Protein 6AXJ (pdb70)

Foldseek 3Di:
DDDDDFDKDKAKKKWWKKKDFDDPDDPPPAPPQWGMKMKTFIAHVVRDDDCLWWQWKWKQAPPVDPPRTRIGGDPPRMDMDTGNDKDKIWIWTHTDPQQVDDIDIDIYIHDHDDDCVMDIDMDIGMDMGTRTDPVVVVSVVVD/DDDDDWDKDKAKKKWWKQKDFDDPDDPPPADPLWGMKMKTFIAHPVRDDPCLWWQWKWKQADPVDPPRTRIGGDPPRMDMDTGHDKDKIWIWTHTDVLQVDDIDIDIYIHDHDDDCNPIDMDIGMGMGTRGDPVVVVSVVVD/DDDDDWDKDKAKKKWWKQKDFDDPDDDPPAPPLWGMKMKTFMAHVVRDDPCLWWQWKWKQAPPVDPPRTRIGGDPPRMDMDTGNDKDKIWIWTHTDVQQVDDIDIDIYIHDHDDPCNPIDMDIGMDMGTRGDPVVVVSVVVD/DDDDDFDKDKAKKKWWKQKDFDDPDDPPPADPLWGMKMKTFIAHVVRDDDCLWWQWKWKQADPVDPPRTRIGGDPPRMDMGTGNDKDKIWMWTHTDVQQVDDIDIDIYIHDDDDPCNPIDMDIGMDMRTRGDPVVVVSVVVD/DDDD/DDDD/DDDD/DDDD

Sequence (585 aa):
GSRIKTLSVSRPIIYGNTAKKMGSVKPPNAPAEHTHLWTIFVRGPQNEDISYFIKKVVFKLHDTYPNPVRSIEAPPFELTETGWGEFDINIKVYFVEEANEKVLNFYHRLRLHPYAAEVSSVYFDEIVFNEPNEEFFKILMSRGSRIKTLSVSRPIIYGNTAKKMGSVKPPNAPAEHTHLWTIFVRGPQNEDISYFIKKVVFKLHDTYPNPVRSIEAPPFELTETGWGEFDINIKVYFVEEANEKVLNFYHRLRLHPYAEVSSVYFDEIVFNEPNEEFFKILMSRGSRIKTLSVSRPIIYGNTAKKMGSVKPPNAPAEHTHLWTIFVRGPQNEDISYFIKKVVFKLHDTYPNPVRSIEAPPFELTETGWGEFDINIKVYFVEEEANEKVLNFYHRLRLHPYAEVSSVYFDEIVFNEPNEEEFFKILMSRGSRIKTLSVSRPIIYGNTAKKMGSVKPPNAPAEHTHLWTIFVRGPQNEDISYFIKKVVFKLHDTYPNPVRSIEAPPFELTETGWGEFDINIKVYFVEEANEKVLNFYHRLRLHPYAEVSSVYFDEIVFNEPNEEFFKILMSRSAPASAPASAPASAPA

Nearest PDB structures (foldseek):
  6axj-assembly2_C  TM=1.004E+00  e=2.457E-27  Saccharomyces cerevisiae S288C
  6axj-assembly1_A  TM=1.003E+00  e=1.067E-26  Saccharomyces cerevisiae S288C
  3fk3-assembly1_A  TM=1.000E+00  e=2.411E-26  Saccharomyces cerevisiae
  5wyi-assembly1_B  TM=1.000E+00  e=3.586E-24  Saccharomyces cerevisiae RM11-1a
  3rls-assembly2_B  TM=9.728E-01  e=8.559E-24  Saccharomyces cerevisiae

Radius of gyration: 30.11 Å; Cα contacts (8 Å, |Δi|>4): 1188; chains: 8; bounding box: 54×112×59 Å

Solvent-accessible surface area: 34403 Å² total

CATH classification: 2.60.40.1970

B-factor: mean 46.72, std 16.54, range [22.56, 138.35]

GO terms:
  GO:0000812 Swr1 complex (C, IDA)
  GO:0035267 NuA4 histone acetyltransferase complex (C, IDA)
  GO:0006281 DNA repair (P, IDA)
  GO:0006338 chromatin remodeling (P, IDA)
  GO:0140566 histone reader activity (F, IDA)
  GO:0005634 nucleus (C, HDA)
  GO:0005737 cytoplasm (C, HDA)
  GO:0031509 subtelomeric heterochromatin formation (P, IMP)
  GO:0005515 protein binding (F, IPI)
  GO:0000785 chromatin (C, IDA)

Structure (mmCIF, N/CA/C/O backbone):
data_6AXJ
#
_entry.id   6AXJ
#
_cell.length_a   140.318
_cell.length_b   140.318
_cell.length_c   129.054
_cell.angle_alpha   90.00
_cell.angle_beta   90.00
_cell.angle_gamma   120.00
#
_symmetry.space_group_name_H-M   'H 3'
#
loop_
_entity.id
_entity.type
_entity.pdbx_description
1 polymer 'Protein AF-9 homolog'
2 polymer ALY-SER-ALA-PRO-ALA
3 non-polymer 'SULFATE ION'
4 non-polymer GLYCEROL
5 water water
#
loop_
_atom_site.group_PDB
_atom_site.id
_atom_site.type_symbol
_atom_site.label_atom_id
_atom_site.label_alt_id
_atom_site.label_comp_id
_atom_site.label_asym_id
_atom_site.label_entity_id
_atom_site.label_seq_id
_atom_site.pdbx_PDB_ins_code
_atom_site.Cartn_x
_atom_site.Cartn_y
_atom_site.Cartn_z
_atom_site.occupancy
_atom_site.B_iso_or_equiv
_atom_site.auth_seq_id
_atom_site.auth_comp_id
_atom_site.auth_asym_id
_atom_site.auth_atom_id
_atom_site.pdbx_PDB_model_num
ATOM 1 N N . GLY A 1 4 ? 75.663 -55.591 23.800 1.00 56.01 6 GLY A N 1
ATOM 2 C CA . GLY A 1 4 ? 74.399 -55.948 24.424 1.00 55.44 6 GLY A CA 1
ATOM 3 C C . GLY A 1 4 ? 73.179 -55.318 23.770 1.00 52.24 6 GLY A C 1
ATOM 4 O O . GLY A 1 4 ? 73.301 -54.361 23.011 1.00 44.87 6 GLY A O 1
ATOM 5 N N . SER A 1 5 ? 71.991 -55.844 24.070 1.00 51.12 7 SER A N 1
ATOM 6 C CA . SER A 1 5 ? 70.763 -55.287 23.517 1.00 51.79 7 SER A CA 1
ATOM 7 C C . SER A 1 5 ? 69.683 -55.221 24.584 1.00 52.21 7 SER A C 1
ATOM 8 O O . SER A 1 5 ? 69.585 -56.103 25.443 1.00 52.13 7 SER A O 1
ATOM 11 N N . ARG A 1 6 ? 68.867 -54.175 24.519 1.00 44.92 8 ARG A N 1
ATOM 12 C CA . ARG A 1 6 ? 67.738 -54.051 25.420 1.00 50.76 8 ARG A CA 1
ATOM 13 C C . ARG A 1 6 ? 66.625 -53.315 24.693 1.00 51.03 8 ARG A C 1
ATOM 14 O O . ARG A 1 6 ? 66.857 -52.608 23.710 1.00 44.28 8 ARG A O 1
ATOM 22 N N . ILE A 1 7 ? 65.412 -53.487 25.196 1.00 54.70 9 ILE A N 1
ATOM 23 C CA . ILE A 1 7 ? 64.253 -52.747 24.713 1.00 57.15 9 ILE A CA 1
ATOM 24 C C . ILE A 1 7 ? 64.063 -51.519 25.594 1.00 54.10 9 ILE A C 1
ATOM 25 O O . ILE A 1 7 ? 64.125 -51.606 26.824 1.00 52.87 9 ILE A O 1
ATOM 30 N N . LYS A 1 8 ? 63.868 -50.370 24.965 1.00 42.82 10 LYS A N 1
ATOM 31 C CA . LYS A 1 8 ? 63.543 -49.148 25.676 1.00 47.10 10 LYS A CA 1
ATOM 32 C C . LYS A 1 8 ? 62.443 -48.428 24.912 1.00 48.41 10 LYS A C 1
ATOM 33 O O . LYS A 1 8 ? 62.086 -48.801 23.789 1.00 42.58 10 LYS A O 1
ATOM 39 N N . THR A 1 9 ? 61.891 -47.389 25.529 1.00 41.70 11 THR A N 1
ATOM 40 C CA . THR A 1 9 ? 60.836 -46.652 24.857 1.00 50.72 11 THR A CA 1
ATOM 41 C C . THR A 1 9 ? 61.427 -45.857 23.698 1.00 51.85 11 THR A C 1
ATOM 42 O O . THR A 1 9 ? 62.566 -45.375 23.754 1.00 47.94 11 THR A O 1
ATOM 46 N N . LEU A 1 10 ? 60.658 -45.765 22.626 1.00 51.89 12 LEU A N 1
ATOM 47 C CA . LEU A 1 10 ? 61.104 -45.076 21.435 1.00 40.17 12 LEU A CA 1
ATOM 48 C C . LEU A 1 10 ? 60.971 -43.574 21.628 1.00 41.62 12 LEU A C 1
ATOM 49 O O . LEU A 1 10 ? 59.960 -43.084 22.144 1.00 39.03 12 LEU A O 1
ATOM 54 N N . SER A 1 11 ? 61.991 -42.846 21.190 1.00 41.98 13 SER A N 1
ATOM 55 C CA . SER A 1 11 ? 61.943 -41.400 21.150 1.00 41.69 13 SER A CA 1
ATOM 56 C C . SER A 1 11 ? 62.614 -40.924 19.871 1.00 44.53 13 SER A C 1
ATOM 57 O O . SER A 1 11 ? 63.507 -41.584 19.340 1.00 49.45 13 SER A O 1
ATOM 60 N N . VAL A 1 12 ? 62.137 -39.797 19.351 1.00 47.74 14 VAL A N 1
ATOM 61 C CA . VAL A 1 12 ? 62.719 -39.152 18.180 1.00 38.49 14 VAL A CA 1
ATOM 62 C C . VAL A 1 12 ? 62.847 -37.663 18.461 1.00 39.56 14 VAL A C 1
ATOM 63 O O . VAL A 1 12 ? 61.910 -37.032 18.964 1.00 46.63 14 VAL A O 1
ATOM 67 N N . SER A 1 13 ? 63.990 -37.095 18.109 1.00 37.51 15 SER A N 1
ATOM 68 C CA . SER A 1 13 ? 64.267 -35.696 18.383 1.00 33.68 15 SER A CA 1
ATOM 69 C C . SER A 1 13 ? 64.412 -34.903 17.086 1.00 38.29 15 SER A C 1
ATOM 70 O O . SER A 1 13 ? 64.891 -35.418 16.075 1.00 34.43 15 SER A O 1
ATOM 73 N N . ARG A 1 14 ? 63.980 -33.640 17.127 1.00 34.61 16 ARG A N 1
ATOM 74 C CA . ARG A 1 14 ? 64.030 -32.743 15.972 1.00 39.21 16 ARG A CA 1
ATOM 75 C C . ARG A 1 14 ? 64.661 -31.434 16.422 1.00 38.03 16 ARG A C 1
ATOM 76 O O . ARG A 1 14 ? 64.106 -30.759 17.312 1.00 34.08 16 ARG A O 1
ATOM 84 N N . PRO A 1 15 ? 65.808 -31.045 15.861 1.00 44.95 17 PRO A N 1
ATOM 85 C CA . PRO A 1 15 ? 66.438 -29.777 16.254 1.00 37.75 17 PRO A CA 1
ATOM 86 C C . PRO A 1 15 ? 65.548 -28.604 15.905 1.00 39.20 17 PRO A C 1
ATOM 87 O O . PRO A 1 15 ? 64.835 -28.615 14.898 1.00 38.83 17 PRO A O 1
ATOM 91 N N . ILE A 1 16 ? 65.605 -27.572 16.741 1.00 32.23 18 ILE A N 1
ATOM 92 C CA . ILE A 1 16 ? 64.713 -26.434 16.589 1.00 31.67 18 ILE A CA 1
ATOM 93 C C . ILE A 1 16 ? 65.460 -25.172 17.002 1.00 41.55 18 ILE A C 1
ATOM 94 O O . ILE A 1 16 ? 66.190 -25.164 17.999 1.00 41.98 18 ILE A O 1
ATOM 99 N N . ILE A 1 17 ? 65.289 -24.108 16.218 1.00 36.28 19 ILE A N 1
ATOM 100 C CA . ILE A 1 17 ? 65.886 -22.806 16.484 1.00 29.38 19 ILE A CA 1
ATOM 101 C C . ILE A 1 17 ? 64.753 -21.819 16.708 1.00 36.00 19 ILE A C 1
ATOM 102 O O . ILE A 1 17 ? 63.799 -21.784 15.929 1.00 48.22 19 ILE A O 1
ATOM 107 N N . TYR A 1 18 ? 64.825 -21.061 17.800 1.00 37.51 20 TYR A N 1
ATOM 108 C CA . TYR A 1 18 ? 63.768 -20.122 18.146 1.00 27.90 20 TYR A CA 1
ATOM 109 C C . TYR A 1 18 ? 64.359 -18.950 18.903 1.00 31.50 20 TYR A C 1
ATOM 110 O O . TYR A 1 18 ? 65.467 -19.023 19.449 1.00 36.55 20 TYR A O 1
ATOM 119 N N . GLY A 1 19 ? 63.602 -17.855 18.910 1.00 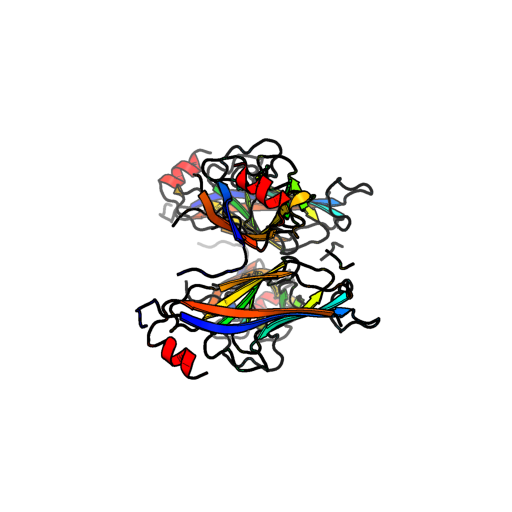29.78 21 GLY A N 1
ATOM 120 C CA . GLY A 1 19 ? 64.004 -16.643 19.594 1.00 28.13 21 GLY A CA 1
ATOM 121 C C . GLY A 1 19 ? 63.643 -15.424 18.773 1.00 36.25 21 GLY A C 1
ATOM 122 O O . GLY A 1 19 ? 62.632 -15.431 18.062 1.00 37.81 21 GLY A O 1
ATOM 123 N N . ASN A 1 20 ? 64.464 -14.375 18.846 1.00 31.39 22 ASN A N 1
ATOM 124 C CA . ASN A 1 20 ? 64.124 -13.124 18.190 1.00 33.55 22 ASN A CA 1
ATOM 125 C C . ASN A 1 20 ? 65.383 -12.416 17.706 1.00 34.79 22 ASN A C 1
ATOM 126 O O . ASN A 1 20 ? 66.462 -12.557 18.284 1.00 32.75 22 ASN A O 1
ATOM 131 N N . THR A 1 21 ? 65.231 -11.659 16.627 1.00 34.42 23 THR A N 1
ATOM 132 C CA . THR A 1 21 ? 66.188 -10.631 16.260 1.00 29.47 23 THR A CA 1
ATOM 133 C C . THR A 1 21 ? 65.542 -9.270 16.489 1.00 34.32 23 THR A C 1
ATOM 134 O O . THR A 1 21 ? 64.317 -9.157 16.567 1.00 36.02 23 THR A O 1
ATOM 138 N N . ALA A 1 22 ? 66.370 -8.226 16.557 1.00 29.99 24 ALA A N 1
ATOM 139 C CA . ALA A 1 22 ? 65.856 -6.893 16.838 1.00 29.75 24 ALA A CA 1
ATOM 140 C C . ALA A 1 22 ? 66.853 -5.845 16.381 1.00 43.39 24 ALA A C 1
ATOM 141 O O . ALA A 1 22 ? 68.058 -6.095 16.278 1.00 45.72 24 ALA A O 1
ATOM 143 N N . LYS A 1 23 ? 66.323 -4.652 16.144 1.00 31.61 25 LYS A N 1
ATOM 144 C CA . LYS A 1 23 ? 67.104 -3.517 15.680 1.00 39.80 25 LYS A CA 1
ATOM 145 C C . LYS A 1 23 ? 66.481 -2.246 16.233 1.00 39.25 25 LYS A C 1
ATOM 146 O O . LYS A 1 23 ? 65.256 -2.094 16.225 1.00 40.82 25 LYS A O 1
ATOM 152 N N . LYS A 1 24 ? 67.319 -1.345 16.739 1.00 40.98 26 LYS A N 1
ATOM 153 C CA . LYS A 1 24 ? 66.820 -0.026 17.103 1.00 38.97 26 LYS A CA 1
ATOM 154 C C . LYS A 1 24 ? 66.561 0.772 15.833 1.00 44.90 26 LYS A C 1
ATOM 155 O O . LYS A 1 24 ? 67.416 0.829 14.943 1.00 52.98 26 LYS A O 1
ATOM 161 N N . MET A 1 25 ? 65.378 1.374 15.732 1.00 45.20 27 MET A N 1
ATOM 162 C CA . MET A 1 25 ? 65.027 2.123 14.536 1.00 40.07 27 MET A CA 1
ATOM 163 C C . MET A 1 25 ? 65.726 3.474 14.503 1.00 44.71 27 MET A C 1
ATOM 164 O O . MET A 1 25 ? 66.064 4.059 15.537 1.00 54.28 27 MET A O 1
ATOM 169 N N . GLY A 1 26 ? 65.938 3.966 13.290 1.00 57.86 28 GLY A N 1
ATOM 170 C CA . GLY A 1 26 ? 66.630 5.220 13.066 1.00 68.45 28 GLY A CA 1
ATOM 171 C C . GLY A 1 26 ? 65.807 6.454 13.379 1.00 74.41 28 GLY A C 1
ATOM 172 O O . GLY A 1 26 ? 64.832 6.422 14.133 1.00 71.10 28 GLY A O 1
ATOM 173 N N . SER A 1 27 ? 66.224 7.572 12.781 1.00 82.31 29 SER A N 1
ATOM 174 C CA . SER A 1 27 ? 65.490 8.816 12.972 1.00 86.34 29 SER A CA 1
ATOM 175 C C . SER A 1 27 ? 64.158 8.782 12.236 1.00 82.98 29 SER A C 1
ATOM 176 O O . SER A 1 27 ? 63.135 9.230 12.768 1.00 83.82 29 SER A O 1
ATOM 179 N N . VAL A 1 28 ? 64.154 8.253 11.020 1.00 79.47 30 VAL A N 1
ATOM 180 C CA . VAL A 1 28 ? 62.933 8.051 10.252 1.00 79.07 30 VAL A CA 1
ATOM 181 C C . VAL A 1 28 ? 62.414 6.646 10.531 1.00 71.60 30 VAL A C 1
ATOM 182 O O . VAL A 1 28 ? 63.120 5.658 10.301 1.00 74.60 30 VAL A O 1
ATOM 186 N N . LYS A 1 29 ? 61.188 6.555 11.003 1.00 63.09 31 LYS A N 1
ATOM 187 C CA . LYS A 1 29 ? 60.554 5.295 11.355 1.00 59.05 31 LYS A CA 1
ATOM 188 C C . LYS A 1 29 ? 59.575 4.869 10.261 1.00 54.16 31 LYS A C 1
ATOM 189 O O . LYS A 1 29 ? 59.094 5.702 9.481 1.00 55.94 31 LYS A O 1
ATOM 195 N N . PRO A 1 30 ? 59.254 3.584 10.167 1.00 43.03 32 PRO A N 1
ATOM 196 C CA . PRO A 1 30 ? 58.309 3.136 9.153 1.00 46.38 32 PRO A CA 1
ATOM 197 C C . PRO A 1 30 ? 56.993 3.880 9.270 1.00 43.48 32 PRO A C 1
ATOM 198 O O . PRO A 1 30 ? 56.558 4.240 10.382 1.00 41.56 32 PRO A O 1
ATOM 202 N N . PRO A 1 31 ? 56.299 4.096 8.157 1.00 42.86 33 PRO A N 1
ATOM 203 C CA . PRO A 1 31 ? 55.034 4.838 8.215 1.00 50.03 33 PRO A CA 1
ATOM 204 C C . PRO A 1 31 ? 54.015 4.136 9.108 1.00 56.30 33 PRO A C 1
ATOM 205 O O . PRO A 1 31 ? 53.932 2.904 9.148 1.00 56.48 33 PRO A O 1
ATOM 209 N N . ASN A 1 32 ? 53.256 4.935 9.854 1.00 62.77 34 ASN A N 1
ATOM 210 C CA . ASN A 1 32 ? 52.194 4.433 10.723 1.00 80.74 34 ASN A CA 1
ATOM 211 C C . ASN A 1 32 ? 52.706 3.462 11.792 1.00 75.50 34 ASN A C 1
ATOM 212 O O . ASN A 1 32 ? 51.948 2.619 12.291 1.00 81.24 34 ASN A O 1
ATOM 217 N N . ALA A 1 33 ? 53.982 3.542 12.135 1.00 61.46 35 ALA A N 1
ATOM 218 C CA . ALA A 1 33 ? 54.453 2.895 13.358 1.00 58.43 35 ALA A CA 1
ATOM 219 C C . ALA A 1 33 ? 54.170 3.832 14.525 1.00 58.98 35 ALA A C 1
ATOM 220 O O . ALA A 1 33 ? 54.425 5.033 14.414 1.00 57.19 35 ALA A O 1
ATOM 222 N N . PRO A 1 34 ? 53.617 3.340 15.631 1.00 46.98 36 PRO A N 1
ATOM 223 C CA . PRO A 1 34 ? 53.337 4.228 16.764 1.00 54.66 36 PRO A CA 1
ATOM 224 C C . PRO A 1 34 ? 54.573 5.033 17.154 1.00 55.29 36 PRO A C 1
ATOM 225 O O . PRO A 1 34 ? 55.698 4.524 17.164 1.00 53.67 36 PRO A O 1
ATOM 229 N N . ALA A 1 35 ? 54.350 6.314 17.452 1.00 56.40 37 ALA A N 1
ATOM 230 C CA . ALA A 1 35 ? 55.453 7.249 17.647 1.00 60.30 37 ALA A CA 1
ATOM 231 C C . ALA A 1 35 ? 56.376 6.826 18.781 1.00 62.32 37 ALA A C 1
ATOM 232 O O . ALA A 1 35 ? 57.589 7.066 18.710 1.00 63.89 37 ALA A O 1
ATOM 234 N N . GLU A 1 36 ? 55.830 6.188 19.822 1.00 60.42 38 GLU A N 1
ATOM 235 C CA . GLU A 1 36 ? 56.623 5.732 20.956 1.00 62.90 38 GLU A CA 1
ATOM 236 C C . GLU A 1 36 ? 57.384 4.439 20.680 1.00 57.56 38 GLU A C 1
ATOM 237 O O . GLU A 1 36 ? 58.264 4.076 21.470 1.00 54.10 38 GLU A O 1
ATOM 243 N N . HIS A 1 37 ? 57.088 3.737 19.589 1.00 45.14 39 HIS A N 1
ATOM 244 C CA . HIS A 1 37 ? 57.848 2.534 19.280 1.00 41.69 39 HIS A CA 1
ATOM 245 C C . HIS A 1 37 ? 59.250 2.918 18.829 1.00 46.89 39 HIS A C 1
ATOM 246 O O . HIS A 1 37 ? 59.444 3.862 18.060 1.00 48.22 39 HIS A O 1
ATOM 253 N N . THR A 1 38 ? 60.230 2.169 19.307 1.00 42.82 40 THR A N 1
ATOM 254 C CA . THR A 1 38 ? 61.625 2.470 19.061 1.00 41.72 40 THR A CA 1
ATOM 255 C C . THR A 1 38 ? 62.377 1.365 18.348 1.00 42.09 40 THR A C 1
ATOM 256 O O . THR A 1 38 ? 63.446 1.635 17.801 1.00 47.67 40 THR A O 1
ATOM 260 N N . HIS A 1 39 ? 61.859 0.141 18.338 1.00 40.06 41 HIS A N 1
ATOM 261 C CA . HIS A 1 39 ? 62.582 -1.000 17.807 1.00 38.63 41 HIS A CA 1
ATOM 262 C C . HIS A 1 39 ? 61.680 -1.779 16.866 1.00 39.02 41 HIS A C 1
ATOM 263 O O . HIS A 1 39 ? 60.458 -1.808 17.024 1.00 37.35 41 HIS A O 1
ATOM 270 N N . LEU A 1 40 ? 62.319 -2.463 15.930 1.00 41.14 42 LEU A N 1
ATOM 271 C CA . LEU A 1 40 ? 61.703 -3.412 15.016 1.00 35.94 42 LEU A CA 1
ATOM 272 C C . LEU A 1 40 ? 62.224 -4.788 15.400 1.00 40.85 42 LEU A C 1
ATOM 273 O O . LEU A 1 40 ? 63.425 -4.947 15.634 1.00 45.91 42 LEU A O 1
ATOM 278 N N . TRP A 1 41 ? 61.338 -5.775 15.506 1.00 31.58 43 TRP A N 1
ATOM 279 C CA . TRP A 1 41 ? 61.816 -7.078 15.930 1.00 31.78 43 TRP A CA 1
ATOM 280 C C . TRP A 1 41 ? 61.025 -8.187 15.261 1.00 37.44 43 TRP A C 1
ATOM 281 O O . TRP A 1 41 ? 59.949 -7.966 14.702 1.00 35.53 43 TRP A O 1
ATOM 292 N N . THR A 1 42 ? 61.587 -9.396 15.353 1.00 31.09 44 THR A N 1
ATOM 293 C CA . THR A 1 42 ? 61.042 -10.601 14.732 1.00 29.46 44 THR A CA 1
ATOM 294 C C . THR A 1 42 ? 61.233 -11.766 15.690 1.00 33.08 44 THR A C 1
ATOM 295 O O . THR A 1 42 ? 62.367 -12.062 16.082 1.00 36.46 44 THR A O 1
ATOM 299 N N . ILE A 1 43 ? 60.133 -12.418 16.066 1.00 35.43 45 ILE A N 1
ATOM 300 C CA . ILE A 1 43 ? 60.146 -13.637 16.872 1.00 29.81 45 ILE A CA 1
ATOM 301 C C . ILE A 1 43 ? 59.888 -14.817 15.933 1.00 35.20 45 ILE A C 1
ATOM 302 O O . ILE A 1 43 ? 59.110 -14.703 14.970 1.00 27.01 45 ILE A O 1
ATOM 307 N N . PHE A 1 44 ? 60.554 -15.948 16.179 1.00 33.83 46 PHE A N 1
ATOM 308 C CA . PHE A 1 44 ? 60.450 -17.032 15.214 1.00 31.60 46 PHE A CA 1
ATOM 309 C C . PHE A 1 44 ? 60.711 -18.383 15.864 1.00 31.29 46 PHE A C 1
ATOM 310 O O . PHE A 1 44 ? 61.341 -18.478 16.915 1.00 37.23 46 PHE A O 1
ATOM 318 N N . VAL A 1 45 ? 60.192 -19.418 15.199 1.00 32.86 47 VAL A N 1
ATOM 319 C CA . VAL A 1 45 ? 60.535 -20.826 15.379 1.00 31.92 47 VAL A CA 1
ATOM 320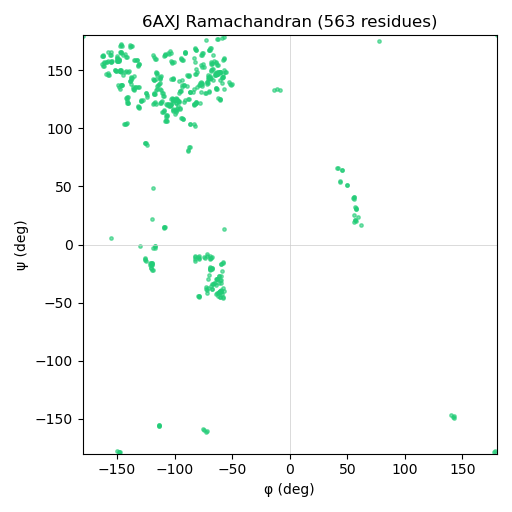 C C . VAL A 1 45 ? 60.872 -21.358 13.989 1.00 33.36 47 VAL A C 1
ATOM 321 O O . VAL A 1 45 ? 60.064 -21.223 13.063 1.00 35.22 47 VAL A O 1
ATOM 325 N N . ARG A 1 46 ? 62.067 -21.922 13.826 1.00 31.12 48 ARG A N 1
ATOM 326 C CA . ARG A 1 46 ? 62.505 -22.348 12.502 1.00 38.09 48 ARG A CA 1
ATOM 327 C C . ARG A 1 46 ? 63.395 -23.589 12.609 1.00 35.55 48 ARG A C 1
ATOM 328 O O . ARG A 1 46 ? 63.824 -23.983 13.696 1.00 34.31 48 ARG A O 1
ATOM 336 N N . GLY A 1 47 ? 63.699 -24.185 11.455 1.00 35.53 49 GLY A N 1
ATOM 337 C CA . GLY A 1 47 ? 64.614 -25.298 11.402 1.00 31.94 49 GLY A CA 1
ATOM 338 C C . GLY A 1 47 ? 66.044 -24.857 11.148 1.00 43.58 49 GLY A C 1
ATOM 339 O O . GLY A 1 47 ? 66.297 -23.758 10.636 1.00 40.16 49 GLY A O 1
ATOM 340 N N . PRO A 1 48 ? 67.011 -25.710 11.505 1.00 37.53 50 PRO A N 1
ATOM 341 C CA . PRO A 1 48 ? 68.411 -25.422 11.169 1.00 39.25 50 PRO A CA 1
ATOM 342 C C . PRO A 1 48 ? 68.576 -25.277 9.663 1.00 47.51 50 PRO A C 1
ATOM 343 O O . PRO A 1 48 ? 67.911 -25.958 8.879 1.00 45.27 50 PRO A O 1
ATOM 347 N N . GLN A 1 49 ? 69.463 -24.364 9.262 1.00 47.43 51 GLN A N 1
ATOM 348 C CA . GLN A 1 49 ? 69.682 -24.045 7.855 1.00 46.75 51 GLN A CA 1
ATOM 349 C C . GLN A 1 49 ? 68.389 -23.623 7.175 1.00 50.82 51 GLN A C 1
ATOM 350 O O . GLN A 1 49 ? 68.283 -23.666 5.950 1.00 51.48 51 GLN A O 1
ATOM 356 N N . ASN A 1 50 ? 67.402 -23.215 7.968 1.00 47.95 52 ASN A N 1
ATOM 357 C CA . ASN A 1 50 ? 66.087 -22.838 7.470 1.00 52.44 52 ASN A CA 1
ATOM 358 C C . ASN A 1 50 ? 65.423 -23.972 6.684 1.00 50.75 52 ASN A C 1
ATOM 359 O O . ASN A 1 50 ? 64.635 -23.732 5.774 1.00 43.61 52 ASN A O 1
ATOM 364 N N . GLU A 1 51 ? 65.713 -25.219 7.044 1.00 52.74 53 GLU A N 1
ATOM 365 C CA . GLU A 1 51 ? 64.966 -26.345 6.499 1.00 52.66 53 GLU A CA 1
ATOM 366 C C . GLU A 1 51 ? 63.497 -26.270 6.933 1.00 45.38 53 GLU A C 1
ATOM 367 O O . GLU A 1 51 ? 63.143 -25.660 7.948 1.00 37.85 53 GLU A O 1
ATOM 373 N N . ASP A 1 52 ? 62.641 -26.923 6.151 1.00 45.47 54 ASP A N 1
ATOM 374 C CA . ASP A 1 52 ? 61.216 -26.972 6.452 1.00 42.96 54 ASP A CA 1
ATOM 375 C C . ASP A 1 52 ? 60.947 -27.702 7.760 1.00 41.80 54 ASP A C 1
ATOM 376 O O . ASP A 1 52 ? 61.486 -28.780 8.008 1.00 45.68 54 ASP A O 1
ATOM 381 N N . ILE A 1 53 ? 60.095 -27.119 8.595 1.00 37.21 55 ILE A N 1
ATOM 382 C CA . ILE A 1 53 ? 59.598 -27.797 9.781 1.00 35.09 55 ILE A CA 1
ATOM 383 C C . ILE A 1 53 ? 58.095 -28.005 9.753 1.00 37.02 55 ILE A C 1
ATOM 384 O O . ILE A 1 53 ? 57.557 -28.642 10.661 1.00 36.92 55 ILE A O 1
ATOM 389 N N . SER A 1 54 ? 57.401 -27.513 8.725 1.00 36.36 56 SER A N 1
ATOM 390 C CA . SER A 1 54 ? 55.955 -27.657 8.667 1.00 37.46 56 SER A CA 1
ATOM 391 C C . SER A 1 54 ? 55.524 -29.087 8.378 1.00 44.63 56 SER A C 1
ATOM 392 O O . SER A 1 54 ? 54.338 -29.399 8.514 1.00 48.91 56 SER A O 1
ATOM 395 N N . TYR A 1 55 ? 56.451 -29.974 8.019 1.00 44.76 57 TYR A N 1
ATOM 396 C CA . TYR A 1 55 ? 56.052 -31.363 7.889 1.00 45.63 57 TYR A CA 1
ATOM 397 C C . TYR A 1 55 ? 55.675 -31.985 9.235 1.00 41.40 57 TYR A C 1
ATOM 398 O O . TYR A 1 55 ? 54.926 -32.965 9.260 1.00 40.61 57 TYR A O 1
ATOM 407 N N . PHE A 1 56 ? 56.119 -31.422 10.356 1.00 35.41 58 PHE A N 1
ATOM 408 C CA . PHE A 1 56 ? 55.625 -31.903 11.639 1.00 38.94 58 PHE A CA 1
ATOM 409 C C . PHE A 1 56 ? 55.030 -30.822 12.544 1.00 36.62 58 PHE A C 1
ATOM 410 O O . PHE A 1 56 ? 54.376 -31.176 13.527 1.00 44.16 58 PHE A O 1
ATOM 418 N N . ILE A 1 57 ? 55.198 -29.537 12.244 1.00 37.71 59 ILE A N 1
ATOM 419 C CA . ILE A 1 57 ? 54.576 -28.450 13.011 1.00 36.06 59 ILE A CA 1
ATOM 420 C C . ILE A 1 57 ? 53.428 -27.861 12.190 1.00 40.57 59 ILE A C 1
ATOM 421 O O . ILE A 1 57 ? 53.637 -27.374 11.069 1.00 38.86 59 ILE A O 1
ATOM 426 N N . LYS A 1 58 ? 52.213 -27.908 12.735 1.00 33.45 60 LYS A N 1
ATOM 427 C CA . LYS A 1 58 ? 51.066 -27.390 11.993 1.00 34.80 60 LYS A CA 1
ATOM 428 C C . LYS A 1 58 ? 50.990 -25.865 12.054 1.00 41.22 60 LYS A C 1
ATOM 429 O O . LYS A 1 58 ? 50.781 -25.206 11.028 1.00 42.61 60 LYS A O 1
ATOM 435 N N . LYS A 1 59 ? 51.175 -25.288 13.243 1.00 38.91 61 LYS A N 1
ATOM 436 C CA . LYS A 1 59 ? 51.083 -23.846 13.436 1.00 36.23 61 LYS A CA 1
ATOM 437 C C . LYS A 1 59 ? 51.840 -23.475 14.705 1.00 29.48 61 LYS A C 1
ATOM 438 O O . LYS A 1 59 ? 52.054 -24.312 15.587 1.00 33.62 61 LYS A O 1
ATOM 444 N N . VAL A 1 60 ? 52.254 -22.215 14.784 1.00 28.47 62 VAL A N 1
ATOM 445 C CA . VAL A 1 60 ? 52.900 -21.667 15.973 1.00 28.52 62 VAL A CA 1
ATOM 446 C C . VAL A 1 60 ? 52.119 -20.440 16.415 1.00 32.07 62 VAL A C 1
ATOM 447 O O . VAL A 1 60 ? 51.820 -19.571 15.593 1.00 27.61 62 VAL A O 1
ATOM 451 N N . VAL A 1 61 ? 51.780 -20.371 17.701 1.00 31.71 63 VAL A N 1
ATOM 452 C CA . VAL A 1 61 ? 51.029 -19.244 18.257 1.00 28.17 63 VAL A CA 1
ATOM 453 C C . VAL A 1 61 ? 51.931 -18.469 19.222 1.00 34.04 63 VAL A C 1
ATOM 454 O O . VAL A 1 61 ? 52.439 -19.026 20.205 1.00 38.43 63 VAL A O 1
ATOM 458 N N . PHE A 1 62 ? 52.119 -17.182 18.947 1.00 31.76 64 PHE A N 1
ATOM 459 C CA . PHE A 1 62 ? 52.897 -16.291 19.803 1.00 30.66 64 PHE A CA 1
ATOM 460 C C . PHE A 1 62 ? 51.931 -15.400 20.585 1.00 30.24 64 PHE A C 1
ATOM 461 O O . PHE A 1 62 ? 51.145 -14.655 19.985 1.00 34.94 64 PHE A O 1
ATOM 469 N N . LYS A 1 63 ? 51.974 -15.482 21.913 1.00 29.80 65 LYS A N 1
ATOM 470 C CA . LYS A 1 63 ? 51.179 -14.596 22.759 1.00 29.27 65 LYS A CA 1
ATOM 471 C C . LYS A 1 63 ? 52.049 -13.392 23.108 1.00 31.92 65 LYS A C 1
ATOM 472 O O . LYS A 1 63 ? 53.018 -13.514 23.860 1.00 32.47 65 LYS A O 1
ATOM 478 N N . LEU A 1 64 ? 51.724 -12.242 22.522 1.00 26.58 66 LEU A N 1
ATOM 479 C CA . LEU A 1 64 ? 52.429 -11.010 22.815 1.00 26.40 66 LEU A CA 1
ATOM 480 C C . LEU A 1 64 ? 51.890 -10.378 24.099 1.00 28.55 66 LEU A C 1
ATOM 481 O O . LEU A 1 64 ? 50.837 -10.751 24.625 1.00 30.57 66 LEU A O 1
ATOM 486 N N . HIS A 1 65 ? 52.620 -9.379 24.580 1.00 30.13 67 HIS A N 1
ATOM 487 C CA . HIS A 1 65 ? 52.173 -8.602 25.726 1.00 28.71 67 HIS A CA 1
ATOM 488 C C . HIS A 1 65 ? 50.842 -7.913 25.424 1.00 29.94 67 HIS A C 1
ATOM 489 O O . HIS A 1 65 ? 50.551 -7.531 24.287 1.00 32.72 67 HIS A O 1
ATOM 496 N N . ASP A 1 66 ? 50.028 -7.750 26.468 1.00 35.02 68 ASP A N 1
ATOM 497 C CA . ASP A 1 66 ? 48.693 -7.176 26.324 1.00 35.65 68 ASP A CA 1
ATOM 498 C C . ASP A 1 66 ? 48.688 -5.778 25.725 1.00 38.28 68 ASP A C 1
ATOM 499 O O . ASP A 1 66 ? 47.615 -5.298 25.341 1.00 39.63 68 ASP A O 1
ATOM 504 N N . THR A 1 67 ? 49.834 -5.088 25.696 1.00 32.64 69 THR A N 1
ATOM 505 C CA . THR A 1 67 ? 49.897 -3.790 25.028 1.00 36.53 69 THR A CA 1
ATOM 506 C C . THR A 1 67 ? 49.764 -3.902 23.514 1.00 36.11 69 THR A C 1
ATOM 507 O O . THR A 1 67 ? 49.607 -2.873 22.857 1.00 39.83 69 THR A O 1
ATOM 511 N N . TYR A 1 68 ? 49.855 -5.110 22.944 1.00 33.02 70 TYR A N 1
ATOM 512 C CA . TYR A 1 68 ? 49.567 -5.323 21.528 1.00 33.02 70 TYR A CA 1
ATOM 513 C C . TYR A 1 68 ? 48.104 -5.698 21.357 1.00 37.93 70 TYR A C 1
ATOM 514 O O . TYR A 1 68 ? 47.565 -6.480 22.148 1.00 45.07 70 TYR A O 1
ATOM 523 N N . PRO A 1 69 ? 47.465 -5.114 20.353 1.00 39.76 71 PRO A N 1
ATOM 524 C CA . PRO A 1 69 ? 46.114 -5.548 19.993 1.00 36.21 71 PRO A CA 1
ATOM 525 C C . PRO A 1 69 ? 46.160 -6.951 19.414 1.00 35.43 71 PRO A C 1
ATOM 526 O O . PRO A 1 69 ? 47.150 -7.345 18.792 1.00 33.88 71 PRO A O 1
ATOM 530 N N . ASN A 1 70 ? 45.062 -7.701 19.618 1.00 39.90 72 ASN A N 1
ATOM 531 C CA . ASN A 1 70 ? 44.972 -9.107 19.247 1.00 41.58 72 ASN A CA 1
ATOM 532 C C . ASN A 1 70 ? 46.292 -9.789 19.601 1.00 39.53 72 ASN A C 1
ATOM 533 O O . ASN A 1 70 ? 47.039 -10.177 18.696 1.00 40.75 72 ASN A O 1
ATOM 538 N N . PRO A 1 71 ? 46.643 -9.889 20.887 1.00 38.14 73 PRO A N 1
ATOM 539 C CA . PRO A 1 71 ? 47.990 -10.361 21.239 1.00 36.08 73 PRO A CA 1
ATOM 540 C C . PRO A 1 71 ? 48.233 -11.827 20.943 1.00 36.21 73 PRO A C 1
ATOM 541 O O . PRO A 1 71 ? 49.401 -12.231 20.855 1.00 34.77 73 PRO A O 1
ATOM 545 N N . VAL A 1 72 ? 47.184 -12.635 20.794 1.00 34.98 74 VAL A N 1
ATOM 546 C CA . VAL A 1 72 ? 47.335 -14.056 20.455 1.00 39.48 74 VAL A CA 1
ATOM 547 C C . VAL A 1 72 ? 47.508 -14.129 18.941 1.00 38.05 74 VAL A C 1
ATOM 548 O O . VAL A 1 72 ? 46.541 -13.972 18.201 1.00 38.11 74 VAL A O 1
ATOM 552 N N . ARG A 1 73 ? 48.744 -14.347 18.474 1.00 29.59 75 ARG A N 1
ATOM 553 C CA . ARG A 1 73 ? 49.078 -14.285 17.045 1.00 39.09 75 ARG A CA 1
ATOM 554 C C . ARG A 1 73 ? 49.358 -15.690 16.497 1.00 35.94 75 ARG A C 1
ATOM 555 O O . ARG A 1 73 ? 50.427 -16.266 16.744 1.00 32.13 75 ARG A O 1
ATOM 563 N N . SER A 1 74 ? 48.415 -16.221 15.718 1.00 31.18 76 SER A N 1
ATOM 564 C CA . SER A 1 74 ? 48.469 -17.589 15.217 1.00 31.51 76 SER A CA 1
ATOM 565 C C . SER A 1 74 ? 49.070 -17.604 13.810 1.00 38.26 76 SER A C 1
ATOM 566 O O . SER A 1 74 ? 48.504 -17.013 12.892 1.00 40.22 76 SER A O 1
ATOM 569 N N . ILE A 1 75 ? 50.221 -18.254 13.645 1.00 40.86 77 ILE A N 1
ATOM 570 C CA . ILE A 1 75 ? 50.907 -18.360 12.353 1.00 43.28 77 ILE A CA 1
ATOM 571 C C . ILE A 1 75 ? 50.720 -19.786 11.850 1.00 41.00 77 ILE A C 1
ATOM 572 O O . ILE A 1 75 ? 51.314 -20.726 12.391 1.00 37.37 77 ILE A O 1
ATOM 577 N N . GLU A 1 76 ? 49.933 -19.948 10.791 1.00 36.86 78 GLU A N 1
ATOM 578 C CA . GLU A 1 76 ? 49.451 -21.262 10.392 1.00 44.48 78 GLU A CA 1
ATOM 579 C C . GLU A 1 76 ? 50.091 -21.773 9.109 1.00 41.08 78 GLU A C 1
ATOM 580 O O . GLU A 1 76 ? 49.640 -22.782 8.568 1.00 45.53 78 GLU A O 1
ATOM 586 N N . ALA A 1 77 ? 51.181 -21.151 8.665 1.00 40.15 79 ALA A N 1
ATOM 587 C CA . ALA A 1 77 ? 51.948 -21.577 7.501 1.00 45.91 79 ALA A CA 1
ATOM 588 C C . ALA A 1 77 ? 53.353 -21.008 7.639 1.00 40.83 79 ALA A C 1
ATOM 589 O O . ALA A 1 77 ? 53.523 -19.939 8.238 1.00 44.64 79 ALA A O 1
ATOM 591 N N . PRO A 1 78 ? 54.373 -21.703 7.150 1.00 41.35 80 PRO A N 1
ATOM 592 C CA . PRO A 1 78 ? 55.751 -21.209 7.298 1.00 40.33 80 PRO A CA 1
ATOM 593 C C . PRO A 1 78 ? 55.979 -19.964 6.464 1.00 38.17 80 PRO A C 1
ATOM 594 O O . PRO A 1 78 ? 55.243 -19.720 5.502 1.00 37.41 80 PRO A O 1
ATOM 598 N N . PRO A 1 79 ? 56.952 -19.111 6.838 1.00 41.95 81 PRO A N 1
ATOM 599 C CA . PRO A 1 79 ? 57.816 -19.200 8.037 1.00 34.30 81 PRO A CA 1
ATOM 600 C C . PRO A 1 79 ? 57.052 -18.937 9.331 1.00 36.91 81 PRO A C 1
ATOM 601 O O . PRO A 1 79 ? 56.159 -18.084 9.331 1.00 39.93 81 PRO A O 1
ATOM 605 N N . PHE A 1 80 ? 57.383 -19.649 10.414 1.00 32.83 82 PHE A N 1
ATOM 606 C CA . PHE A 1 80 ? 56.657 -19.491 11.672 1.00 33.11 82 PHE A CA 1
ATOM 607 C C . PHE A 1 80 ? 57.317 -18.359 12.456 1.00 36.73 82 PHE A C 1
ATOM 608 O O . PHE A 1 80 ? 58.201 -18.555 13.294 1.00 37.00 82 PHE A O 1
ATOM 616 N N . GLU A 1 81 ? 56.911 -17.136 12.119 1.00 36.38 83 GLU A N 1
ATOM 617 C CA . GLU A 1 81 ? 57.546 -15.934 12.642 1.00 32.91 83 GLU A CA 1
ATOM 618 C C . GLU A 1 81 ? 56.554 -14.796 12.529 1.00 32.57 83 GLU A C 1
ATOM 619 O O . GLU A 1 81 ? 55.547 -14.897 11.828 1.00 31.65 83 GLU A O 1
ATOM 625 N N . LEU A 1 82 ? 56.856 -13.702 13.220 1.00 31.37 84 LEU A N 1
ATOM 626 C CA . LEU A 1 82 ? 56.144 -12.462 12.983 1.00 34.67 84 LEU A CA 1
ATOM 627 C C . LEU A 1 82 ? 57.058 -11.289 13.312 1.00 37.69 84 LEU A C 1
ATOM 628 O O . LEU A 1 82 ? 57.949 -11.384 14.161 1.00 37.20 84 LEU A O 1
ATOM 633 N N . THR A 1 83 ? 56.829 -10.183 12.617 1.00 32.97 85 THR A N 1
ATOM 634 C CA . THR A 1 83 ? 57.590 -8.965 12.812 1.00 29.93 85 THR A CA 1
ATOM 635 C C . THR A 1 83 ? 56.679 -7.872 13.354 1.00 38.42 85 THR A C 1
ATOM 636 O O . THR A 1 83 ? 55.536 -7.719 12.908 1.00 39.25 85 THR A O 1
ATOM 640 N N . GLU A 1 84 ? 57.190 -7.148 14.349 1.00 30.86 86 GLU A N 1
ATOM 641 C CA . GLU A 1 84 ? 56.476 -6.091 15.030 1.00 30.01 86 GLU A CA 1
ATOM 642 C C . GLU A 1 84 ? 57.441 -4.962 15.340 1.00 36.89 86 GLU A C 1
ATOM 643 O O . GLU A 1 84 ? 58.661 -5.134 15.331 1.00 43.72 86 GLU A O 1
ATOM 649 N N . THR A 1 85 ? 56.876 -3.797 15.609 1.00 35.89 87 THR A N 1
ATOM 650 C CA . THR A 1 85 ? 57.596 -2.718 16.258 1.00 32.44 87 THR A CA 1
ATOM 651 C C . THR A 1 85 ? 57.114 -2.606 17.697 1.00 41.84 87 THR A C 1
ATOM 652 O O . THR A 1 85 ? 56.068 -3.146 18.079 1.00 40.29 87 THR A O 1
ATOM 656 N N . GLY A 1 86 ? 57.884 -1.891 18.501 1.00 38.97 88 GLY A N 1
ATOM 657 C CA . GLY A 1 86 ? 57.510 -1.752 19.894 1.00 35.68 88 GLY A CA 1
ATOM 658 C C . GLY A 1 86 ? 58.544 -0.943 20.636 1.00 38.72 88 GLY A C 1
ATOM 659 O O . GLY A 1 86 ? 59.530 -0.467 20.062 1.00 39.49 88 GLY A O 1
ATOM 660 N N . TRP A 1 87 ? 58.300 -0.800 21.942 1.00 36.32 89 TRP A N 1
ATOM 661 C CA . TRP A 1 87 ? 59.171 -0.028 22.802 1.00 33.99 89 TRP A CA 1
ATOM 662 C C . TRP A 1 87 ? 59.785 -0.815 23.940 1.00 34.26 89 TRP A C 1
ATOM 663 O O . TRP A 1 87 ? 60.759 -0.337 24.519 1.00 40.09 89 TRP A O 1
ATOM 674 N N . GLY A 1 88 ? 59.267 -1.998 24.282 1.00 36.67 90 GLY A N 1
ATOM 675 C CA . GLY A 1 88 ? 59.714 -2.690 25.469 1.00 32.03 90 GLY A CA 1
ATOM 676 C C . GLY A 1 88 ? 60.023 -4.159 25.248 1.00 34.70 90 GLY A C 1
ATOM 677 O O . GLY A 1 88 ? 59.543 -4.794 24.316 1.00 34.40 90 GLY A O 1
ATOM 678 N N . GLU A 1 89 ? 60.824 -4.693 26.156 1.00 31.49 91 GLU A N 1
ATOM 679 C CA . GLU A 1 89 ? 61.043 -6.125 26.265 1.00 38.46 91 GLU A CA 1
ATOM 680 C C . GLU A 1 89 ? 59.986 -6.753 27.169 1.00 29.77 91 GLU A C 1
ATOM 681 O O . GLU A 1 89 ? 59.553 -6.151 28.150 1.00 36.21 91 GLU A O 1
ATOM 687 N N . PHE A 1 90 ? 59.593 -7.985 26.840 1.00 29.58 92 PHE A N 1
ATOM 688 C CA . PHE A 1 90 ? 58.578 -8.720 27.593 1.00 28.42 92 PHE A CA 1
ATOM 689 C C . PHE A 1 90 ? 58.690 -10.196 27.227 1.00 31.63 92 PHE A C 1
ATOM 690 O O . PHE A 1 90 ? 59.265 -10.546 26.196 1.00 30.76 92 PHE A O 1
ATOM 698 N N . ASP A 1 91 ? 58.106 -11.052 28.068 1.00 33.83 93 ASP A N 1
ATOM 699 C CA . ASP A 1 91 ? 58.054 -12.493 27.812 1.00 30.96 93 ASP A CA 1
ATOM 700 C C . ASP A 1 91 ? 57.009 -12.854 26.756 1.00 32.56 93 ASP A C 1
ATOM 701 O O . ASP A 1 91 ? 55.891 -12.332 26.755 1.00 37.32 93 ASP A O 1
ATOM 706 N N . ILE A 1 92 ? 57.369 -13.784 25.876 1.00 31.82 94 ILE A N 1
ATOM 707 C CA . ILE A 1 92 ? 56.463 -14.310 24.863 1.00 33.60 94 ILE A CA 1
ATOM 708 C C . ILE A 1 92 ? 56.264 -15.801 25.112 1.00 33.70 94 ILE A C 1
ATOM 709 O O . ILE A 1 92 ? 57.232 -16.568 25.157 1.00 34.17 94 ILE A O 1
ATOM 714 N N . ASN A 1 93 ? 55.018 -16.205 25.300 1.00 32.14 95 ASN A N 1
ATOM 715 C CA . ASN A 1 93 ? 54.697 -17.620 25.357 1.00 25.93 95 ASN A CA 1
ATOM 716 C C . ASN A 1 93 ? 54.553 -18.120 23.924 1.00 31.40 95 ASN A C 1
ATOM 717 O O . ASN A 1 93 ? 53.747 -17.594 23.152 1.00 26.28 95 ASN A O 1
ATOM 722 N N . ILE A 1 94 ? 55.368 -19.097 23.558 1.00 35.24 96 ILE A N 1
ATOM 723 C CA . ILE A 1 94 ? 55.357 -19.678 22.224 1.00 38.73 96 ILE A CA 1
ATOM 724 C C . ILE A 1 94 ? 54.651 -21.020 22.315 1.00 37.19 96 ILE A C 1
ATOM 725 O O . ILE A 1 94 ? 55.059 -21.892 23.093 1.00 38.66 96 ILE A O 1
ATOM 730 N N . LYS A 1 95 ? 53.568 -21.176 21.564 1.00 30.25 97 LYS A N 1
ATOM 731 C CA . LYS A 1 95 ? 52.822 -22.434 21.540 1.00 32.58 97 LYS A CA 1
ATOM 732 C C . LYS A 1 95 ? 53.013 -23.096 20.178 1.00 33.21 97 LYS A C 1
ATOM 733 O O . LYS A 1 95 ? 52.552 -22.581 19.155 1.00 29.55 97 LYS A O 1
ATOM 739 N N . VAL A 1 96 ? 53.680 -24.240 20.177 1.00 31.11 98 VAL A N 1
ATOM 740 C CA . VAL A 1 96 ? 53.918 -25.033 18.979 1.00 27.13 98 VAL A CA 1
ATOM 741 C C . VAL A 1 96 ? 52.886 -26.159 18.949 1.00 35.55 98 VAL A C 1
ATOM 742 O O . VAL A 1 96 ? 52.762 -26.924 19.914 1.00 36.71 98 VAL A O 1
ATOM 746 N N . TYR A 1 97 ? 52.133 -26.246 17.856 1.00 40.76 99 TYR A N 1
ATOM 747 C CA . TYR A 1 97 ? 51.127 -27.276 17.636 1.00 31.60 99 TYR A CA 1
ATOM 748 C C . TYR A 1 97 ? 51.618 -28.207 16.541 1.00 41.42 99 TYR A C 1
ATOM 749 O O . TYR A 1 97 ? 52.003 -27.747 15.454 1.00 36.04 99 TYR A O 1
ATOM 758 N N . PHE A 1 98 ? 51.568 -29.505 16.800 1.00 33.24 100 PHE A N 1
ATOM 759 C CA . PHE A 1 98 ? 52.075 -30.450 15.820 1.00 33.88 100 PHE A CA 1
ATOM 760 C C . PHE A 1 98 ? 50.975 -30.890 14.866 1.00 40.18 100 PHE A C 1
ATOM 761 O O . PHE A 1 98 ? 49.786 -30.647 15.095 1.00 46.68 100 PHE A O 1
ATOM 769 N N . VAL A 1 99 ? 51.389 -31.513 13.757 1.00 39.54 101 VAL A N 1
ATOM 770 C CA . VAL A 1 99 ? 50.403 -31.985 12.790 1.00 40.49 101 VAL A CA 1
ATOM 771 C C . VAL A 1 99 ? 49.436 -32.940 13.472 1.00 46.07 101 VAL A C 1
ATOM 772 O O . VAL A 1 99 ? 49.710 -33.507 14.538 1.00 40.98 101 VAL A O 1
ATOM 776 N N . GLU A 1 100 ? 48.272 -33.094 12.843 1.00 49.46 102 GLU A N 1
ATOM 777 C CA . GLU A 1 100 ? 47.194 -33.892 13.408 1.00 60.44 102 GLU A CA 1
ATOM 778 C C . GLU A 1 100 ? 47.647 -35.320 13.694 1.00 58.92 102 GLU A C 1
ATOM 779 O O . GLU A 1 100 ? 47.294 -35.897 14.730 1.00 61.56 102 GLU A O 1
ATOM 785 N N . GLU A 1 101 ? 48.444 -35.902 12.796 1.00 54.30 103 GLU A N 1
ATOM 786 C CA . GLU A 1 101 ? 48.878 -37.284 12.978 1.00 53.37 103 GLU A CA 1
ATOM 787 C C . GLU A 1 101 ? 49.688 -37.477 14.258 1.00 55.30 103 GLU A C 1
ATOM 788 O O . GLU A 1 101 ? 49.725 -38.587 14.799 1.00 55.79 103 GLU A O 1
ATOM 794 N N . ALA A 1 102 ? 50.364 -36.433 14.750 1.00 49.00 104 ALA A N 1
ATOM 795 C CA . ALA A 1 102 ? 51.216 -36.639 15.917 1.00 49.92 104 ALA A CA 1
ATOM 796 C C . ALA A 1 102 ? 50.397 -37.070 17.119 1.00 50.09 104 ALA A C 1
ATOM 797 O O . ALA A 1 102 ? 50.896 -37.800 17.983 1.00 44.56 104 ALA A O 1
ATOM 799 N N . ASN A 1 103 ? 49.136 -36.643 17.180 1.00 48.09 105 ASN A N 1
ATOM 800 C CA . ASN A 1 103 ? 48.298 -36.855 18.357 1.00 48.37 105 ASN A CA 1
ATOM 801 C C . ASN A 1 103 ? 48.974 -36.289 19.607 1.00 46.09 105 ASN A C 1
ATOM 802 O O . ASN A 1 103 ? 48.957 -36.892 20.679 1.00 49.73 105 ASN A O 1
ATOM 807 N N . GLU A 1 104 ? 49.593 -35.121 19.465 1.00 42.60 106 GLU A N 1
ATOM 808 C CA . GLU A 1 104 ? 50.417 -34.556 20.521 1.00 48.11 106 GLU A CA 1
ATOM 809 C C . GLU A 1 104 ? 49.766 -33.301 21.080 1.00 53.50 106 GLU A C 1
ATOM 810 O O . GLU A 1 104 ? 49.132 -32.536 20.347 1.00 47.11 106 GLU A O 1
ATOM 816 N N . LYS A 1 105 ? 49.901 -33.117 22.391 1.00 40.38 107 LYS A N 1
ATOM 817 C CA . LYS A 1 105 ? 49.486 -31.873 23.013 1.00 41.07 107 LYS A CA 1
ATOM 818 C C . LYS A 1 105 ? 50.419 -30.746 22.589 1.00 38.42 107 LYS A C 1
ATOM 819 O O . LYS A 1 105 ? 51.485 -30.964 22.014 1.00 40.98 107 LYS A O 1
ATOM 825 N N . VAL A 1 106 ? 49.999 -29.519 22.886 1.00 38.55 108 VAL A N 1
ATOM 826 C CA . VAL A 1 106 ? 50.792 -28.362 22.521 1.00 33.72 108 VAL A CA 1
ATOM 827 C C . VAL A 1 106 ? 52.162 -28.418 23.200 1.00 37.99 108 VAL A C 1
ATOM 828 O O . VAL A 1 106 ? 52.314 -28.950 24.306 1.00 42.39 108 VAL A O 1
ATOM 832 N N . LEU A 1 107 ? 53.171 -27.866 22.530 1.00 33.31 109 LEU A N 1
ATOM 833 C CA . LEU A 1 107 ? 54.484 -27.663 23.129 1.00 30.79 109 LEU A CA 1
ATOM 834 C C . LEU A 1 107 ? 54.577 -26.201 23.567 1.00 34.23 109 LEU A C 1
ATOM 835 O O . LEU A 1 107 ? 54.488 -25.286 22.742 1.00 32.51 109 LEU A O 1
ATOM 840 N N . ASN A 1 108 ? 54.702 -25.997 24.871 1.00 31.70 110 ASN A N 1
ATOM 841 C CA . ASN A 1 108 ? 54.656 -24.683 25.503 1.00 39.56 110 ASN A CA 1
ATOM 842 C C . ASN A 1 108 ? 56.076 -24.223 25.828 1.00 39.48 110 ASN A C 1
ATOM 843 O O . ASN A 1 108 ? 56.793 -24.907 26.562 1.00 37.33 110 ASN A O 1
ATOM 848 N N . PHE A 1 109 ? 56.485 -23.062 25.339 1.00 37.29 111 PHE A N 1
ATOM 849 C CA . PHE A 1 109 ? 57.686 -22.498 25.934 1.00 36.28 111 PHE A CA 1
ATOM 850 C C . PHE A 1 109 ? 57.659 -20.975 25.881 1.00 37.35 111 PHE A C 1
ATOM 851 O O . PHE A 1 109 ? 56.676 -20.360 25.470 1.00 33.49 111 PHE A O 1
ATOM 859 N N . TYR A 1 110 ? 58.751 -20.371 26.359 1.00 32.95 112 TYR A N 1
ATOM 860 C CA . TYR A 1 110 ? 58.792 -18.958 26.698 1.00 29.05 112 TYR A CA 1
ATOM 861 C C . TYR A 1 110 ? 60.098 -18.347 26.222 1.00 35.46 112 TYR A C 1
ATOM 862 O O . TYR A 1 110 ? 61.163 -18.977 26.287 1.00 34.23 112 TYR A O 1
ATOM 871 N N . HIS A 1 111 ? 60.005 -17.119 25.732 1.00 32.16 113 HIS A N 1
ATOM 872 C CA . HIS A 1 111 ? 61.181 -16.407 25.266 1.00 32.99 113 HIS A CA 1
ATOM 873 C C . HIS A 1 111 ? 61.065 -14.938 25.662 1.00 31.45 113 HIS A C 1
ATOM 874 O O . HIS A 1 111 ? 60.052 -14.285 25.398 1.00 30.57 113 HIS A O 1
ATOM 881 N N . ARG A 1 112 ? 62.080 -14.421 26.322 1.00 27.05 114 ARG A N 1
ATOM 882 C CA . ARG A 1 112 ? 62.079 -13.002 26.619 1.00 32.19 114 ARG A CA 1
ATOM 883 C C . ARG A 1 112 ? 62.566 -12.245 25.390 1.00 30.47 114 ARG A C 1
ATOM 884 O O . ARG A 1 112 ? 63.665 -12.506 24.893 1.00 33.42 114 ARG A O 1
ATOM 892 N N . LEU A 1 113 ? 61.740 -11.335 24.882 1.00 27.79 115 LEU A N 1
ATOM 893 C CA . LEU A 1 113 ? 62.148 -10.518 23.741 1.00 31.53 115 LEU A CA 1
ATOM 894 C C . LEU A 1 113 ? 63.377 -9.690 24.113 1.00 31.46 115 LEU A C 1
ATOM 895 O O . LEU A 1 113 ? 63.363 -8.965 25.112 1.00 35.01 115 LEU A O 1
ATOM 900 N N . ARG A 1 114 ? 64.455 -9.814 23.337 1.00 32.57 116 ARG A N 1
ATOM 901 C CA . ARG A 1 114 ? 65.654 -9.016 23.576 1.00 34.71 116 ARG A CA 1
ATOM 902 C C . ARG A 1 114 ? 65.723 -7.845 22.602 1.00 38.57 116 ARG A C 1
ATOM 903 O O . ARG A 1 114 ? 65.669 -8.037 21.381 1.00 35.29 116 ARG A O 1
ATOM 911 N N . LEU A 1 115 ? 65.847 -6.634 23.155 1.00 34.90 117 LEU A N 1
ATOM 912 C CA . LEU A 1 115 ? 66.095 -5.433 22.377 1.00 39.72 117 LEU A CA 1
ATOM 913 C C . LEU A 1 115 ? 67.383 -4.724 22.761 1.00 43.63 117 LEU A C 1
ATOM 914 O O . LEU A 1 115 ? 67.877 -3.917 21.969 1.00 46.39 117 LEU A O 1
ATOM 919 N N . HIS A 1 116 ? 67.927 -4.975 23.959 1.00 43.89 118 HIS A N 1
ATOM 920 C CA . HIS A 1 116 ? 69.039 -4.131 24.376 1.00 49.87 118 HIS A CA 1
ATOM 921 C C . HIS A 1 116 ? 70.350 -4.603 23.745 1.00 51.96 118 HIS A C 1
ATOM 922 O O . HIS A 1 116 ? 70.546 -5.801 23.517 1.00 42.37 118 HIS A O 1
ATOM 929 N N . PRO A 1 117 ? 71.261 -3.670 23.443 1.00 53.74 119 PRO A N 1
ATOM 930 C CA . PRO A 1 117 ? 72.518 -4.047 22.779 1.00 59.24 119 PRO A CA 1
ATOM 931 C C . PRO A 1 117 ? 73.403 -4.979 23.588 1.00 67.09 119 PRO A C 1
ATOM 932 O O . PRO A 1 117 ? 73.112 -5.324 24.737 1.00 72.11 119 PRO A O 1
ATOM 936 N N . TYR A 1 118 ? 74.504 -5.382 22.967 1.00 73.13 120 TYR A N 1
ATOM 937 C CA . TYR A 1 118 ? 75.371 -6.424 23.483 1.00 78.01 120 TYR A CA 1
ATOM 938 C C . TYR A 1 118 ? 76.317 -5.833 24.524 1.00 79.81 120 TYR A C 1
ATOM 939 O O . TYR A 1 118 ? 76.595 -4.630 24.532 1.00 80.38 120 TYR A O 1
ATOM 948 N N . ALA A 1 119 ? 76.822 -6.691 25.404 1.00 84.96 121 ALA A N 1
ATOM 949 C CA . ALA A 1 119 ? 77.824 -6.257 26.375 1.00 93.88 121 ALA A CA 1
ATOM 950 C C . ALA A 1 119 ? 79.132 -7.029 26.195 1.00 100.00 121 ALA A C 1
ATOM 951 O O . ALA A 1 119 ? 80.047 -6.570 25.508 1.00 101.06 121 ALA A O 1
ATOM 953 N N . ALA A 1 141 ? 72.445 -1.123 15.395 1.00 92.04 143 ALA A N 1
ATOM 954 C CA . ALA A 1 141 ? 72.825 -2.423 14.853 1.00 93.41 143 ALA A CA 1
ATOM 955 C C . ALA A 1 141 ? 71.895 -3.511 15.381 1.00 92.14 143 ALA A C 1
ATOM 956 O O . ALA A 1 141 ? 71.044 -3.254 16.236 1.00 96.07 143 ALA A O 1
ATOM 958 N N . GLU A 1 142 ? 72.073 -4.728 14.874 1.00 81.67 144 GLU A N 1
ATOM 959 C CA . GLU A 1 142 ? 71.153 -5.825 15.136 1.00 70.90 144 GLU A CA 1
ATOM 960 C C . GLU A 1 142 ? 71.555 -6.591 16.391 1.00 63.63 144 GLU A C 1
ATOM 961 O O . GLU A 1 142 ? 72.738 -6.842 16.638 1.00 55.44 144 GLU A O 1
ATOM 967 N N . VAL A 1 143 ? 70.565 -6.909 17.214 1.00 59.30 145 VAL A N 1
ATOM 968 C CA . VAL A 1 143 ? 70.772 -7.804 18.336 1.00 48.17 145 VAL A CA 1
ATOM 969 C C . VAL A 1 143 ? 69.896 -9.022 18.093 1.00 41.53 145 VAL A C 1
ATOM 970 O O . VAL A 1 143 ? 68.948 -8.994 17.303 1.00 42.64 145 VAL A O 1
ATOM 974 N N . SER A 1 144 ? 70.245 -10.111 18.766 1.00 38.21 146 SER A N 1
ATOM 975 C CA . SER A 1 144 ? 69.465 -11.328 18.670 1.00 44.78 146 SER A CA 1
ATOM 976 C C . SER A 1 144 ? 69.583 -12.102 19.972 1.00 39.98 146 SER A C 1
ATOM 977 O O . SER A 1 144 ? 70.512 -11.909 20.760 1.00 38.89 146 SER A O 1
ATOM 980 N N . SER A 1 145 ? 68.598 -12.965 20.193 1.00 40.19 147 SER A N 1
ATOM 981 C CA . SER A 1 145 ? 68.558 -13.874 21.331 1.00 40.77 147 SER A CA 1
ATOM 982 C C . SER A 1 145 ? 67.927 -15.139 20.774 1.00 29.90 147 SER A C 1
ATOM 983 O O . SER A 1 145 ? 66.720 -15.177 20.532 1.00 31.29 147 SER A O 1
ATOM 986 N N . VAL A 1 146 ? 68.750 -16.144 20.523 1.00 28.37 148 VAL A N 1
ATOM 987 C CA . VAL A 1 146 ? 68.350 -17.290 19.724 1.00 35.65 148 VAL A CA 1
ATOM 988 C C . VAL A 1 146 ? 68.848 -18.553 20.400 1.00 34.97 148 VAL A C 1
ATOM 989 O O . VAL A 1 146 ? 70.018 -18.639 20.779 1.00 37.03 148 VAL A O 1
ATOM 993 N N . TYR A 1 147 ? 67.982 -19.548 20.505 1.00 32.26 149 TYR A N 1
ATOM 994 C CA . TYR A 1 147 ? 68.341 -20.823 21.108 1.00 37.88 149 TYR A CA 1
ATOM 995 C C . TYR A 1 147 ? 68.241 -21.923 20.057 1.00 34.90 149 TYR A C 1
ATOM 996 O O . TYR A 1 147 ? 67.367 -21.891 19.187 1.00 41.13 149 TYR A O 1
ATOM 1005 N N . PHE A 1 148 ? 69.169 -22.866 20.118 1.00 31.63 150 PHE A N 1
ATOM 1006 C CA . PHE A 1 148 ? 69.293 -23.955 19.153 1.00 35.25 150 PHE A CA 1
ATOM 1007 C C . PHE A 1 148 ? 69.225 -25.234 19.988 1.00 39.66 150 PHE A C 1
ATOM 1008 O O . PHE A 1 148 ? 70.249 -25.783 20.404 1.00 34.29 150 PHE A O 1
ATOM 1016 N N . ASP A 1 149 ? 67.997 -25.687 20.244 1.00 33.81 151 ASP A N 1
ATOM 1017 C CA . ASP A 1 149 ? 67.739 -26.872 21.048 1.00 27.67 151 ASP A CA 1
ATOM 1018 C C . ASP A 1 149 ? 67.125 -27.955 20.175 1.00 31.94 151 ASP A C 1
ATOM 1019 O O . ASP A 1 149 ? 67.280 -27.940 18.945 1.00 35.51 151 ASP A O 1
ATOM 1024 N N . GLU A 1 150 ? 66.383 -28.871 20.790 1.00 28.42 152 GLU A N 1
ATOM 1025 C CA . GLU A 1 150 ? 65.747 -29.937 20.036 1.00 28.63 152 GLU A CA 1
ATOM 1026 C C . GLU A 1 150 ? 64.453 -30.310 20.730 1.00 29.23 152 GLU A C 1
ATOM 1027 O O . GLU A 1 150 ? 64.309 -30.145 21.942 1.00 40.00 152 GLU A O 1
ATOM 1033 N N . ILE A 1 151 ? 63.484 -30.739 19.939 1.00 37.62 153 ILE A N 1
ATOM 1034 C CA . ILE A 1 151 ? 62.217 -31.238 20.454 1.00 34.56 153 ILE A CA 1
ATOM 1035 C C . ILE A 1 151 ? 62.327 -32.750 20.508 1.00 38.38 153 ILE A C 1
ATOM 1036 O O . ILE A 1 151 ? 62.615 -33.383 19.486 1.00 38.00 153 ILE A O 1
ATOM 1041 N N . VAL A 1 152 ? 62.108 -33.337 21.679 1.00 37.06 154 VAL A N 1
ATOM 1042 C CA . VAL A 1 152 ? 62.106 -34.788 21.815 1.00 38.13 154 VAL A CA 1
ATOM 1043 C C . VAL A 1 152 ? 60.664 -35.263 21.774 1.00 39.30 154 VAL A C 1
ATOM 1044 O O . VAL A 1 152 ? 59.819 -34.780 22.535 1.00 45.37 154 VAL A O 1
ATOM 1048 N N . PHE A 1 153 ? 60.368 -36.180 20.865 1.00 40.46 155 PHE A N 1
ATOM 1049 C CA . PHE A 1 153 ? 59.063 -36.822 20.810 1.00 39.70 155 PHE A CA 1
ATOM 1050 C C . PHE A 1 153 ? 59.133 -38.167 21.521 1.00 42.82 155 PHE A C 1
ATOM 1051 O O . PHE A 1 153 ? 59.874 -39.068 21.103 1.00 49.00 155 PHE A O 1
ATOM 1059 N N . ASN A 1 154 ? 58.354 -38.286 22.592 1.00 37.81 156 ASN A N 1
ATOM 1060 C CA . ASN A 1 154 ? 58.250 -39.499 23.391 1.00 43.56 156 ASN A CA 1
ATOM 1061 C C . ASN A 1 154 ? 57.187 -40.421 22.792 1.00 36.67 156 ASN A C 1
ATOM 1062 O O . ASN A 1 154 ? 56.071 -39.973 22.519 1.00 42.59 156 ASN A O 1
ATOM 1067 N N . GLU A 1 155 ? 57.521 -41.712 22.609 1.00 37.63 157 GLU A N 1
ATOM 1068 C CA . GLU A 1 155 ? 56.600 -42.744 22.108 1.00 38.70 157 GLU A CA 1
ATOM 1069 C C . GLU A 1 155 ? 55.740 -42.312 20.920 1.00 41.43 157 GLU A C 1
ATOM 1070 O O . GLU A 1 155 ? 54.514 -42.454 20.977 1.00 44.50 157 GLU A O 1
ATOM 1076 N N . PRO A 1 156 ? 56.314 -41.808 19.830 1.00 39.37 158 PRO A N 1
ATOM 1077 C CA . PRO A 1 156 ? 55.479 -41.395 18.697 1.00 36.44 158 PRO A CA 1
ATOM 1078 C C . PRO A 1 156 ? 54.771 -42.590 18.076 1.00 41.03 158 PRO A C 1
ATOM 1079 O O . PRO A 1 156 ? 55.292 -43.709 18.060 1.00 39.92 158 PRO A O 1
ATOM 1083 N N . ASN A 1 157 ? 53.566 -42.346 17.564 1.00 38.04 159 ASN A N 1
ATOM 1084 C CA . ASN A 1 157 ? 52.834 -43.427 16.925 1.00 40.40 159 ASN A CA 1
ATOM 1085 C C . ASN A 1 157 ? 53.436 -43.699 15.551 1.00 41.89 159 ASN A C 1
ATOM 1086 O O . ASN A 1 157 ? 54.201 -42.892 15.013 1.00 39.59 159 ASN A O 1
ATOM 1091 N N . GLU A 1 158 ? 53.088 -44.858 14.985 1.00 42.81 160 GLU A N 1
ATOM 1092 C CA . GLU A 1 158 ? 53.755 -45.296 13.762 1.00 45.77 160 GLU A CA 1
ATOM 1093 C C . GLU A 1 158 ? 53.570 -44.296 12.622 1.00 47.17 160 GLU A C 1
ATOM 1094 O O . GLU A 1 158 ? 54.516 -44.028 11.872 1.00 49.45 160 GLU A O 1
ATOM 1100 N N . GLU A 1 159 ? 52.371 -43.723 12.477 1.00 46.74 161 GLU A N 1
ATOM 1101 C CA . GLU A 1 159 ? 52.159 -42.791 11.373 1.00 47.72 161 GLU A CA 1
ATOM 1102 C C . GLU A 1 159 ? 52.976 -41.520 11.564 1.00 50.92 161 GLU A C 1
ATOM 1103 O O . GLU A 1 159 ? 53.526 -40.981 10.596 1.00 55.14 161 GLU A O 1
ATOM 1109 N N . PHE A 1 160 ? 53.091 -41.038 12.805 1.00 46.87 162 PHE A N 1
ATOM 1110 C CA . PHE A 1 160 ? 53.863 -39.822 13.036 1.00 44.30 162 PHE A CA 1
ATOM 1111 C C . PHE A 1 160 ? 55.344 -40.086 12.854 1.00 44.85 162 PHE A C 1
ATOM 1112 O O . PHE A 1 160 ? 56.080 -39.228 12.351 1.00 55.40 162 PHE A O 1
ATOM 1120 N N . PHE A 1 161 ? 55.798 -41.265 13.279 1.00 42.86 163 PHE A N 1
ATOM 1121 C CA . PHE A 1 161 ? 57.184 -41.653 13.060 1.00 45.20 163 PHE A CA 1
ATOM 1122 C C . PHE A 1 161 ? 57.512 -41.684 11.571 1.00 45.04 163 PHE A C 1
ATOM 1123 O O . PHE A 1 161 ? 58.612 -41.295 11.160 1.00 44.35 163 PHE A O 1
ATOM 1131 N N . LYS A 1 162 ? 56.571 -42.156 10.748 1.00 43.55 164 LYS A N 1
ATOM 1132 C CA . LYS A 1 162 ? 56.769 -42.123 9.303 1.00 49.03 164 LYS A CA 1
ATOM 1133 C C . LYS A 1 162 ? 56.949 -40.695 8.813 1.00 52.02 164 LYS A C 1
ATOM 1134 O O . LYS A 1 162 ? 57.842 -40.406 8.005 1.00 49.89 164 LYS A O 1
ATOM 1140 N N . ILE A 1 163 ? 56.096 -39.788 9.288 1.00 48.84 165 ILE A N 1
ATOM 1141 C CA . ILE A 1 163 ? 56.218 -38.387 8.905 1.00 42.60 165 ILE A CA 1
ATOM 1142 C C . ILE A 1 163 ? 57.542 -37.810 9.385 1.00 44.57 165 ILE A C 1
ATOM 1143 O O . ILE A 1 163 ? 58.217 -37.082 8.649 1.00 53.53 165 ILE A O 1
ATOM 1148 N N . LEU A 1 164 ? 57.951 -38.143 10.613 1.00 43.82 166 LEU A N 1
ATOM 1149 C CA . LEU A 1 164 ? 59.179 -37.554 11.146 1.00 49.43 166 LEU A CA 1
ATOM 1150 C C . LEU A 1 164 ? 60.401 -38.026 10.377 1.00 60.31 166 LEU A C 1
ATOM 1151 O O . LEU A 1 164 ? 61.363 -37.267 10.216 1.00 71.09 166 LEU A O 1
ATOM 1156 N N . MET A 1 165 ? 60.383 -39.268 9.902 1.00 57.23 167 MET A N 1
ATOM 1157 C CA . MET A 1 165 ? 61.516 -39.840 9.192 1.00 58.18 167 MET A CA 1
ATOM 1158 C C . MET A 1 165 ? 61.564 -39.443 7.724 1.00 61.78 167 MET A C 1
ATOM 1159 O O . MET A 1 165 ? 62.576 -39.705 7.066 1.00 68.24 167 MET A O 1
ATOM 1164 N N . SER A 1 166 ? 60.502 -38.837 7.189 1.00 65.08 168 SER A N 1
ATOM 1165 C CA . SER A 1 166 ? 60.502 -38.426 5.789 1.00 78.95 168 SER A CA 1
ATOM 1166 C C . SER A 1 166 ? 61.448 -37.262 5.504 1.00 101.21 168 SER A C 1
ATOM 1167 O O . SER A 1 166 ? 61.677 -36.947 4.330 1.00 95.39 168 SER A O 1
ATOM 1170 N N . ARG A 1 167 ? 62.001 -36.620 6.533 1.00 81.49 169 ARG A N 1
ATOM 1171 C CA . ARG A 1 167 ? 62.926 -35.501 6.343 1.00 91.74 169 ARG A CA 1
ATOM 1172 C C . ARG A 1 167 ? 64.057 -35.564 7.367 1.00 95.28 169 ARG A C 1
ATOM 1173 O O . ARG A 1 167 ? 64.042 -36.402 8.270 1.00 95.60 169 ARG A O 1
ATOM 1181 N N . GLY B 1 4 ? 80.289 52.831 33.906 1.00 60.82 6 GLY C N 1
ATOM 1182 C CA . GLY B 1 4 ? 81.296 51.954 34.475 1.00 60.21 6 GLY C CA 1
ATOM 1183 C C . GLY B 1 4 ? 81.369 50.599 33.798 1.00 54.33 6 GLY C C 1
ATOM 1184 O O . GLY B 1 4 ? 80.461 50.236 33.049 1.00 52.17 6 GLY C O 1
ATOM 1185 N N . SER B 1 5 ? 82.447 49.849 34.064 1.00 50.70 7 SER C N 1
ATOM 1186 C CA . SER B 1 5 ? 82.621 48.509 33.513 1.00 48.24 7 SER C CA 1
ATOM 1187 C C . SER B 1 5 ? 83.100 47.548 34.593 1.00 51.11 7 SER C C 1
ATOM 1188 O O . SER B 1 5 ? 83.854 47.930 35.493 1.00 44.62 7 SER C O 1
ATOM 1191 N N . ARG B 1 6 ? 82.635 46.302 34.509 1.00 41.99 8 ARG C N 1
ATOM 1192 C CA . ARG B 1 6 ? 83.089 45.249 35.406 1.00 51.49 8 ARG C CA 1
ATOM 1193 C C . ARG B 1 6 ? 83.014 43.921 34.664 1.00 48.53 8 ARG C C 1
ATOM 1194 O O . ARG B 1 6 ? 82.313 43.786 33.658 1.00 41.44 8 ARG C O 1
ATOM 1202 N N . ILE B 1 7 ? 83.753 42.943 35.176 1.00 53.15 9 ILE C N 1
ATOM 1203 C CA . ILE B 1 7 ? 83.717 41.573 34.682 1.00 51.97 9 ILE C CA 1
ATOM 1204 C C . ILE B 1 7 ? 82.751 40.775 35.546 1.00 55.09 9 ILE C C 1
ATOM 1205 O O . ILE B 1 7 ? 82.798 40.849 36.779 1.00 56.20 9 ILE C O 1
ATOM 1210 N N . LYS B 1 8 ? 81.856 40.033 34.904 1.00 41.53 10 LYS C N 1
ATOM 1211 C CA . LYS B 1 8 ? 81.008 39.102 35.617 1.00 43.00 10 LYS C CA 1
ATOM 1212 C C . LYS B 1 8 ? 80.918 37.811 34.807 1.00 44.35 10 LYS C C 1
ATOM 1213 O O . LYS B 1 8 ? 81.384 37.728 33.665 1.00 39.93 10 LYS C O 1
ATOM 1219 N N . THR B 1 9 ? 80.335 36.787 35.412 1.00 40.67 11 THR C N 1
ATOM 1220 C CA . THR B 1 9 ? 80.240 35.522 34.712 1.00 44.15 11 THR C CA 1
ATOM 1221 C C . THR B 1 9 ? 79.228 35.635 33.584 1.00 43.99 11 THR C C 1
ATOM 1222 O O . THR B 1 9 ? 78.228 36.355 33.677 1.00 41.85 11 THR C O 1
ATOM 1226 N N . LEU B 1 10 ? 79.517 34.930 32.500 1.00 42.39 12 LEU C N 1
ATOM 1227 C CA . LEU B 1 10 ? 78.694 34.978 31.308 1.00 34.86 12 LEU C CA 1
ATOM 1228 C C . LEU B 1 10 ? 77.434 34.146 31.488 1.00 40.16 12 LEU C C 1
ATOM 1229 O O . LEU B 1 10 ? 77.470 33.068 32.078 1.00 37.04 12 LEU C O 1
ATOM 1234 N N . SER B 1 11 ? 76.310 34.661 30.996 1.00 43.51 13 SER C N 1
ATOM 1235 C CA . SER B 1 11 ? 75.094 33.870 30.928 1.00 43.42 13 SER C CA 1
ATOM 1236 C C . SER B 1 11 ? 74.338 34.188 29.643 1.00 39.45 13 SER C C 1
ATOM 1237 O O . SER B 1 11 ? 74.387 35.309 29.134 1.00 39.66 13 SER C O 1
ATOM 1240 N N . VAL B 1 12 ? 73.626 33.190 29.129 1.00 38.76 14 VAL C N 1
ATOM 1241 C CA . VAL B 1 12 ? 72.741 33.353 27.979 1.00 39.20 14 VAL C CA 1
ATOM 1242 C C . VAL B 1 12 ? 71.395 32.725 28.327 1.00 43.53 14 VAL C C 1
ATOM 1243 O O . VAL B 1 12 ? 71.335 31.631 28.896 1.00 45.04 14 VAL C O 1
ATOM 1247 N N . SER B 1 13 ? 70.316 33.419 28.002 1.00 37.98 15 SER C N 1
ATOM 1248 C CA . SER B 1 13 ? 68.974 32.948 28.303 1.00 34.40 15 SER C CA 1
ATOM 1249 C C . SER B 1 13 ? 68.214 32.689 27.006 1.00 38.43 15 SER C C 1
ATOM 1250 O O . SER B 1 13 ? 68.460 33.338 25.982 1.00 34.94 15 SER C O 1
ATOM 1253 N N . ARG B 1 14 ? 67.323 31.697 27.046 1.00 36.97 16 ARG C N 1
ATOM 1254 C CA . ARG B 1 14 ? 66.519 31.315 25.883 1.00 35.80 16 ARG C CA 1
ATOM 1255 C C . ARG B 1 14 ? 65.061 31.201 26.310 1.00 33.55 16 ARG C C 1
ATOM 1256 O O . ARG B 1 14 ? 64.740 30.378 27.186 1.00 32.44 16 ARG C O 1
ATOM 1264 N N . PRO B 1 15 ? 64.151 31.990 25.738 1.00 35.48 17 PRO C N 1
ATOM 1265 C CA . PRO B 1 15 ? 62.742 31.890 26.124 1.00 26.43 17 PRO C CA 1
ATOM 1266 C C . PRO B 1 15 ? 62.200 30.513 25.802 1.00 35.84 17 PRO C C 1
ATOM 1267 O O . PRO B 1 15 ? 62.598 29.882 24.823 1.00 38.64 17 PRO C O 1
ATOM 1271 N N . ILE B 1 16 ? 61.275 30.050 26.636 1.00 35.20 18 ILE C N 1
ATOM 1272 C CA . ILE B 1 16 ? 60.758 28.693 26.535 1.00 31.91 18 ILE C CA 1
ATOM 1273 C C . ILE B 1 16 ? 59.288 28.715 26.925 1.00 36.43 18 ILE C C 1
ATOM 1274 O O . ILE B 1 16 ? 58.890 29.407 27.870 1.00 35.87 18 ILE C O 1
ATOM 1279 N N . ILE B 1 17 ? 58.473 28.001 26.159 1.00 38.47 19 ILE C N 1
ATOM 1280 C CA . ILE B 1 17 ? 57.050 27.848 26.428 1.00 37.86 19 ILE C CA 1
ATOM 1281 C C . ILE B 1 17 ? 56.766 26.370 26.662 1.00 39.71 19 ILE C C 1
ATOM 1282 O O . ILE B 1 17 ? 57.199 25.522 25.878 1.00 47.52 19 ILE C O 1
ATOM 1287 N N . TYR B 1 18 ? 56.065 26.060 27.749 1.00 32.76 20 TYR C N 1
ATOM 1288 C CA . TYR B 1 18 ? 55.767 24.678 28.096 1.00 27.21 20 TYR C CA 1
ATOM 1289 C C . TYR B 1 18 ? 54.427 24.622 28.801 1.00 32.70 20 TYR C C 1
ATOM 1290 O O . TYR B 1 18 ? 53.962 25.614 29.380 1.00 35.12 20 TYR C O 1
ATOM 1299 N N . GLY B 1 19 ? 53.825 23.435 28.767 1.00 28.64 21 GLY C N 1
ATOM 1300 C CA . GLY B 1 19 ? 52.535 23.226 29.405 1.00 31.30 21 GLY C CA 1
ATOM 1301 C C . GLY B 1 19 ? 51.631 22.302 28.614 1.00 37.78 21 GLY C C 1
ATOM 1302 O O . GLY B 1 19 ? 52.116 21.392 27.927 1.00 39.31 21 GLY C O 1
ATOM 1303 N N . ASN B 1 20 ? 50.316 22.507 28.697 1.00 37.53 22 ASN C N 1
ATOM 1304 C CA . ASN B 1 20 ? 49.399 21.573 28.063 1.00 34.51 22 ASN C CA 1
ATOM 1305 C C . ASN B 1 20 ? 48.148 22.290 27.576 1.00 40.14 22 ASN C C 1
ATOM 1306 O O . ASN B 1 20 ? 47.712 23.292 28.150 1.00 37.89 22 ASN C O 1
ATOM 1311 N N . THR B 1 21 ? 47.580 21.753 26.502 1.00 38.08 23 THR C N 1
ATOM 1312 C CA . THR B 1 21 ? 46.220 22.034 26.077 1.00 34.52 23 THR C CA 1
ATOM 1313 C C . THR B 1 21 ? 45.364 20.799 26.334 1.00 35.23 23 THR C C 1
ATOM 1314 O O . THR B 1 21 ? 45.881 19.696 26.537 1.00 33.72 23 THR C O 1
ATOM 1318 N N . ALA B 1 22 ? 44.046 20.993 26.339 1.00 36.54 24 ALA C N 1
ATOM 1319 C CA . ALA B 1 22 ? 43.142 19.897 26.652 1.00 36.16 24 ALA C CA 1
ATOM 1320 C C . ALA B 1 22 ? 41.749 20.236 26.162 1.00 40.65 24 ALA C C 1
ATOM 1321 O O . ALA B 1 22 ? 41.372 21.410 26.078 1.00 45.61 24 ALA C O 1
ATOM 1323 N N . LYS B 1 23 ? 40.982 19.187 25.868 1.00 40.24 25 LYS C N 1
ATOM 1324 C CA . LYS B 1 23 ? 39.607 19.333 25.409 1.00 44.64 25 LYS C CA 1
ATOM 1325 C C . LYS B 1 23 ? 38.816 18.137 25.916 1.00 48.01 25 LYS C C 1
ATOM 1326 O O . LYS B 1 23 ? 39.297 17.002 25.840 1.00 43.61 25 LYS C O 1
ATOM 1332 N N . LYS B 1 24 ? 37.628 18.388 26.468 1.00 47.71 26 LYS C N 1
ATOM 1333 C CA . LYS B 1 24 ? 36.732 17.288 26.798 1.00 47.43 26 LYS C CA 1
ATOM 1334 C C . LYS B 1 24 ? 36.196 16.672 25.510 1.00 49.40 26 LYS C C 1
ATOM 1335 O O . LYS B 1 24 ? 35.793 17.385 24.584 1.00 54.31 26 LYS C O 1
ATOM 1341 N N . MET B 1 25 ? 36.254 15.355 25.422 1.00 45.77 27 MET C N 1
ATOM 1342 C CA . MET B 1 25 ? 35.807 14.688 24.215 1.00 48.81 27 MET C CA 1
ATOM 1343 C C . MET B 1 25 ? 34.291 14.619 24.158 1.00 53.79 27 MET C C 1
ATOM 1344 O O . MET B 1 25 ? 33.604 14.610 25.183 1.00 58.26 27 MET C O 1
ATOM 1349 N N . GLY B 1 26 ? 33.768 14.539 22.943 1.00 63.74 28 GLY C N 1
ATOM 1350 C CA . GLY B 1 26 ? 32.333 14.493 22.791 1.00 71.15 28 GLY C CA 1
ATOM 1351 C C . GLY B 1 26 ? 31.757 13.164 23.229 1.00 79.51 28 GLY C C 1
ATOM 1352 O O . GLY B 1 26 ? 32.387 12.415 23.988 1.00 74.82 28 GLY C O 1
ATOM 1353 N N . SER B 1 27 ? 30.539 12.874 22.766 1.00 87.90 29 SER C N 1
ATOM 1354 C CA . SER B 1 27 ? 29.908 11.596 23.066 1.00 90.86 29 SER C CA 1
ATOM 1355 C C . SER B 1 27 ? 30.566 10.468 22.282 1.00 90.15 29 SER C C 1
ATOM 1356 O O . SER B 1 27 ? 30.700 9.345 22.783 1.00 94.63 29 SER C O 1
ATOM 1359 N N . VAL B 1 28 ? 30.968 10.743 21.049 1.00 87.61 30 VAL C N 1
ATOM 1360 C CA . VAL B 1 28 ? 31.718 9.791 20.241 1.00 85.49 30 VAL C CA 1
ATOM 1361 C C . VAL B 1 28 ? 33.193 9.987 20.556 1.00 76.85 30 VAL C C 1
ATOM 1362 O O . VAL B 1 28 ? 33.714 11.106 20.491 1.00 75.55 30 VAL C O 1
ATOM 1366 N N . LYS B 1 29 ? 33.841 8.930 20.940 1.00 70.73 31 LYS C N 1
ATOM 1367 C CA . LYS B 1 29 ? 35.240 8.996 21.299 1.00 67.53 31 LYS C CA 1
ATOM 1368 C C . LYS B 1 29 ? 36.103 8.446 20.172 1.00 64.76 31 LYS C C 1
ATOM 1369 O O . LYS B 1 29 ? 35.619 7.690 19.322 1.00 63.92 31 LYS C O 1
ATOM 1375 N N . PRO B 1 30 ? 37.381 8.820 20.119 1.00 56.69 32 PRO C N 1
ATOM 1376 C CA . PRO B 1 30 ? 38.251 8.270 19.087 1.00 57.99 32 PRO C CA 1
ATOM 1377 C C . PRO B 1 30 ? 38.236 6.757 19.148 1.00 59.75 32 PRO C C 1
ATOM 1378 O O . PRO B 1 30 ? 38.104 6.163 20.233 1.00 58.58 32 PRO C O 1
ATOM 1382 N N . PRO B 1 31 ? 38.395 6.092 18.005 1.00 63.02 33 PRO C N 1
ATOM 1383 C CA . PRO B 1 31 ? 38.171 4.636 17.952 1.00 65.73 33 PRO C CA 1
ATOM 1384 C C . PRO B 1 31 ? 39.037 3.783 18.870 1.00 63.96 33 PRO C C 1
ATOM 1385 O O . PRO B 1 31 ? 38.626 2.664 19.198 1.00 96.54 33 PRO C O 1
ATOM 1389 N N . ASN B 1 32 ? 40.201 4.234 19.310 1.00 60.59 34 ASN C N 1
ATOM 1390 C CA . ASN B 1 32 ? 40.998 3.390 20.192 1.00 81.98 34 ASN C CA 1
ATOM 1391 C C . ASN B 1 32 ? 41.258 4.039 21.548 1.00 81.70 34 ASN C C 1
ATOM 1392 O O . ASN B 1 32 ? 42.200 3.652 22.247 1.00 83.41 34 ASN C O 1
ATOM 1397 N N . ALA B 1 33 ? 40.425 4.992 21.952 1.00 74.06 35 ALA C N 1
ATOM 1398 C CA . ALA B 1 33 ? 40.527 5.542 23.298 1.00 66.71 35 ALA C CA 1
ATOM 1399 C C . ALA B 1 33 ? 39.774 4.676 24.300 1.00 67.00 35 ALA C C 1
ATOM 1400 O O . ALA B 1 33 ? 38.614 4.327 24.056 1.00 70.49 35 ALA C O 1
ATOM 1402 N N . PRO B 1 34 ? 40.400 4.320 25.422 1.00 59.09 36 PRO C N 1
ATOM 1403 C CA . PRO B 1 34 ? 39.697 3.561 26.461 1.00 59.60 36 PRO C CA 1
ATOM 1404 C C . PRO B 1 34 ? 38.402 4.255 26.858 1.00 59.73 36 PRO C C 1
ATOM 1405 O O . PRO B 1 34 ? 38.338 5.484 26.958 1.00 59.63 36 PRO C O 1
ATOM 1409 N N . ALA B 1 35 ? 37.359 3.455 27.075 1.00 60.92 37 ALA C N 1
ATOM 1410 C CA . ALA B 1 35 ? 36.022 4.011 27.279 1.00 64.16 37 ALA C CA 1
ATOM 1411 C C . ALA B 1 35 ? 35.962 4.951 28.476 1.00 63.43 37 ALA C C 1
ATOM 1412 O O . ALA B 1 35 ? 35.151 5.887 28.481 1.00 60.87 37 ALA C O 1
ATOM 1414 N N . GLU B 1 36 ? 36.796 4.720 29.501 1.00 65.80 38 GLU C N 1
ATOM 1415 C CA . GLU B 1 36 ? 36.768 5.573 30.681 1.00 65.28 38 GLU C CA 1
ATOM 1416 C C . GLU B 1 36 ? 37.483 6.893 30.471 1.00 55.48 38 GLU C C 1
ATOM 1417 O O . GLU B 1 36 ? 37.329 7.789 31.304 1.00 60.61 38 GLU C O 1
ATOM 1423 N N . HIS B 1 37 ? 38.252 7.039 29.395 1.00 46.58 39 HIS C N 1
ATOM 1424 C CA . HIS B 1 37 ? 38.916 8.307 29.127 1.00 43.14 39 HIS C CA 1
ATOM 1425 C C . HIS B 1 37 ? 37.904 9.352 28.692 1.00 50.36 39 HIS C C 1
ATOM 1426 O O . HIS B 1 37 ? 36.968 9.068 27.940 1.00 54.42 39 HIS C O 1
ATOM 1433 N N . THR B 1 38 ? 38.096 10.570 29.176 1.00 43.94 40 THR C N 1
ATOM 1434 C CA . THR B 1 38 ? 37.168 11.644 28.902 1.00 42.27 40 THR C CA 1
ATOM 1435 C C . THR B 1 38 ? 37.801 12.831 28.192 1.00 44.68 40 THR C C 1
ATOM 1436 O O . THR B 1 38 ? 37.068 13.659 27.641 1.00 43.76 40 THR C O 1
ATOM 1440 N N . HIS B 1 39 ? 39.123 12.940 28.171 1.00 42.80 41 HIS C N 1
ATOM 1441 C CA . HIS B 1 39 ? 39.768 14.136 27.655 1.00 44.09 41 HIS C CA 1
ATOM 1442 C C . HIS B 1 39 ? 40.864 13.750 26.675 1.00 41.64 41 HIS C C 1
ATOM 1443 O O . HIS B 1 39 ? 41.356 12.620 26.668 1.00 40.62 41 HIS C O 1
ATOM 1450 N N . LEU B 1 40 ? 41.165 14.689 25.787 1.00 44.96 42 LEU C N 1
ATOM 1451 C CA . LEU B 1 40 ? 42.293 14.635 24.864 1.00 40.09 42 LEU C CA 1
ATOM 1452 C C . LEU B 1 40 ? 43.224 15.785 25.230 1.00 43.46 42 LEU C C 1
ATOM 1453 O O . LEU B 1 40 ? 42.762 16.911 25.450 1.00 41.69 42 LEU C O 1
ATOM 1458 N N . TRP B 1 41 ? 44.521 15.513 25.328 1.00 31.18 43 TRP C N 1
ATOM 1459 C CA . TRP B 1 41 ? 45.411 16.574 25.767 1.00 32.64 43 TRP C CA 1
ATOM 1460 C C . TRP B 1 41 ? 46.777 16.450 25.109 1.00 29.09 43 TRP C C 1
ATOM 1461 O O . TRP B 1 41 ? 47.135 15.421 24.540 1.00 29.17 43 TRP C O 1
ATOM 1472 N N . THR B 1 42 ? 47.546 17.529 25.221 1.00 32.04 44 THR C N 1
ATOM 1473 C CA . THR B 1 42 ? 48.864 17.626 24.608 1.00 28.30 44 THR C CA 1
ATOM 1474 C C . THR B 1 42 ? 49.800 18.360 25.551 1.00 31.51 44 THR C C 1
ATOM 1475 O O . THR B 1 42 ? 49.508 19.491 25.951 1.00 32.49 44 THR C O 1
ATOM 1479 N N . ILE B 1 43 ? 50.915 17.715 25.901 1.00 29.41 45 ILE C N 1
ATOM 1480 C CA . ILE B 1 43 ? 51.972 18.305 26.715 1.00 30.70 45 ILE C CA 1
ATOM 1481 C C . ILE B 1 43 ? 53.093 18.712 25.769 1.00 33.59 45 ILE C C 1
ATOM 1482 O O . ILE B 1 43 ? 53.354 18.018 24.784 1.00 32.37 45 ILE C O 1
ATOM 1487 N N . PHE B 1 44 ? 53.751 19.840 26.037 1.00 33.53 46 PHE C N 1
ATOM 1488 C CA . PHE B 1 44 ? 54.714 20.303 25.046 1.00 32.81 46 PHE C CA 1
ATOM 1489 C C . PHE B 1 44 ? 55.779 21.180 25.695 1.00 28.58 46 PHE C C 1
ATOM 1490 O O . PHE B 1 44 ? 55.590 21.738 26.776 1.00 33.34 46 PHE C O 1
ATOM 1498 N N . VAL B 1 45 ? 56.918 21.251 25.016 1.00 30.26 47 VAL C N 1
ATOM 1499 C CA . VAL B 1 45 ? 57.951 22.258 25.226 1.00 26.11 47 VAL C CA 1
ATOM 1500 C C . VAL B 1 45 ? 58.257 22.832 23.842 1.00 30.19 47 VAL C C 1
ATOM 1501 O O . VAL B 1 45 ? 58.566 22.074 22.913 1.00 34.21 47 VAL C O 1
ATOM 1505 N N . ARG B 1 46 ? 58.135 24.151 23.687 1.00 26.00 48 ARG C N 1
ATOM 1506 C CA . ARG B 1 46 ? 58.321 24.786 22.387 1.00 40.18 48 ARG C CA 1
ATOM 1507 C C . ARG B 1 46 ? 58.953 26.155 22.577 1.00 39.87 48 ARG C C 1
ATOM 1508 O O . ARG B 1 46 ? 59.105 26.655 23.702 1.00 28.73 48 ARG C O 1
ATOM 1516 N N . GLY B 1 47 ? 59.345 26.750 21.456 1.00 29.66 49 GLY C N 1
ATOM 1517 C CA . GLY B 1 47 ? 59.815 28.103 21.453 1.00 30.63 49 GLY C CA 1
ATOM 1518 C C . GLY B 1 47 ? 58.688 29.069 21.134 1.00 36.88 49 GLY C C 1
ATOM 1519 O O . GLY B 1 47 ? 57.637 28.682 20.606 1.00 33.42 49 GLY C O 1
ATOM 1520 N N . PRO B 1 48 ? 58.870 30.342 21.483 1.00 33.25 50 PRO C N 1
ATOM 1521 C CA . PRO B 1 48 ? 57.930 31.373 21.031 1.00 40.46 50 PRO C CA 1
ATOM 1522 C C . PRO B 1 48 ? 57.849 31.419 19.511 1.00 49.44 50 PRO C C 1
ATOM 1523 O O . PRO B 1 48 ? 58.841 31.211 18.810 1.00 51.25 50 PRO C O 1
ATOM 1527 N N . GLN B 1 49 ? 56.646 31.686 19.006 1.00 52.93 51 GLN C N 1
ATOM 1528 C CA . GLN B 1 49 ? 56.376 31.754 17.569 1.00 51.63 51 GLN C CA 1
ATOM 1529 C C . GLN B 1 49 ? 56.759 30.467 16.842 1.00 48.28 51 GLN C C 1
ATOM 1530 O O . GLN B 1 49 ? 56.968 30.476 15.625 1.00 61.43 51 GLN C O 1
ATOM 1536 N N . ASN B 1 50 ? 56.850 29.364 17.585 1.00 44.72 52 ASN C N 1
ATOM 1537 C CA . ASN B 1 50 ? 57.260 28.061 17.062 1.00 47.18 52 ASN C CA 1
ATOM 1538 C C . ASN B 1 50 ? 58.637 28.106 16.421 1.00 42.18 52 ASN C C 1
ATOM 1539 O O . ASN B 1 50 ? 58.920 27.352 15.493 1.00 46.37 52 ASN C O 1
ATOM 1544 N N . GLU B 1 51 ? 59.510 28.975 16.908 1.00 38.26 53 GLU C N 1
ATOM 1545 C CA . GLU B 1 51 ? 60.892 28.911 16.465 1.00 43.53 53 GLU C CA 1
ATOM 1546 C C . GLU B 1 51 ? 61.508 27.575 16.861 1.00 36.70 53 GLU C C 1
ATOM 1547 O O . GLU B 1 51 ? 61.096 26.930 17.828 1.00 42.01 53 GLU C O 1
ATOM 1553 N N . ASP B 1 52 ? 62.515 27.171 16.108 1.00 43.77 54 ASP C N 1
ATOM 1554 C CA . ASP B 1 52 ? 63.221 25.940 16.413 1.00 41.39 54 ASP C CA 1
ATOM 1555 C C . ASP B 1 52 ? 63.933 26.051 17.756 1.00 37.10 54 ASP C C 1
ATOM 1556 O O . ASP B 1 52 ? 64.561 27.068 18.058 1.00 37.26 54 ASP C O 1
ATOM 1561 N N . ILE B 1 53 ? 63.807 25.015 18.579 1.00 36.87 55 ILE C N 1
ATOM 1562 C CA . ILE B 1 53 ? 64.597 24.902 19.798 1.00 38.47 55 ILE C CA 1
ATOM 1563 C C . ILE B 1 53 ? 65.515 23.693 19.779 1.00 35.97 55 ILE C C 1
ATOM 1564 O O . ILE B 1 53 ? 66.257 23.485 20.741 1.00 36.55 55 ILE C O 1
ATOM 1569 N N . SER B 1 54 ? 65.487 22.885 18.715 1.00 34.75 56 SER C N 1
ATOM 1570 C CA . SER B 1 54 ? 66.330 21.694 18.668 1.00 34.01 56 SER C CA 1
ATOM 1571 C C . SER B 1 54 ? 67.797 22.020 18.424 1.00 39.97 56 SER C C 1
ATOM 1572 O O . SER B 1 54 ? 68.642 21.132 18.580 1.00 43.93 56 SER C O 1
ATOM 1575 N N . TYR B 1 55 ? 68.134 23.262 18.066 1.00 38.04 57 TYR C N 1
ATOM 1576 C CA . TYR B 1 55 ? 69.547 23.592 17.954 1.00 40.68 57 TYR C CA 1
ATOM 1577 C C . TYR B 1 55 ? 70.242 23.581 19.310 1.00 40.25 57 TYR C C 1
ATOM 1578 O O . TYR B 1 55 ? 71.467 23.463 19.359 1.00 50.13 57 TYR C O 1
ATOM 1587 N N . PHE B 1 56 ? 69.508 23.690 20.412 1.00 36.66 58 PHE C N 1
ATOM 1588 C CA . PHE B 1 56 ? 70.152 23.512 21.706 1.00 39.40 58 PHE C CA 1
ATOM 1589 C C . PHE B 1 56 ? 69.495 22.464 22.610 1.00 40.77 58 PHE C C 1
ATOM 1590 O O . PHE B 1 56 ? 70.127 22.045 23.586 1.00 40.63 58 PHE C O 1
ATOM 1598 N N . ILE B 1 57 ? 68.287 21.995 22.306 1.00 41.09 59 ILE C N 1
ATOM 1599 C CA . ILE B 1 57 ? 67.639 20.925 23.068 1.00 32.25 59 ILE C CA 1
ATOM 1600 C C . ILE B 1 57 ? 67.692 19.646 22.239 1.00 39.32 59 ILE C C 1
ATOM 1601 O O . ILE B 1 57 ? 67.167 19.596 21.118 1.00 37.54 59 ILE C O 1
ATOM 1606 N N . LYS B 1 58 ? 68.322 18.616 22.798 1.00 31.81 60 LYS C N 1
ATOM 1607 C CA . LYS B 1 58 ? 68.486 17.337 22.116 1.00 33.66 60 LYS C CA 1
ATOM 1608 C C . LYS B 1 58 ? 67.212 16.492 22.163 1.00 44.76 60 LYS C C 1
ATOM 1609 O O . LYS B 1 58 ? 66.837 15.861 21.163 1.00 38.27 60 LYS C O 1
ATOM 1615 N N . LYS B 1 59 ? 66.573 16.426 23.330 1.00 35.29 61 LYS C N 1
ATOM 1616 C CA . LYS B 1 59 ? 65.364 15.643 23.529 1.00 31.88 61 LYS C CA 1
ATOM 1617 C C . LYS B 1 59 ? 64.658 16.143 24.775 1.00 35.73 61 LYS C C 1
ATOM 1618 O O . LYS B 1 59 ? 65.274 16.718 25.687 1.00 32.34 61 LYS C O 1
ATOM 1624 N N . VAL B 1 60 ? 63.356 15.887 24.804 1.00 30.58 62 VAL C N 1
ATOM 1625 C CA . VAL B 1 60 ? 62.502 16.168 25.946 1.00 29.01 62 VAL C CA 1
ATOM 1626 C C . VAL B 1 60 ? 61.820 14.866 26.342 1.00 34.49 62 VAL C C 1
ATOM 1627 O O . VAL B 1 60 ? 61.192 14.214 25.502 1.00 31.52 62 VAL C O 1
ATOM 1631 N N . VAL B 1 61 ? 61.930 14.501 27.617 1.00 34.26 63 VAL C N 1
ATOM 1632 C CA . VAL B 1 61 ? 61.331 13.285 28.151 1.00 32.65 63 VAL C CA 1
ATOM 1633 C C . VAL B 1 61 ? 60.201 13.675 29.090 1.00 34.83 63 VAL C C 1
ATOM 1634 O O . VAL B 1 61 ? 60.416 14.426 30.046 1.00 41.15 63 VAL C O 1
ATOM 1638 N N . PHE B 1 62 ? 58.996 13.172 28.815 1.00 32.74 64 PHE C N 1
ATOM 1639 C CA . PHE B 1 62 ? 57.823 13.406 29.653 1.00 30.97 64 PHE C CA 1
ATOM 1640 C C . PHE B 1 62 ? 57.521 12.144 30.455 1.00 34.35 64 PHE C C 1
ATOM 1641 O O . PHE B 1 62 ? 57.256 11.089 29.868 1.00 34.98 64 PHE C O 1
ATOM 1649 N N . LYS B 1 63 ? 57.554 12.247 31.788 1.00 27.50 65 LYS C N 1
ATOM 1650 C CA . LYS B 1 63 ? 57.200 11.124 32.655 1.00 30.82 65 LYS C CA 1
ATOM 1651 C C . LYS B 1 63 ? 55.718 11.250 32.994 1.00 32.66 65 LYS C C 1
ATOM 1652 O O . LYS B 1 63 ? 55.318 12.151 33.737 1.00 35.80 65 LYS C O 1
ATOM 1658 N N . LEU B 1 64 ? 54.906 10.368 32.421 1.00 31.60 66 LEU C N 1
ATOM 1659 C CA . LEU B 1 64 ? 53.482 10.344 32.697 1.00 27.21 66 LEU C CA 1
ATOM 1660 C C . LEU B 1 64 ? 53.191 9.585 33.989 1.00 29.82 66 LEU C C 1
ATOM 1661 O O . LEU B 1 64 ? 54.053 8.918 34.571 1.00 29.96 66 LEU C O 1
ATOM 1666 N N . HIS B 1 65 ? 51.947 9.706 34.437 1.00 31.07 67 HIS C N 1
ATOM 1667 C CA . HIS B 1 65 ? 51.477 8.931 35.577 1.00 30.55 67 HIS C CA 1
ATOM 1668 C C . HIS B 1 65 ? 51.545 7.430 35.262 1.00 38.36 67 HIS C C 1
ATOM 1669 O O . HIS B 1 65 ? 51.354 6.991 34.116 1.00 31.46 67 HIS C O 1
ATOM 1676 N N . ASP B 1 66 ? 51.813 6.641 36.306 1.00 33.87 68 ASP C N 1
ATOM 1677 C CA . ASP B 1 66 ? 51.986 5.201 36.160 1.00 37.32 68 ASP C CA 1
ATOM 1678 C C . ASP B 1 66 ? 50.767 4.494 35.583 1.00 38.95 68 ASP C C 1
ATOM 1679 O O . ASP B 1 66 ? 50.886 3.338 35.161 1.00 35.11 68 ASP C O 1
ATOM 1684 N N . THR B 1 67 ? 49.599 5.128 35.587 1.00 32.63 69 THR C N 1
ATOM 1685 C CA . THR B 1 67 ? 48.465 4.523 34.899 1.00 33.22 69 THR C CA 1
ATOM 1686 C C . THR B 1 67 ? 48.655 4.497 33.386 1.00 41.29 69 THR C C 1
ATOM 1687 O O . THR B 1 67 ? 47.844 3.883 32.694 1.00 48.48 69 THR C O 1
ATOM 1691 N N . TYR B 1 68 ? 49.663 5.194 32.850 1.00 31.61 70 TYR C N 1
ATOM 1692 C CA . TYR B 1 68 ? 49.945 5.027 31.430 1.00 40.98 70 TYR C CA 1
ATOM 1693 C C . TYR B 1 68 ? 51.013 3.963 31.242 1.00 43.22 70 TYR C C 1
ATOM 1694 O O . TYR B 1 68 ? 52.027 3.973 31.944 1.00 45.48 70 TYR C O 1
ATOM 1703 N N . PRO B 1 69 ? 50.810 3.068 30.281 1.00 44.53 71 PRO C N 1
ATOM 1704 C CA . PRO B 1 69 ? 51.880 2.137 29.920 1.00 43.87 71 PRO C CA 1
ATOM 1705 C C . PRO B 1 69 ? 53.017 2.919 29.293 1.00 35.84 71 PRO C C 1
ATOM 1706 O O . PRO B 1 69 ? 52.805 3.964 28.680 1.00 35.94 71 PRO C O 1
ATOM 1710 N N . ASN B 1 70 ? 54.229 2.400 29.445 1.00 41.19 72 ASN C N 1
ATOM 1711 C CA . ASN B 1 70 ? 55.456 3.059 29.008 1.00 38.79 72 ASN C CA 1
ATOM 1712 C C . ASN B 1 70 ? 55.421 4.539 29.423 1.00 39.47 72 ASN C C 1
ATOM 1713 O O . ASN B 1 70 ? 55.375 5.423 28.561 1.00 37.10 72 ASN C O 1
ATOM 1718 N N . PRO B 1 71 ? 55.407 4.832 30.735 1.00 39.49 73 PRO C N 1
ATOM 1719 C CA . PRO B 1 71 ? 55.187 6.231 31.162 1.00 33.07 73 PRO C CA 1
ATOM 1720 C C . PRO B 1 71 ? 56.333 7.176 30.836 1.00 35.40 73 PRO C C 1
ATOM 1721 O O . PRO B 1 71 ? 56.109 8.390 30.791 1.00 32.87 73 PRO C O 1
ATOM 1725 N N . VAL B 1 72 ? 57.546 6.676 30.624 1.00 38.20 74 VAL C N 1
ATOM 1726 C CA . VAL B 1 72 ? 58.684 7.522 30.279 1.00 38.07 74 VAL C CA 1
ATOM 1727 C C . VAL B 1 72 ? 58.678 7.695 28.758 1.00 36.73 74 VAL C C 1
ATOM 1728 O O . VAL B 1 72 ? 59.070 6.793 28.016 1.00 39.74 74 VAL C O 1
ATOM 1732 N N . ARG B 1 73 ? 58.242 8.865 28.291 1.00 31.82 75 ARG C N 1
ATOM 1733 C CA . ARG B 1 73 ? 58.036 9.132 26.869 1.00 34.98 75 ARG C CA 1
ATOM 1734 C C . ARG B 1 73 ? 59.142 10.058 26.371 1.00 34.17 75 ARG C C 1
ATOM 1735 O O . ARG B 1 73 ? 59.160 11.256 26.674 1.00 32.98 75 ARG C O 1
ATOM 1743 N N . SER B 1 74 ? 60.066 9.501 25.611 1.00 37.76 76 SER C N 1
ATOM 1744 C CA . SER B 1 74 ? 61.241 10.226 25.169 1.00 36.99 76 SER C CA 1
ATOM 1745 C C . SER B 1 74 ? 61.004 10.737 23.749 1.00 43.63 76 SER C C 1
ATOM 1746 O O . SER B 1 74 ? 60.854 9.940 22.815 1.00 43.15 76 SER C O 1
ATOM 1749 N N . ILE B 1 75 ? 60.968 12.059 23.588 1.00 41.75 77 ILE C N 1
ATOM 1750 C CA . ILE B 1 75 ? 60.745 12.703 22.293 1.00 42.42 77 ILE C CA 1
ATOM 1751 C C . ILE B 1 75 ? 62.071 13.297 21.838 1.00 40.02 77 ILE C C 1
ATOM 1752 O O . ILE B 1 75 ? 62.567 14.260 22.434 1.00 38.20 77 ILE C O 1
ATOM 1757 N N . GLU B 1 76 ? 62.648 12.721 20.786 1.00 42.33 78 GLU C N 1
ATOM 1758 C CA . GLU B 1 76 ? 64.019 13.006 20.384 1.00 43.35 78 GLU C CA 1
ATOM 1759 C C . GLU B 1 76 ? 64.108 13.808 19.089 1.00 45.56 78 GLU C C 1
ATOM 1760 O O . GLU B 1 76 ? 65.186 13.883 18.494 1.00 45.09 78 GLU C O 1
ATOM 1766 N N . ALA B 1 77 ? 63.007 14.418 18.647 1.00 42.29 79 ALA C N 1
ATOM 1767 C CA . ALA B 1 77 ? 63.013 15.316 17.497 1.00 43.75 79 ALA C CA 1
ATOM 1768 C C . ALA B 1 77 ? 61.784 16.201 17.589 1.00 46.58 79 ALA C C 1
ATOM 1769 O O . ALA B 1 77 ? 60.741 15.747 18.078 1.00 51.27 79 ALA C O 1
ATOM 1771 N N . PRO B 1 78 ? 61.861 17.449 17.129 1.00 42.07 80 PRO C N 1
ATOM 1772 C CA . PRO B 1 78 ? 60.712 18.357 17.248 1.00 37.93 80 PRO C CA 1
ATOM 1773 C C . PRO B 1 78 ? 59.574 17.896 16.358 1.00 39.24 80 PRO C C 1
ATOM 1774 O O . PRO B 1 78 ? 59.802 17.213 15.351 1.00 47.19 80 PRO C O 1
ATOM 1778 N N . PRO B 1 79 ? 58.330 18.261 16.679 1.00 43.18 81 PRO C N 1
ATOM 1779 C CA . PRO B 1 79 ? 57.936 19.056 17.851 1.00 33.81 81 PRO C CA 1
ATOM 1780 C C . PRO B 1 79 ? 58.090 18.264 19.151 1.00 32.40 81 PRO C C 1
ATOM 1781 O O . PRO B 1 79 ? 57.825 17.061 19.143 1.00 33.30 81 PRO C O 1
ATOM 1785 N N . PHE B 1 80 ? 58.516 18.916 20.241 1.00 29.05 82 PHE C N 1
ATOM 1786 C CA . PHE B 1 80 ? 58.720 18.224 21.519 1.00 29.27 82 PHE C CA 1
ATOM 1787 C C . PHE B 1 80 ? 57.399 18.243 22.274 1.00 26.60 82 PHE C C 1
ATOM 1788 O O . PHE B 1 80 ? 57.138 19.079 23.136 1.00 31.01 82 PHE C O 1
ATOM 1796 N N . GLU B 1 81 ? 56.540 17.305 21.906 1.00 37.32 83 GLU C N 1
ATOM 1797 C CA . GLU B 1 81 ? 55.192 17.250 22.444 1.00 34.16 83 GLU C CA 1
ATOM 1798 C C . GLU B 1 81 ? 54.696 15.822 22.322 1.00 36.52 83 GLU C C 1
ATOM 1799 O O . GLU B 1 81 ? 55.225 15.017 21.547 1.00 38.46 83 GLU C O 1
ATOM 1805 N N . LEU B 1 82 ? 53.641 15.530 23.062 1.00 30.23 84 LEU C N 1
ATOM 1806 C CA . LEU B 1 82 ? 52.924 14.300 22.805 1.00 39.04 84 LEU C CA 1
ATOM 1807 C C . LEU B 1 82 ? 51.470 14.501 23.189 1.00 40.72 84 LEU C C 1
ATOM 1808 O O . LEU B 1 82 ? 51.151 15.252 24.119 1.00 35.85 84 LEU C O 1
ATOM 1813 N N . THR B 1 83 ? 50.602 13.786 22.473 1.00 37.48 85 THR C N 1
ATOM 1814 C CA . THR B 1 83 ? 49.163 13.847 22.652 1.00 38.59 85 THR C CA 1
ATOM 1815 C C . THR B 1 83 ? 48.677 12.517 23.197 1.00 37.03 85 THR C C 1
ATOM 1816 O O . THR B 1 83 ? 49.165 11.453 22.802 1.00 42.76 85 THR C O 1
ATOM 1820 N N . GLU B 1 84 ? 47.750 12.590 24.142 1.00 31.72 86 GLU C N 1
ATOM 1821 C CA . GLU B 1 84 ? 47.242 11.410 24.814 1.00 30.10 86 GLU C CA 1
ATOM 1822 C C . GLU B 1 84 ? 45.756 11.611 25.117 1.00 30.60 86 GLU C C 1
ATOM 1823 O O . GLU B 1 84 ? 45.239 12.726 25.023 1.00 40.18 86 GLU C O 1
ATOM 1829 N N . THR B 1 85 ? 45.050 10.522 25.417 1.00 31.39 87 THR C N 1
ATOM 1830 C CA . THR B 1 85 ? 43.742 10.620 26.062 1.00 32.04 87 THR C CA 1
ATOM 1831 C C . THR B 1 85 ? 43.859 10.247 27.541 1.00 45.04 87 THR C C 1
ATOM 1832 O O . THR B 1 85 ? 44.870 9.697 27.992 1.00 35.70 87 THR C O 1
ATOM 1836 N N . GLY B 1 86 ? 42.819 10.563 28.306 1.00 45.26 88 GLY C N 1
ATOM 1837 C CA . GLY B 1 86 ? 42.868 10.231 29.719 1.00 37.72 88 GLY C CA 1
ATOM 1838 C C . GLY B 1 86 ? 41.618 10.659 30.446 1.00 36.46 88 GLY C C 1
ATOM 1839 O O . GLY B 1 86 ? 40.686 11.215 29.860 1.00 41.28 88 GLY C O 1
ATOM 1840 N N . TRP B 1 87 ? 41.610 10.374 31.751 1.00 38.26 89 TRP C N 1
ATOM 1841 C CA . TRP B 1 87 ? 40.493 10.737 32.608 1.00 40.95 89 TRP C CA 1
ATOM 1842 C C . TRP B 1 87 ? 40.866 11.682 33.746 1.00 33.07 89 TRP C C 1
ATOM 1843 O O . TRP B 1 87 ? 39.970 12.330 34.283 1.00 35.05 89 TRP C O 1
ATOM 1854 N N . GLY B 1 88 ? 42.151 11.823 34.093 1.00 34.69 90 GLY C N 1
ATOM 1855 C CA . GLY B 1 88 ? 42.535 12.566 35.275 1.00 36.14 90 GLY C CA 1
ATOM 1856 C C . GLY B 1 88 ? 43.683 13.537 35.058 1.00 36.21 90 GLY C C 1
ATOM 1857 O O . GLY B 1 88 ? 44.471 13.422 34.117 1.00 36.76 90 GLY C O 1
ATOM 1858 N N . GLU B 1 89 ? 43.758 14.510 35.966 1.00 33.43 91 GLU C N 1
ATOM 1859 C CA . GLU B 1 89 ? 44.889 15.421 36.089 1.00 34.28 91 GLU C CA 1
ATOM 1860 C C . GLU B 1 89 ? 45.953 14.830 37.013 1.00 32.18 91 GLU C C 1
ATOM 1861 O O . GLU B 1 89 ? 45.634 14.172 38.008 1.00 34.77 91 GLU C O 1
ATOM 1867 N N . PHE B 1 90 ? 47.221 15.109 36.695 1.00 30.20 92 PHE C N 1
ATOM 1868 C CA . PHE B 1 90 ? 48.366 14.585 37.440 1.00 29.71 92 PHE C CA 1
ATOM 1869 C C . PHE B 1 90 ? 49.595 15.419 37.095 1.00 35.34 92 PHE C C 1
ATOM 1870 O O . PHE B 1 90 ? 49.616 16.131 36.086 1.00 36.95 92 PHE C O 1
ATOM 1878 N N . ASP B 1 91 ? 50.623 15.314 37.946 1.00 32.69 93 ASP C N 1
ATOM 1879 C CA . ASP B 1 91 ? 51.897 15.998 37.725 1.00 31.31 93 ASP C CA 1
ATOM 1880 C C . ASP B 1 91 ? 52.745 15.289 36.669 1.00 30.96 93 ASP C C 1
ATOM 1881 O O . ASP B 1 91 ? 52.871 14.063 36.672 1.00 33.59 93 ASP C O 1
ATOM 1886 N N . ILE B 1 92 ? 53.362 16.072 35.791 1.00 27.44 94 ILE C N 1
ATOM 1887 C CA . ILE B 1 92 ? 54.295 15.570 34.787 1.00 28.00 94 ILE C CA 1
ATOM 1888 C C . ILE B 1 92 ? 55.669 16.179 35.037 1.00 29.89 94 ILE C C 1
ATOM 1889 O O . ILE B 1 92 ? 55.825 17.407 35.031 1.00 26.50 94 ILE C O 1
ATOM 1894 N N . ASN B 1 93 ? 56.659 15.321 35.238 1.00 30.55 95 ASN C N 1
ATOM 1895 C CA . ASN B 1 93 ? 58.045 15.743 35.299 1.00 23.90 95 ASN C CA 1
ATOM 1896 C C . ASN B 1 93 ? 58.566 15.858 33.875 1.00 35.54 95 ASN C C 1
ATOM 1897 O O . ASN B 1 93 ? 58.513 14.892 33.109 1.00 36.01 95 ASN C O 1
ATOM 1902 N N . ILE B 1 94 ? 59.011 17.053 33.507 1.00 34.41 96 ILE C N 1
ATOM 1903 C CA . ILE B 1 94 ? 59.533 17.331 32.178 1.00 29.84 96 ILE C CA 1
ATOM 1904 C C . ILE B 1 94 ? 61.046 17.394 32.285 1.00 28.50 96 ILE C C 1
ATOM 1905 O O . ILE B 1 94 ? 61.592 18.213 33.034 1.00 32.22 96 ILE C O 1
ATOM 1910 N N . LYS B 1 95 ? 61.726 16.526 31.547 1.00 27.17 97 LYS C N 1
ATOM 1911 C CA . LYS B 1 95 ? 63.182 16.469 31.534 1.00 31.71 97 LYS C CA 1
ATOM 1912 C C . LYS B 1 95 ? 63.668 16.990 30.185 1.00 36.35 97 LYS C C 1
ATOM 1913 O O . LYS B 1 95 ? 63.391 16.385 29.143 1.00 30.82 97 LYS C O 1
ATOM 1919 N N . VAL B 1 96 ? 64.370 18.121 30.202 1.00 33.60 98 VAL C N 1
ATOM 1920 C CA . VAL B 1 96 ? 64.961 18.701 29.001 1.00 28.21 98 VAL C CA 1
ATOM 1921 C C . VAL B 1 96 ? 66.450 18.367 28.971 1.00 33.01 98 VAL C C 1
ATOM 1922 O O . VAL B 1 96 ? 67.182 18.665 29.924 1.00 32.31 98 VAL C O 1
ATOM 1926 N N . TYR B 1 97 ? 66.889 17.746 27.882 1.00 32.07 99 TYR C N 1
ATOM 1927 C CA . TYR B 1 97 ? 68.280 17.385 27.655 1.00 32.20 99 TYR C CA 1
ATOM 1928 C C . TYR B 1 97 ? 68.853 18.263 26.555 1.00 40.10 99 TYR C C 1
ATOM 1929 O O . TYR B 1 97 ? 68.294 18.323 25.449 1.00 35.63 99 TYR C O 1
ATOM 1938 N N . PHE B 1 98 ? 69.988 18.891 26.829 1.00 30.73 100 PHE C N 1
ATOM 1939 C CA . PHE B 1 98 ? 70.569 19.793 25.850 1.00 31.34 100 PHE C CA 1
ATOM 1940 C C . PHE B 1 98 ? 71.533 19.047 24.941 1.00 40.85 100 PHE C C 1
ATOM 1941 O O . PHE B 1 98 ? 71.915 17.903 25.199 1.00 41.55 100 PHE C O 1
ATOM 1949 N N . VAL B 1 99 ? 71.883 19.695 23.829 1.00 39.32 101 VAL C N 1
ATOM 1950 C CA . VAL B 1 99 ? 72.808 19.069 22.905 1.00 40.55 101 VAL C CA 1
ATOM 1951 C C . VAL B 1 99 ? 74.109 18.736 23.631 1.00 41.91 101 VAL C C 1
ATOM 1952 O O . VAL B 1 99 ? 74.422 19.274 24.706 1.00 38.70 101 VAL C O 1
ATOM 1956 N N . GLU B 1 100 ? 74.863 17.811 23.037 1.00 42.69 102 GLU C N 1
ATOM 1957 C CA . GLU B 1 100 ? 76.033 17.261 23.705 1.00 42.95 102 GLU C CA 1
ATOM 1958 C C . GLU B 1 100 ? 77.087 18.330 23.941 1.00 44.36 102 GLU C C 1
ATOM 1959 O O . GLU B 1 100 ? 77.783 18.304 24.966 1.00 49.20 102 GLU C O 1
ATOM 1965 N N . GLU B 1 101 ? 77.208 19.281 23.010 1.00 43.56 103 GLU C N 1
ATOM 1966 C CA . GLU B 1 101 ? 78.191 20.349 23.154 1.00 46.00 103 GLU C CA 1
ATOM 1967 C C . GLU B 1 101 ? 77.961 21.166 24.418 1.00 54.60 103 GLU C C 1
ATOM 1968 O O . GLU B 1 101 ? 78.907 21.768 24.944 1.00 56.66 103 GLU C O 1
ATOM 1974 N N . ALA B 1 102 ? 76.715 21.228 24.903 1.00 48.26 104 ALA C N 1
ATOM 1975 C CA . ALA B 1 102 ? 76.437 22.066 26.065 1.00 45.83 104 ALA C CA 1
ATOM 1976 C C . ALA B 1 102 ? 77.179 21.569 27.291 1.00 42.24 104 ALA C C 1
ATOM 1977 O O . ALA B 1 102 ? 77.540 22.370 28.161 1.00 45.65 104 ALA C O 1
ATOM 1979 N N . ASN B 1 103 ? 77.428 20.260 27.373 1.00 41.21 105 ASN C N 1
ATOM 1980 C CA . ASN B 1 103 ? 78.009 19.665 28.572 1.00 43.37 105 ASN C CA 1
ATOM 1981 C C . ASN B 1 103 ? 77.151 20.000 29.791 1.00 40.77 105 ASN C C 1
ATOM 1982 O O . ASN B 1 103 ? 77.649 20.306 30.873 1.00 46.15 105 ASN C O 1
ATOM 1987 N N . GLU B 1 104 ? 75.840 19.971 29.604 1.00 39.97 106 GLU C N 1
ATOM 1988 C CA . GLU B 1 104 ? 74.893 20.408 30.616 1.00 41.35 106 GLU C CA 1
ATOM 1989 C C . GLU B 1 104 ? 74.102 19.217 31.133 1.00 42.82 106 GLU C C 1
ATOM 1990 O O . GLU B 1 104 ? 73.749 18.315 30.368 1.00 44.54 106 GLU C O 1
ATOM 1996 N N . LYS B 1 105 ? 73.834 19.229 32.434 1.00 39.01 107 LYS C N 1
ATOM 1997 C CA . LYS B 1 105 ? 72.942 18.258 33.046 1.00 40.81 107 LYS C CA 1
ATOM 1998 C C . LYS B 1 105 ? 71.503 18.512 32.613 1.00 41.04 107 LYS C C 1
ATOM 1999 O O . LYS B 1 105 ? 71.161 19.548 32.035 1.00 44.20 107 LYS C O 1
ATOM 2005 N N . VAL B 1 106 ? 70.647 17.536 32.907 1.00 37.17 108 VAL C N 1
ATOM 2006 C CA . VAL B 1 106 ? 69.252 17.663 32.538 1.00 36.07 108 VAL C CA 1
ATOM 2007 C C . VAL B 1 106 ? 68.625 18.856 33.271 1.00 32.54 108 VAL C C 1
ATOM 2008 O O . VAL B 1 106 ? 69.015 19.206 34.389 1.00 44.23 108 VAL C O 1
ATOM 2012 N N . LEU B 1 107 ? 67.662 19.495 32.627 1.00 35.40 109 LEU C N 1
ATOM 2013 C CA . LEU B 1 107 ? 66.833 20.512 33.260 1.00 33.24 109 LEU C CA 1
ATOM 2014 C C . LEU B 1 107 ? 65.486 19.884 33.627 1.00 26.16 109 LEU C C 1
ATOM 2015 O O . LEU B 1 107 ? 64.735 19.434 32.751 1.00 32.13 109 LEU C O 1
ATOM 2020 N N . ASN B 1 108 ? 65.209 19.836 34.917 1.00 30.60 110 ASN C N 1
ATOM 2021 C CA . ASN B 1 108 ? 64.048 19.181 35.504 1.00 32.40 110 ASN C CA 1
ATOM 2022 C C . ASN B 1 108 ? 62.986 20.223 35.788 1.00 32.30 110 ASN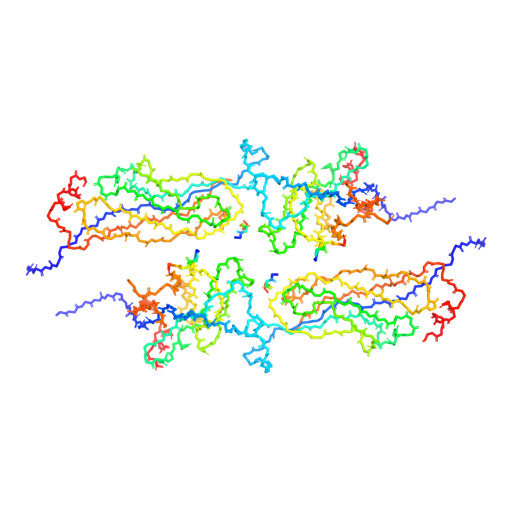 C C 1
ATOM 2023 O O . ASN B 1 108 ? 63.248 21.187 36.506 1.00 42.00 110 ASN C O 1
ATOM 2028 N N . PHE B 1 109 ? 61.784 20.025 35.278 1.00 33.85 111 PHE C N 1
ATOM 2029 C CA . PHE B 1 109 ? 60.699 20.795 35.853 1.00 42.10 111 PHE C CA 1
ATOM 2030 C C . PHE B 1 109 ? 59.418 19.982 35.812 1.00 38.51 111 PHE C C 1
ATOM 2031 O O . PHE B 1 109 ? 59.405 18.808 35.433 1.00 35.60 111 PHE C O 1
ATOM 2039 N N . TYR B 1 110 ? 58.352 20.606 36.291 1.00 35.44 112 TYR C N 1
ATOM 2040 C CA . TYR B 1 110 ? 57.142 19.903 36.653 1.00 31.92 112 TYR C CA 1
ATOM 2041 C C . TYR B 1 110 ? 55.962 20.717 36.172 1.00 36.88 112 TYR C C 1
ATOM 2042 O O . TYR B 1 110 ? 55.981 21.950 36.238 1.00 41.26 112 TYR C O 1
ATOM 2051 N N . HIS B 1 111 ? 54.948 20.027 35.663 1.00 27.37 113 HIS C N 1
ATOM 2052 C CA . HIS B 1 111 ? 53.752 20.700 35.192 1.00 29.86 113 HIS C CA 1
ATOM 2053 C C . HIS B 1 111 ? 52.534 19.868 35.552 1.00 31.10 113 HIS C C 1
ATOM 2054 O O . HIS B 1 111 ? 52.453 18.695 35.186 1.00 30.37 113 HIS C O 1
ATOM 2061 N N . ARG B 1 112 ? 51.570 20.468 36.232 1.00 30.56 114 ARG C N 1
ATOM 2062 C CA . ARG B 1 112 ? 50.333 19.741 36.480 1.00 34.06 114 ARG C CA 1
ATOM 2063 C C . ARG B 1 112 ? 49.446 19.832 35.245 1.00 32.38 114 ARG C C 1
ATOM 2064 O O . ARG B 1 112 ? 49.122 20.931 34.781 1.00 32.16 114 ARG C O 1
ATOM 2072 N N . LEU B 1 113 ? 49.082 18.676 34.703 1.00 29.69 115 LEU C N 1
ATOM 2073 C CA . LEU B 1 113 ? 48.166 18.626 33.568 1.00 27.11 115 LEU C CA 1
ATOM 2074 C C . LEU B 1 113 ? 46.830 19.248 33.949 1.00 32.91 115 LEU C C 1
ATOM 2075 O O . LEU B 1 113 ? 46.214 18.845 34.945 1.00 38.61 115 LEU C O 1
ATOM 2080 N N . ARG B 1 114 ? 46.385 20.238 33.171 1.00 30.66 116 ARG C N 1
ATOM 2081 C CA . ARG B 1 114 ? 45.095 20.873 33.408 1.00 33.62 116 ARG C CA 1
ATOM 2082 C C . ARG B 1 114 ? 44.047 20.341 32.436 1.00 38.91 116 ARG C C 1
ATOM 2083 O O . ARG B 1 114 ? 44.227 20.401 31.213 1.00 36.20 116 ARG C O 1
ATOM 2091 N N . LEU B 1 115 ? 42.942 19.841 32.993 1.00 34.30 117 LEU C N 1
ATOM 2092 C CA . LEU B 1 115 ? 41.787 19.434 32.210 1.00 38.68 117 LEU C CA 1
ATOM 2093 C C . LEU B 1 115 ? 40.511 20.193 32.542 1.00 41.59 117 LEU C C 1
ATOM 2094 O O . LEU B 1 115 ? 39.612 20.231 31.700 1.00 41.03 117 LEU C O 1
ATOM 2099 N N . HIS B 1 116 ? 40.402 20.794 33.734 1.00 41.27 118 HIS C N 1
ATOM 2100 C CA . HIS B 1 116 ? 39.121 21.352 34.143 1.00 49.80 118 HIS C CA 1
ATOM 2101 C C . HIS B 1 116 ? 38.912 22.744 33.544 1.00 54.91 118 HIS C C 1
ATOM 2102 O O . HIS B 1 116 ? 39.868 23.518 33.393 1.00 43.22 118 HIS C O 1
ATOM 2109 N N . PRO B 1 117 ? 37.649 23.090 33.227 1.00 49.42 119 PRO C N 1
ATOM 2110 C CA . PRO B 1 117 ? 37.355 24.368 32.555 1.00 55.55 119 PRO C CA 1
ATOM 2111 C C . PRO B 1 117 ? 37.713 25.616 33.345 1.00 64.61 119 PRO C C 1
ATOM 2112 O O . PRO B 1 117 ? 38.152 25.554 34.496 1.00 67.85 119 PRO C O 1
ATOM 2116 N N . TYR B 1 118 ? 37.516 26.766 32.713 1.00 74.84 120 TYR C N 1
ATOM 2117 C CA . TYR B 1 118 ? 38.019 28.027 33.224 1.00 80.28 120 TYR C CA 1
ATOM 2118 C C . TYR B 1 118 ? 37.071 28.604 34.278 1.00 85.54 120 TYR C C 1
ATOM 2119 O O . TYR B 1 118 ? 35.889 28.251 34.355 1.00 78.03 120 TYR C O 1
ATOM 2128 N N . ALA B 1 119 ? 37.607 29.518 35.083 1.00 96.00 121 ALA C N 1
ATOM 2129 C CA . ALA B 1 119 ? 36.804 30.267 36.048 1.00 106.63 121 ALA C CA 1
ATOM 2130 C C . ALA B 1 119 ? 35.663 31.019 35.360 1.00 107.77 121 ALA C C 1
ATOM 2131 O O . ALA B 1 119 ? 35.884 32.028 34.685 1.00 105.25 121 ALA C O 1
ATOM 2133 N N . GLU B 1 142 ? 38.027 24.027 24.938 1.00 64.37 144 GLU C N 1
ATOM 2134 C CA . GLU B 1 142 ? 39.457 23.824 25.123 1.00 66.89 144 GLU C CA 1
ATOM 2135 C C . GLU B 1 142 ? 40.022 24.652 26.276 1.00 63.58 144 GLU C C 1
ATOM 2136 O O . GLU B 1 142 ? 39.754 25.844 26.393 1.00 59.96 144 GLU C O 1
ATOM 2142 N N . VAL B 1 143 ? 40.817 24.008 27.123 1.00 57.21 145 VAL C N 1
ATOM 2143 C CA . VAL B 1 143 ? 41.516 24.694 28.196 1.00 54.02 145 VAL C CA 1
ATOM 2144 C C . VAL B 1 143 ? 43.008 24.539 27.961 1.00 49.61 145 VAL C C 1
ATOM 2145 O O . VAL B 1 143 ? 43.461 23.670 27.209 1.00 47.78 145 VAL C O 1
ATOM 2149 N N . SER B 1 144 ? 43.776 25.409 28.609 1.00 45.90 146 SER C N 1
ATOM 2150 C CA . SER B 1 144 ? 45.223 25.304 28.543 1.00 45.31 146 SER C CA 1
ATOM 2151 C C . SER B 1 144 ? 45.835 25.817 29.835 1.00 39.13 146 SER C C 1
ATOM 2152 O O . SER B 1 144 ? 45.224 26.581 30.586 1.00 39.97 146 SER C O 1
ATOM 2155 N N . SER B 1 145 ? 47.055 25.366 30.087 1.00 38.98 147 SER C N 1
ATOM 2156 C CA . SER B 1 145 ? 47.849 25.803 31.227 1.00 36.28 147 SER C CA 1
ATOM 2157 C C . SER B 1 145 ? 49.265 25.881 30.681 1.00 33.53 147 SER C C 1
ATOM 2158 O O . SER B 1 145 ? 49.919 24.853 30.470 1.00 31.58 147 SER C O 1
ATOM 2161 N N . VAL B 1 146 ? 49.724 27.097 30.432 1.00 34.71 148 VAL C N 1
ATOM 2162 C CA . VAL B 1 146 ? 50.906 27.315 29.615 1.00 36.23 148 VAL C CA 1
ATOM 2163 C C . VAL B 1 146 ? 51.789 28.341 30.301 1.00 41.06 148 VAL C C 1
ATOM 2164 O O . VAL B 1 146 ? 51.310 29.404 30.713 1.00 40.38 148 VAL C O 1
ATOM 2168 N N . TYR B 1 147 ? 53.081 28.049 30.380 1.00 32.50 149 TYR C N 1
ATOM 2169 C CA . TYR B 1 147 ? 54.038 28.961 30.985 1.00 40.10 149 TYR C CA 1
ATOM 2170 C C . TYR B 1 147 ? 55.069 29.394 29.954 1.00 40.79 149 TYR C C 1
ATOM 2171 O O . TYR B 1 147 ? 55.503 28.599 29.117 1.00 41.67 149 TYR C O 1
ATOM 2180 N N . PHE B 1 148 ? 55.442 30.671 30.026 1.00 42.54 150 PHE C N 1
ATOM 2181 C CA . PHE B 1 148 ? 56.331 31.345 29.079 1.00 38.61 150 PHE C CA 1
ATOM 2182 C C . PHE B 1 148 ? 57.456 31.941 29.928 1.00 45.55 150 PHE C C 1
ATOM 2183 O O . PHE B 1 148 ? 57.370 33.085 30.391 1.00 35.77 150 PHE C O 1
ATOM 2191 N N . ASP B 1 149 ? 58.494 31.137 30.162 1.00 38.03 151 ASP C N 1
ATOM 2192 C CA . ASP B 1 149 ? 59.656 31.498 30.942 1.00 32.09 151 ASP C CA 1
ATOM 2193 C C . ASP B 1 149 ? 60.896 31.560 30.042 1.00 37.10 151 ASP C C 1
ATOM 2194 O O . ASP B 1 149 ? 60.791 31.738 28.817 1.00 33.93 151 ASP C O 1
ATOM 2199 N N . GLU B 1 150 ? 62.068 31.388 30.648 1.00 32.27 152 GLU C N 1
ATOM 2200 C CA . GLU B 1 150 ? 63.320 31.375 29.917 1.00 36.18 152 GLU C CA 1
ATOM 2201 C C . GLU B 1 150 ? 64.260 30.408 30.626 1.00 36.21 152 GLU C C 1
ATOM 2202 O O . GLU B 1 150 ? 64.154 30.195 31.839 1.00 33.66 152 GLU C O 1
ATOM 2208 N N . ILE B 1 151 ? 65.128 29.769 29.846 1.00 35.52 153 ILE C N 1
ATOM 2209 C CA . ILE B 1 151 ? 66.206 28.936 30.370 1.00 35.35 153 ILE C CA 1
ATOM 2210 C C . ILE B 1 151 ? 67.465 29.789 30.394 1.00 37.63 153 ILE C C 1
ATOM 2211 O O . ILE B 1 151 ? 67.868 30.320 29.352 1.00 38.26 153 ILE C O 1
ATOM 2216 N N . VAL B 1 152 ? 68.089 29.926 31.561 1.00 35.14 154 VAL C N 1
ATOM 2217 C CA . VAL B 1 152 ? 69.344 30.659 31.699 1.00 38.78 154 VAL C CA 1
ATOM 2218 C C . VAL B 1 152 ? 70.490 29.652 31.702 1.00 40.70 154 VAL C C 1
ATOM 2219 O O . VAL B 1 152 ? 70.532 28.745 32.543 1.00 41.10 154 VAL C O 1
ATOM 2223 N N . PHE B 1 153 ? 71.422 29.803 30.766 1.00 39.42 155 PHE C N 1
ATOM 2224 C CA . PHE B 1 153 ? 72.655 29.025 30.762 1.00 35.12 155 PHE C CA 1
ATOM 2225 C C . PHE B 1 153 ? 73.742 29.909 31.356 1.00 36.39 155 PHE C C 1
ATOM 2226 O O . PHE B 1 153 ? 74.105 30.936 30.769 1.00 43.91 155 PHE C O 1
ATOM 2234 N N . ASN B 1 154 ? 74.234 29.544 32.529 1.00 33.94 156 ASN C N 1
ATOM 2235 C CA . ASN B 1 154 ? 75.342 30.272 33.135 1.00 43.73 156 ASN C CA 1
ATOM 2236 C C . ASN B 1 154 ? 76.651 29.589 32.755 1.00 46.74 156 ASN C C 1
ATOM 2237 O O . ASN B 1 154 ? 76.719 28.358 32.667 1.00 36.43 156 ASN C O 1
ATOM 2242 N N . GLU B 1 155 ? 77.672 30.403 32.494 1.00 36.69 157 GLU C N 1
ATOM 2243 C CA . GLU B 1 155 ? 78.995 29.946 32.080 1.00 39.23 157 GLU C CA 1
ATOM 2244 C C . GLU B 1 155 ? 78.993 28.936 30.924 1.00 38.89 157 GLU C C 1
ATOM 2245 O O . GLU B 1 155 ? 79.674 27.911 30.989 1.00 40.50 157 GLU C O 1
ATOM 2251 N N . PRO B 1 156 ? 78.309 29.231 29.827 1.00 39.43 158 PRO C N 1
ATOM 2252 C CA . PRO B 1 156 ? 78.367 28.316 28.687 1.00 39.53 158 PRO C CA 1
ATOM 2253 C C . PRO B 1 156 ? 79.777 28.257 28.115 1.00 44.04 158 PRO C C 1
ATOM 2254 O O . PRO B 1 156 ? 80.531 29.240 28.154 1.00 40.92 158 PRO C O 1
ATOM 2258 N N . ASN B 1 157 ? 80.150 27.075 27.621 1.00 39.67 159 ASN C N 1
ATOM 2259 C CA . ASN B 1 157 ? 81.450 26.967 26.980 1.00 40.87 159 ASN C CA 1
ATOM 2260 C C . ASN B 1 157 ? 81.392 27.583 25.578 1.00 39.73 159 ASN C C 1
ATOM 2261 O O . ASN B 1 157 ? 80.317 27.809 25.013 1.00 40.57 159 ASN C O 1
ATOM 2266 N N . GLU B 1 158 ? 82.568 27.876 25.025 1.00 37.68 160 GLU C N 1
ATOM 2267 C CA . GLU B 1 158 ? 82.611 28.636 23.777 1.00 39.29 160 GLU C CA 1
ATOM 2268 C C . GLU B 1 158 ? 81.900 27.909 22.641 1.00 44.71 160 GLU C C 1
ATOM 2269 O O . GLU B 1 158 ? 81.203 28.539 21.840 1.00 50.14 160 GLU C O 1
ATOM 2275 N N . GLU B 1 159 ? 82.056 26.585 22.558 1.00 45.74 161 GLU C N 1
ATOM 2276 C CA . GLU B 1 159 ? 81.351 25.819 21.533 1.00 49.34 161 GLU C CA 1
ATOM 2277 C C . GLU B 1 159 ? 79.836 25.925 21.702 1.00 49.28 161 GLU C C 1
ATOM 2278 O O . GLU B 1 159 ? 79.103 26.131 20.724 1.00 53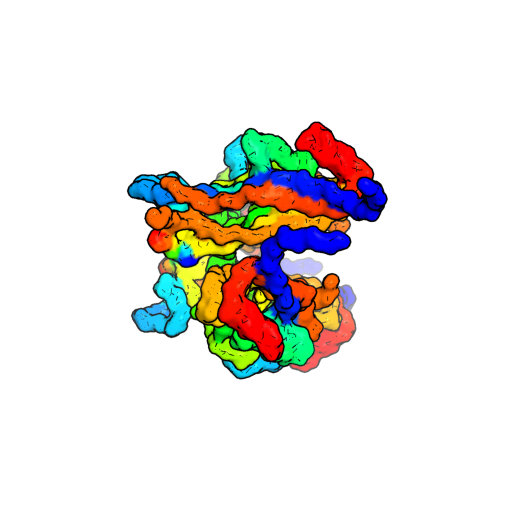.03 161 GLU C O 1
ATOM 2284 N N . PHE B 1 160 ? 79.344 25.796 22.934 1.00 43.27 162 PHE C N 1
ATOM 2285 C CA . PHE B 1 160 ? 77.902 25.896 23.146 1.00 37.12 162 PHE C CA 1
ATOM 2286 C C . PHE B 1 160 ? 77.401 27.312 22.881 1.00 38.81 162 PHE C C 1
ATOM 2287 O O . PHE B 1 160 ? 76.329 27.497 22.295 1.00 51.31 162 PHE C O 1
ATOM 2295 N N . PHE B 1 161 ? 78.179 28.323 23.271 1.00 37.01 163 PHE C N 1
ATOM 2296 C CA . PHE B 1 161 ? 77.796 29.703 22.996 1.00 37.45 163 PHE C CA 1
ATOM 2297 C C . PHE B 1 161 ? 77.679 29.956 21.492 1.00 44.08 163 PHE C C 1
ATOM 2298 O O . PHE B 1 161 ? 76.750 30.639 21.035 1.00 42.48 163 PHE C O 1
ATOM 2306 N N . LYS B 1 162 ? 78.603 29.400 20.706 1.00 45.71 164 LYS C N 1
ATOM 2307 C CA . LYS B 1 162 ? 78.508 29.507 19.254 1.00 43.32 164 LYS C CA 1
ATOM 2308 C C . LYS B 1 162 ? 77.189 28.914 18.769 1.00 55.83 164 LYS C C 1
ATOM 2309 O O . LYS B 1 162 ? 76.464 29.536 17.983 1.00 51.67 164 LYS C O 1
ATOM 2315 N N . ILE B 1 163 ? 76.830 27.735 19.286 1.00 49.07 165 ILE C N 1
ATOM 2316 C CA . ILE B 1 163 ? 75.556 27.115 18.928 1.00 51.93 165 ILE C CA 1
ATOM 2317 C C . ILE B 1 163 ? 74.386 27.992 19.358 1.00 48.58 165 ILE C C 1
ATOM 2318 O O . ILE B 1 163 ? 73.413 28.162 18.611 1.00 47.73 165 ILE C O 1
ATOM 2323 N N . LEU B 1 164 ? 74.466 28.582 20.558 1.00 41.54 166 LEU C N 1
ATOM 2324 C CA . LEU B 1 164 ? 73.352 29.389 21.045 1.00 40.37 166 LEU C CA 1
ATOM 2325 C C . LEU B 1 164 ? 73.141 30.628 20.185 1.00 44.31 166 LEU C C 1
ATOM 2326 O O . LEU B 1 164 ? 71.996 31.057 20.005 1.00 58.77 166 LEU C O 1
ATOM 2331 N N . MET B 1 165 ? 74.214 31.202 19.637 1.00 45.00 167 MET C N 1
ATOM 2332 C CA . MET B 1 165 ? 74.129 32.423 18.835 1.00 49.73 167 MET C CA 1
ATOM 2333 C C . MET B 1 165 ? 73.743 32.161 17.388 1.00 59.91 167 MET C C 1
ATOM 2334 O O . MET B 1 165 ? 73.483 33.120 16.658 1.00 67.44 167 MET C O 1
ATOM 2339 N N . SER B 1 166 ? 73.728 30.898 16.948 1.00 68.77 168 SER C N 1
ATOM 2340 C CA . SER B 1 166 ? 73.375 30.595 15.562 1.00 81.30 168 SER C CA 1
ATOM 2341 C C . SER B 1 166 ? 71.896 30.845 15.273 1.00 90.56 168 SER C C 1
ATOM 2342 O O . SER B 1 166 ? 71.523 31.087 14.118 1.00 90.29 168 SER C O 1
ATOM 2345 N N . ARG B 1 167 ? 71.038 30.767 16.287 1.00 96.20 169 ARG C N 1
ATOM 2346 C CA . ARG B 1 167 ? 69.608 30.981 16.091 1.00 97.82 169 ARG C CA 1
ATOM 2347 C C . ARG B 1 167 ? 69.050 31.862 17.215 1.00 94.23 169 ARG C C 1
ATOM 2348 O O . ARG B 1 167 ? 68.234 31.420 18.029 1.00 89.67 169 ARG C O 1
ATOM 2356 N N . GLY C 1 4 ? 80.282 -52.903 36.869 1.00 59.30 6 GLY B N 1
ATOM 2357 C CA . GLY C 1 4 ? 81.267 -51.974 36.340 1.00 58.59 6 GLY B CA 1
ATOM 2358 C C . GLY C 1 4 ? 81.347 -50.634 37.054 1.00 54.21 6 GLY B C 1
ATOM 2359 O O . GLY C 1 4 ? 80.471 -50.298 37.853 1.00 51.05 6 GLY B O 1
ATOM 2360 N N . SER C 1 5 ? 82.418 -49.879 36.784 1.00 55.47 7 SER B N 1
ATOM 2361 C CA . SER C 1 5 ? 82.609 -48.550 37.351 1.00 54.49 7 SER B CA 1
ATOM 2362 C C . SER C 1 5 ? 83.110 -47.591 36.281 1.00 55.92 7 SER B C 1
ATOM 2363 O O . SER C 1 5 ? 83.922 -47.970 35.433 1.00 53.12 7 SER B O 1
ATOM 2366 N N . ARG C 1 6 ? 82.644 -46.342 36.343 1.00 52.29 8 ARG B N 1
ATOM 2367 C CA . ARG C 1 6 ? 83.097 -45.303 35.426 1.00 50.74 8 ARG B CA 1
ATOM 2368 C C . ARG C 1 6 ? 83.023 -43.958 36.133 1.00 50.53 8 ARG B C 1
ATOM 2369 O O . ARG C 1 6 ? 82.339 -43.800 37.148 1.00 45.61 8 ARG B O 1
ATOM 2377 N N . ILE C 1 7 ? 83.739 -42.985 35.573 1.00 53.92 9 ILE B N 1
ATOM 2378 C CA . ILE C 1 7 ? 83.724 -41.607 36.047 1.00 52.54 9 ILE B CA 1
ATOM 2379 C C . ILE C 1 7 ? 82.726 -40.812 35.215 1.00 47.99 9 ILE B C 1
ATOM 2380 O O . ILE C 1 7 ? 82.748 -40.874 33.981 1.00 50.94 9 ILE B O 1
ATOM 2385 N N . LYS C 1 8 ? 81.842 -40.072 35.878 1.00 45.25 10 LYS B N 1
ATOM 2386 C CA . LYS C 1 8 ? 80.992 -39.132 35.172 1.00 45.98 10 LYS B CA 1
ATOM 2387 C C . LYS C 1 8 ? 80.898 -37.843 35.985 1.00 49.11 10 LYS B C 1
ATOM 2388 O O . LYS C 1 8 ? 81.336 -37.764 37.139 1.00 42.25 10 LYS B O 1
ATOM 2394 N N . THR C 1 9 ? 80.317 -36.823 35.370 1.00 43.35 11 THR B N 1
ATOM 2395 C CA . THR C 1 9 ? 80.205 -35.547 36.049 1.00 48.65 11 THR B CA 1
ATOM 2396 C C . THR C 1 9 ? 79.208 -35.664 37.191 1.00 46.23 11 THR B C 1
ATOM 2397 O O . THR C 1 9 ? 78.225 -36.407 37.116 1.00 44.70 11 THR B O 1
ATOM 2401 N N . LEU C 1 10 ? 79.498 -34.952 38.270 1.00 48.24 12 LEU B N 1
ATOM 2402 C CA . LEU C 1 10 ? 78.683 -34.996 39.468 1.00 35.81 12 LEU B CA 1
ATOM 2403 C C . LEU C 1 10 ? 77.425 -34.155 39.289 1.00 36.84 12 LEU B C 1
ATOM 2404 O O . LEU C 1 10 ? 77.461 -33.077 38.694 1.00 35.05 12 LEU B O 1
ATOM 2409 N N . SER C 1 11 ? 76.301 -34.664 39.773 1.00 38.27 13 SER B N 1
ATOM 2410 C CA . SER C 1 11 ? 75.093 -33.862 39.818 1.00 42.08 13 SER B CA 1
ATOM 2411 C C . SER C 1 11 ? 74.321 -34.192 41.088 1.00 37.58 13 SER B C 1
ATOM 2412 O O . SER C 1 11 ? 74.375 -35.319 41.589 1.00 43.16 13 SER B O 1
ATOM 2415 N N . VAL C 1 12 ? 73.614 -33.189 41.618 1.00 39.84 14 VAL B N 1
ATOM 2416 C CA . VAL C 1 12 ? 72.752 -33.347 42.788 1.00 41.96 14 VAL B CA 1
ATOM 2417 C C . VAL C 1 12 ? 71.402 -32.710 42.470 1.00 39.93 14 VAL B C 1
ATOM 2418 O O . VAL C 1 12 ? 71.341 -31.610 41.911 1.00 45.65 14 VAL B O 1
ATOM 2422 N N . SER C 1 13 ? 70.323 -33.396 42.821 1.00 35.69 15 SER B N 1
ATOM 2423 C CA . SER C 1 13 ? 68.973 -32.928 42.533 1.00 33.75 15 SER B CA 1
ATOM 2424 C C . SER C 1 13 ? 68.206 -32.659 43.824 1.00 35.55 15 SER B C 1
ATOM 2425 O O . SER C 1 13 ? 68.439 -33.304 44.852 1.00 36.66 15 SER B O 1
ATOM 2428 N N . ARG C 1 14 ? 67.307 -31.674 43.763 1.00 35.49 16 ARG B N 1
ATOM 2429 C CA . ARG C 1 14 ? 66.500 -31.263 44.912 1.00 36.21 16 ARG B CA 1
ATOM 2430 C C . ARG C 1 14 ? 65.043 -31.175 44.479 1.00 32.27 16 ARG B C 1
ATOM 2431 O O . ARG C 1 14 ? 64.716 -30.386 43.574 1.00 35.67 16 ARG B O 1
ATOM 2439 N N . PRO C 1 15 ? 64.146 -31.962 45.070 1.00 33.18 17 PRO B N 1
ATOM 2440 C CA . PRO C 1 15 ? 62.732 -31.884 44.692 1.00 30.34 17 PRO B CA 1
ATOM 2441 C C . PRO C 1 15 ? 62.174 -30.507 45.015 1.00 33.41 17 PRO B C 1
ATOM 2442 O O . PRO C 1 15 ? 62.563 -29.870 45.995 1.00 34.20 17 PRO B O 1
ATOM 2446 N N . ILE C 1 16 ? 61.248 -30.053 44.183 1.00 31.97 18 ILE B N 1
ATOM 2447 C CA . ILE C 1 16 ? 60.721 -28.699 44.310 1.00 32.95 18 ILE B CA 1
ATOM 2448 C C . ILE C 1 16 ? 59.258 -28.700 43.884 1.00 33.79 18 ILE B C 1
ATOM 2449 O O . ILE C 1 16 ? 58.882 -29.335 42.892 1.00 34.91 18 ILE B O 1
ATOM 2454 N N . ILE C 1 17 ? 58.428 -28.002 44.653 1.00 35.62 19 ILE B N 1
ATOM 2455 C CA . ILE C 1 17 ? 57.001 -27.862 44.377 1.00 32.29 19 ILE B CA 1
ATOM 2456 C C . ILE C 1 17 ? 56.691 -26.388 44.149 1.00 38.42 19 ILE B C 1
ATOM 2457 O O . ILE C 1 17 ? 57.070 -25.544 44.963 1.00 45.24 19 ILE B O 1
ATOM 2462 N N . TYR C 1 18 ? 56.005 -26.077 43.047 1.00 34.45 20 TYR B N 1
ATOM 2463 C CA . TYR C 1 18 ? 55.700 -24.693 42.711 1.00 29.59 20 TYR B CA 1
ATOM 2464 C C . TYR C 1 18 ? 54.373 -24.617 41.979 1.00 34.73 20 TYR B C 1
ATOM 2465 O O . TYR C 1 18 ? 53.899 -25.596 41.392 1.00 37.80 20 TYR B O 1
ATOM 2474 N N . GLY C 1 19 ? 53.785 -23.427 42.013 1.00 30.63 21 GLY B N 1
ATOM 2475 C CA . GLY C 1 19 ? 52.514 -23.194 41.351 1.00 26.87 21 GLY B CA 1
ATOM 2476 C C . GLY C 1 19 ? 51.619 -22.284 42.165 1.00 31.99 21 GLY B C 1
ATOM 2477 O O . GLY C 1 19 ? 52.113 -21.416 42.900 1.00 38.70 21 GLY B O 1
ATOM 2478 N N . ASN C 1 20 ? 50.303 -22.472 42.071 1.00 31.86 22 ASN B N 1
ATOM 2479 C CA . ASN C 1 20 ? 49.392 -21.553 42.736 1.00 30.57 22 ASN B CA 1
ATOM 2480 C C . ASN C 1 20 ? 48.137 -22.274 43.214 1.00 38.11 22 ASN B C 1
ATOM 2481 O O . ASN C 1 20 ? 47.682 -23.250 42.608 1.00 35.10 22 ASN B O 1
ATOM 2486 N N . THR C 1 21 ? 47.571 -21.760 44.300 1.00 35.40 23 THR B N 1
ATOM 2487 C CA . THR C 1 21 ? 46.214 -22.065 44.721 1.00 37.04 23 THR B CA 1
ATOM 2488 C C . THR C 1 21 ? 45.344 -20.838 44.475 1.00 34.45 23 THR B C 1
ATOM 2489 O O . THR C 1 21 ? 45.856 -19.745 44.237 1.00 32.93 23 THR B O 1
ATOM 2493 N N . ALA C 1 22 ? 44.023 -21.027 44.489 1.00 37.07 24 ALA B N 1
ATOM 2494 C CA . ALA C 1 22 ? 43.114 -19.927 44.187 1.00 37.39 24 ALA B CA 1
ATOM 2495 C C . ALA C 1 22 ? 41.715 -20.262 44.670 1.00 43.53 24 ALA B C 1
ATOM 2496 O O . ALA C 1 22 ? 41.336 -21.435 44.771 1.00 46.47 24 ALA B O 1
ATOM 2498 N N . LYS C 1 23 ? 40.937 -19.205 44.924 1.00 41.39 25 LYS B N 1
ATOM 2499 C CA . LYS C 1 23 ? 39.541 -19.334 45.315 1.00 44.94 25 LYS B CA 1
ATOM 2500 C C . LYS C 1 23 ? 38.767 -18.130 44.800 1.00 45.72 25 LYS B C 1
ATOM 2501 O O . LYS C 1 23 ? 39.249 -16.998 44.875 1.00 42.41 25 LYS B O 1
ATOM 2507 N N . LYS C 1 24 ? 37.579 -18.373 44.255 1.00 47.65 26 LYS B N 1
ATOM 2508 C CA . LYS C 1 24 ? 36.702 -17.255 43.949 1.00 48.12 26 LYS B CA 1
ATOM 2509 C C . LYS C 1 24 ? 36.199 -16.653 45.255 1.00 49.46 26 LYS B C 1
ATOM 2510 O O . LYS C 1 24 ? 35.767 -17.373 46.159 1.00 57.00 26 LYS B O 1
ATOM 2516 N N . MET C 1 25 ? 36.292 -15.335 45.369 1.00 44.75 27 MET B N 1
ATOM 2517 C CA . MET C 1 25 ? 35.886 -14.661 46.585 1.00 46.50 27 MET B CA 1
ATOM 2518 C C . MET C 1 25 ? 34.373 -14.603 46.673 1.00 57.11 27 MET B C 1
ATOM 2519 O O . MET C 1 25 ? 33.665 -14.654 45.665 1.00 59.83 27 MET B O 1
ATOM 2524 N N . GLY C 1 26 ? 33.878 -14.500 47.899 1.00 66.03 28 GLY B N 1
ATOM 2525 C CA . GLY C 1 26 ? 32.447 -14.498 48.098 1.00 71.77 28 GLY B CA 1
ATOM 2526 C C . GLY C 1 26 ? 31.778 -13.216 47.652 1.00 76.01 28 GLY B C 1
ATOM 2527 O O . GLY C 1 26 ? 32.337 -12.449 46.859 1.00 70.66 28 GLY B O 1
ATOM 2528 N N . SER C 1 27 ? 30.563 -12.986 48.150 1.00 84.51 29 SER B N 1
ATOM 2529 C CA . SER C 1 27 ? 29.855 -11.751 47.838 1.00 89.13 29 SER B CA 1
ATOM 2530 C C . SER C 1 27 ? 30.481 -10.572 48.569 1.00 88.21 29 SER B C 1
ATOM 2531 O O . SER C 1 27 ? 30.590 -9.471 48.014 1.00 89.54 29 SER B O 1
ATOM 2534 N N . VAL C 1 28 ? 30.903 -10.787 49.810 1.00 87.18 30 VAL B N 1
ATOM 2535 C CA . VAL C 1 28 ? 31.650 -9.792 50.564 1.00 84.03 30 VAL B CA 1
ATOM 2536 C C . VAL C 1 28 ? 33.126 -10.005 50.259 1.00 76.23 30 VAL B C 1
ATOM 2537 O O . VAL C 1 28 ? 33.654 -11.114 50.410 1.00 75.94 30 VAL B O 1
ATOM 2541 N N . LYS C 1 29 ? 33.774 -8.975 49.811 1.00 68.00 31 LYS B N 1
ATOM 2542 C CA . LYS C 1 29 ? 35.173 -9.083 49.461 1.00 59.30 31 LYS B CA 1
ATOM 2543 C C . LYS C 1 29 ? 36.039 -8.521 50.578 1.00 61.14 31 LYS B C 1
ATOM 2544 O O . LYS C 1 29 ? 35.568 -7.744 51.414 1.00 52.27 31 LYS B O 1
ATOM 2550 N N . PRO C 1 30 ? 37.304 -8.934 50.657 1.00 60.78 32 PRO B N 1
ATOM 2551 C CA . PRO C 1 30 ? 38.172 -8.403 51.696 1.00 59.96 32 PRO B CA 1
ATOM 2552 C C . PRO C 1 30 ? 38.248 -6.896 51.584 1.00 50.82 32 PRO B C 1
ATOM 2553 O O . PRO C 1 30 ? 38.194 -6.338 50.473 1.00 49.16 32 PRO B O 1
ATOM 2557 N N . PRO C 1 31 ? 38.377 -6.196 52.701 1.00 53.59 33 PRO B N 1
ATOM 2558 C CA . PRO C 1 31 ? 38.433 -4.737 52.628 1.00 54.62 33 PRO B CA 1
ATOM 2559 C C . PRO C 1 31 ? 39.629 -4.300 51.797 1.00 57.34 33 PRO B C 1
ATOM 2560 O O . PRO C 1 31 ? 40.651 -4.989 51.714 1.00 61.32 33 PRO B O 1
ATOM 2564 N N . ASN C 1 32 ? 39.471 -3.170 51.129 1.00 62.79 34 ASN B N 1
ATOM 2565 C CA . ASN C 1 32 ? 40.534 -2.562 50.339 1.00 81.88 34 ASN B CA 1
ATOM 2566 C C . ASN C 1 32 ? 40.999 -3.460 49.185 1.00 84.20 34 ASN B C 1
ATOM 2567 O O . ASN C 1 32 ? 42.076 -3.243 48.619 1.00 92.58 34 ASN B O 1
ATOM 2572 N N . ALA C 1 33 ? 40.196 -4.480 48.807 1.00 69.10 35 ALA B N 1
ATOM 2573 C CA . ALA C 1 33 ? 40.441 -5.186 47.554 1.00 57.90 35 ALA B CA 1
ATOM 2574 C C . ALA C 1 33 ? 39.741 -4.457 46.420 1.00 56.49 35 ALA B C 1
ATOM 2575 O O . ALA C 1 33 ? 38.552 -4.149 46.545 1.00 61.61 35 ALA B O 1
ATOM 2577 N N . PRO C 1 34 ? 40.420 -4.191 45.305 1.00 52.30 36 PRO B N 1
ATOM 2578 C CA . PRO C 1 34 ? 39.761 -3.505 44.187 1.00 52.70 36 PRO B CA 1
ATOM 2579 C C . PRO C 1 34 ? 38.457 -4.201 43.820 1.00 54.46 36 PRO B C 1
ATOM 2580 O O . PRO C 1 34 ? 38.381 -5.430 43.761 1.00 55.48 36 PRO B O 1
ATOM 2584 N N . ALA C 1 35 ? 37.422 -3.397 43.579 1.00 53.58 37 ALA B N 1
ATOM 2585 C CA . ALA C 1 35 ? 36.075 -3.941 43.435 1.00 51.38 37 ALA B CA 1
ATOM 2586 C C . ALA C 1 35 ? 35.973 -4.926 42.284 1.00 57.83 37 ALA B C 1
ATOM 2587 O O . ALA C 1 35 ? 35.170 -5.864 42.351 1.00 63.22 37 ALA B O 1
ATOM 2589 N N . GLU C 1 36 ? 36.777 -4.735 41.226 1.00 60.52 38 GLU B N 1
ATOM 2590 C CA . GLU C 1 36 ? 36.745 -5.625 40.073 1.00 61.89 38 GLU B CA 1
ATOM 2591 C C . GLU C 1 36 ? 37.494 -6.925 40.315 1.00 54.30 38 GLU B C 1
ATOM 2592 O O . GLU C 1 36 ? 37.413 -7.821 39.472 1.00 57.49 38 GLU B O 1
ATOM 2598 N N . HIS C 1 37 ? 38.250 -7.040 41.406 1.00 46.89 39 HIS B N 1
ATOM 2599 C CA . HIS C 1 37 ? 38.923 -8.298 41.697 1.00 47.95 39 HIS B CA 1
ATOM 2600 C C . HIS C 1 37 ? 37.917 -9.346 42.134 1.00 50.13 39 HIS B C 1
ATOM 2601 O O . HIS C 1 37 ? 36.991 -9.062 42.899 1.00 52.65 39 HIS B O 1
ATOM 2608 N N . THR C 1 38 ? 38.113 -10.568 41.658 1.00 40.81 40 THR B N 1
ATOM 2609 C CA . THR C 1 38 ? 37.186 -11.646 41.939 1.00 42.36 40 THR B CA 1
ATOM 2610 C C . THR C 1 38 ? 37.818 -12.831 42.648 1.00 43.87 40 THR B C 1
ATOM 2611 O O . THR C 1 38 ? 37.087 -13.664 43.199 1.00 42.05 40 THR B O 1
ATOM 2615 N N . HIS C 1 39 ? 39.135 -12.938 42.658 1.00 45.00 41 HIS B N 1
ATOM 2616 C CA . HIS C 1 39 ? 39.782 -14.135 43.167 1.00 48.43 41 HIS B CA 1
ATOM 2617 C C . HIS C 1 39 ? 40.883 -13.768 44.139 1.00 43.89 41 HIS B C 1
ATOM 2618 O O . HIS C 1 39 ? 41.411 -12.657 44.125 1.00 44.76 41 HIS B O 1
ATOM 2625 N N . LEU C 1 40 ? 41.170 -14.713 45.020 1.00 43.53 42 LEU B N 1
ATOM 2626 C CA . LEU C 1 40 ? 42.300 -14.666 45.934 1.00 42.90 42 LEU B CA 1
ATOM 2627 C C . LEU C 1 40 ? 43.228 -15.810 45.553 1.00 45.08 42 LEU B C 1
ATOM 2628 O O . LEU C 1 40 ? 42.762 -16.929 45.301 1.00 40.50 42 LEU B O 1
ATOM 2633 N N . TRP C 1 41 ? 44.526 -15.539 45.457 1.00 32.20 43 TRP B N 1
ATOM 2634 C CA . TRP C 1 41 ? 45.416 -16.603 45.030 1.00 30.95 43 TRP B CA 1
ATOM 2635 C C . TRP C 1 41 ? 46.765 -16.465 45.709 1.00 29.88 43 TRP B C 1
ATOM 2636 O O . TRP C 1 41 ? 47.115 -15.421 46.258 1.00 30.39 43 TRP B O 1
ATOM 2647 N N . THR C 1 42 ? 47.536 -17.546 45.624 1.00 34.13 44 THR B N 1
ATOM 2648 C CA . THR C 1 42 ? 48.843 -17.638 46.257 1.00 30.58 44 THR B CA 1
ATOM 2649 C C . THR C 1 42 ? 49.786 -18.369 45.320 1.00 30.87 44 THR B C 1
ATOM 2650 O O . THR C 1 42 ? 49.526 -19.521 44.962 1.00 33.02 44 THR B O 1
ATOM 2654 N N . ILE C 1 43 ? 50.884 -17.713 44.949 1.00 28.78 45 ILE B N 1
ATOM 2655 C CA . ILE C 1 43 ? 51.930 -18.311 44.120 1.00 30.11 45 ILE B CA 1
ATOM 2656 C C . ILE C 1 43 ? 53.069 -18.709 45.049 1.00 32.67 45 ILE B C 1
ATOM 2657 O O . ILE C 1 43 ? 53.334 -18.021 46.035 1.00 29.54 45 ILE B O 1
ATOM 2662 N N . PHE C 1 44 ? 53.716 -19.842 44.781 1.00 31.97 46 PHE B N 1
ATOM 2663 C CA . PHE C 1 44 ? 54.691 -20.305 45.757 1.00 27.05 46 PHE B CA 1
ATOM 2664 C C . PHE C 1 44 ? 55.736 -21.200 45.105 1.00 25.81 46 PHE B C 1
ATOM 2665 O O . PHE C 1 44 ? 55.516 -21.790 44.045 1.00 31.32 46 PHE B O 1
ATOM 2673 N N . VAL C 1 45 ? 56.886 -21.270 45.771 1.00 25.78 47 VAL B N 1
ATOM 2674 C CA . VAL C 1 45 ? 57.920 -22.276 45.560 1.00 24.09 47 VAL B CA 1
ATOM 2675 C C . VAL C 1 45 ? 58.242 -22.854 46.938 1.00 35.47 47 VAL B C 1
ATOM 2676 O O . VAL C 1 45 ? 58.536 -22.094 47.872 1.00 33.70 47 VAL B O 1
ATOM 2680 N N . ARG C 1 46 ? 58.140 -24.179 47.088 1.00 25.90 48 ARG B N 1
ATOM 2681 C CA . ARG C 1 46 ? 58.338 -24.804 48.395 1.00 34.30 48 ARG B CA 1
ATOM 2682 C C . ARG C 1 46 ? 58.977 -26.175 48.227 1.00 33.94 48 ARG B C 1
ATOM 2683 O O . ARG C 1 46 ? 59.176 -26.668 47.109 1.00 31.15 48 ARG B O 1
ATOM 2691 N N . GLY C 1 47 ? 59.342 -26.772 49.358 1.00 31.24 49 GLY B N 1
ATOM 2692 C CA . GLY C 1 47 ? 59.795 -28.136 49.361 1.00 30.24 49 GLY B CA 1
ATOM 2693 C C . GLY C 1 47 ? 58.660 -29.099 49.665 1.00 38.78 49 GLY B C 1
ATOM 2694 O O . GLY C 1 47 ? 57.621 -28.714 50.215 1.00 36.06 49 GLY B O 1
ATOM 2695 N N . PRO C 1 48 ? 58.827 -30.370 49.294 1.00 32.39 50 PRO B N 1
ATOM 2696 C CA . PRO C 1 48 ? 57.873 -31.391 49.738 1.00 41.24 50 PRO B CA 1
ATOM 2697 C C . PRO C 1 48 ? 57.809 -31.445 51.259 1.00 45.33 50 PRO B C 1
ATOM 2698 O O . PRO C 1 48 ? 58.813 -31.250 51.949 1.00 47.37 50 PRO B O 1
ATOM 2702 N N . GLN C 1 49 ? 56.613 -31.702 51.781 1.00 43.88 51 GLN B N 1
ATOM 2703 C CA . GLN C 1 49 ? 56.373 -31.769 53.222 1.00 51.12 51 GLN B CA 1
ATOM 2704 C C . GLN C 1 49 ? 56.787 -30.489 53.937 1.00 49.75 51 GLN B C 1
ATOM 2705 O O . GLN C 1 49 ? 57.032 -30.503 55.143 1.00 64.02 51 GLN B O 1
ATOM 2711 N N . ASN C 1 50 ? 56.884 -29.387 53.195 1.00 54.27 52 ASN B N 1
ATOM 2712 C CA . ASN C 1 50 ? 57.295 -28.091 53.730 1.00 50.13 52 ASN B CA 1
ATOM 2713 C C . ASN C 1 50 ? 58.665 -28.143 54.386 1.00 40.22 52 ASN B C 1
ATOM 2714 O O . ASN C 1 50 ? 58.934 -27.420 55.339 1.00 48.54 52 ASN B O 1
ATOM 2719 N N . GLU C 1 51 ? 59.544 -28.997 53.886 1.00 43.66 53 GLU B N 1
ATOM 2720 C CA . GLU C 1 51 ? 60.925 -28.944 54.333 1.00 49.36 53 GLU B CA 1
ATOM 2721 C C . GLU C 1 51 ? 61.539 -27.604 53.953 1.00 42.77 53 GLU B C 1
ATOM 2722 O O . GLU C 1 51 ? 61.134 -26.963 52.983 1.00 39.76 53 GLU B O 1
ATOM 2728 N N . ASP C 1 52 ? 62.548 -27.203 54.707 1.00 38.11 54 ASP B N 1
ATOM 2729 C CA . ASP C 1 52 ? 63.260 -25.976 54.390 1.00 39.87 54 ASP B CA 1
ATOM 2730 C C . ASP C 1 52 ? 63.967 -26.103 53.049 1.00 36.41 54 ASP B C 1
ATOM 2731 O O . ASP C 1 52 ? 64.593 -27.123 52.762 1.00 35.78 54 ASP B O 1
ATOM 2736 N N . ILE C 1 53 ? 63.837 -25.074 52.216 1.00 35.25 55 ILE B N 1
ATOM 2737 C CA . ILE C 1 53 ? 64.624 -24.947 51.000 1.00 38.24 55 ILE B CA 1
ATOM 2738 C C . ILE C 1 53 ? 65.516 -23.720 51.025 1.00 39.53 55 ILE B C 1
ATOM 2739 O O . ILE C 1 53 ? 66.225 -23.465 50.043 1.00 38.99 55 ILE B O 1
ATOM 2744 N N . SER C 1 54 ? 65.467 -22.921 52.097 1.00 33.79 56 SER B N 1
ATOM 2745 C CA . SER C 1 54 ? 66.281 -21.712 52.155 1.00 34.65 56 SER B CA 1
ATOM 2746 C C . SER C 1 54 ? 67.752 -22.020 52.390 1.00 42.77 56 SER B C 1
ATOM 2747 O O . SER C 1 54 ? 68.590 -21.133 52.198 1.00 41.46 56 SER B O 1
ATOM 2750 N N . TYR C 1 55 ? 68.097 -23.260 52.746 1.00 36.87 57 TYR B N 1
ATOM 2751 C CA . TYR C 1 55 ? 69.509 -23.588 52.863 1.00 45.48 57 TYR B CA 1
ATOM 2752 C C . TYR C 1 55 ? 70.222 -23.578 51.513 1.00 44.13 57 TYR B C 1
ATOM 2753 O O . TYR C 1 55 ? 71.448 -23.447 51.482 1.00 50.60 57 TYR B O 1
ATOM 2762 N N . PHE C 1 56 ? 69.499 -23.687 50.397 1.00 36.89 58 PHE B N 1
ATOM 2763 C CA . PHE C 1 56 ? 70.144 -23.507 49.100 1.00 36.02 58 PHE B CA 1
ATOM 2764 C C . PHE C 1 56 ? 69.499 -22.448 48.210 1.00 36.39 58 PHE B C 1
ATOM 2765 O O . PHE C 1 56 ? 70.160 -21.983 47.280 1.00 35.15 58 PHE B O 1
ATOM 2773 N N . ILE C 1 57 ? 68.288 -21.984 48.512 1.00 39.19 59 ILE B N 1
ATOM 2774 C CA . ILE C 1 57 ? 67.641 -20.915 47.756 1.00 30.33 59 ILE B CA 1
ATOM 2775 C C . ILE C 1 57 ? 67.693 -19.641 48.583 1.00 37.15 59 ILE B C 1
ATOM 2776 O O . ILE C 1 57 ? 67.185 -19.593 49.712 1.00 39.78 59 ILE B O 1
ATOM 2781 N N . LYS C 1 58 ? 68.318 -18.613 48.018 1.00 32.52 60 LYS B N 1
ATOM 2782 C CA . LYS C 1 58 ? 68.479 -17.336 48.699 1.00 34.40 60 LYS B CA 1
ATOM 2783 C C . LYS C 1 58 ? 67.203 -16.501 48.639 1.00 41.14 60 LYS B C 1
ATOM 2784 O O . LYS C 1 58 ? 66.815 -15.883 49.639 1.00 37.11 60 LYS B O 1
ATOM 2790 N N . LYS C 1 59 ? 66.565 -16.442 47.471 1.00 39.66 61 LYS B N 1
ATOM 2791 C CA . LYS C 1 59 ? 65.352 -15.656 47.288 1.00 36.98 61 LYS B CA 1
ATOM 2792 C C . LYS C 1 59 ? 64.626 -16.147 46.048 1.00 36.69 61 LYS B C 1
ATOM 2793 O O . LYS C 1 59 ? 65.221 -16.735 45.136 1.00 33.27 61 LYS B O 1
ATOM 2799 N N . VAL C 1 60 ? 63.328 -15.876 46.021 1.00 27.68 62 VAL B N 1
ATOM 2800 C CA . VAL C 1 60 ? 62.491 -16.151 44.867 1.00 26.07 62 VAL B CA 1
ATOM 2801 C C . VAL C 1 60 ? 61.816 -14.852 44.457 1.00 33.68 62 VAL B C 1
ATOM 2802 O O . VAL C 1 60 ? 61.220 -14.164 45.292 1.00 32.14 62 VAL B O 1
ATOM 2806 N N . VAL C 1 61 ? 61.927 -14.511 43.177 1.00 31.63 63 VAL B N 1
ATOM 2807 C CA . VAL C 1 61 ? 61.345 -13.292 42.632 1.00 30.84 63 VAL B CA 1
ATOM 2808 C C . VAL C 1 61 ? 60.220 -13.685 41.685 1.00 31.85 63 VAL B C 1
ATOM 2809 O O . VAL C 1 61 ? 60.443 -14.433 40.728 1.00 39.81 63 VAL B O 1
ATOM 2813 N N . PHE C 1 62 ? 59.011 -13.190 41.964 1.00 27.14 64 PHE B N 1
ATOM 2814 C CA . PHE C 1 62 ? 57.829 -13.411 41.138 1.00 27.38 64 PHE B CA 1
ATOM 2815 C C . PHE C 1 62 ? 57.536 -12.143 40.342 1.00 31.63 64 PHE B C 1
ATOM 2816 O O . PHE C 1 62 ? 57.270 -11.087 40.933 1.00 34.00 64 PHE B O 1
ATOM 2824 N N . LYS C 1 63 ? 57.564 -12.238 39.014 1.00 27.01 65 LYS B N 1
ATOM 2825 C CA . LYS C 1 63 ? 57.209 -11.097 38.171 1.00 26.02 65 LYS B CA 1
ATOM 2826 C C . LYS C 1 63 ? 55.731 -11.220 37.831 1.00 32.08 65 LYS B C 1
ATOM 2827 O O . LYS C 1 63 ? 55.334 -12.112 37.076 1.00 31.02 65 LYS B O 1
ATOM 2833 N N . LEU C 1 64 ? 54.916 -10.346 38.420 1.00 26.08 66 LEU B N 1
ATOM 2834 C CA . LEU C 1 64 ? 53.494 -10.329 38.132 1.00 26.11 66 LEU B CA 1
ATOM 2835 C C . LEU C 1 64 ? 53.211 -9.563 36.837 1.00 29.10 66 LEU B C 1
ATOM 2836 O O . LEU C 1 64 ? 54.059 -8.855 36.298 1.00 28.13 66 LEU B O 1
ATOM 2841 N N . HIS C 1 65 ? 51.986 -9.713 36.344 1.00 30.51 67 HIS B N 1
ATOM 2842 C CA . HIS C 1 65 ? 51.532 -8.941 35.193 1.00 29.76 67 HIS B CA 1
ATOM 2843 C C . HIS C 1 65 ? 51.575 -7.444 35.519 1.00 35.55 67 HIS B C 1
ATOM 2844 O O . HIS C 1 65 ? 51.396 -7.023 36.669 1.00 31.12 67 HIS B O 1
ATOM 2851 N N . ASP C 1 66 ? 51.830 -6.645 34.481 1.00 35.19 68 ASP B N 1
ATOM 2852 C CA . ASP C 1 66 ? 51.986 -5.203 34.613 1.00 35.96 68 ASP B CA 1
ATOM 2853 C C . ASP C 1 66 ? 50.761 -4.503 35.179 1.00 35.87 68 ASP B C 1
ATOM 2854 O O . ASP C 1 66 ? 50.873 -3.342 35.586 1.00 34.76 68 ASP B O 1
ATOM 2859 N N . THR C 1 67 ? 49.596 -5.147 35.180 1.00 32.89 69 THR B N 1
ATOM 2860 C CA . THR C 1 67 ? 48.444 -4.562 35.859 1.00 33.46 69 THR B CA 1
ATOM 2861 C C . THR C 1 67 ? 48.615 -4.525 37.377 1.00 35.93 69 THR B C 1
ATOM 2862 O O . THR C 1 67 ? 47.787 -3.912 38.051 1.00 39.16 69 THR B O 1
ATOM 2866 N N . TYR C 1 68 ? 49.624 -5.204 37.934 1.00 31.57 70 TYR B N 1
ATOM 2867 C CA . TYR C 1 68 ? 49.912 -5.029 39.352 1.00 35.22 70 TYR B CA 1
ATOM 2868 C C . TYR C 1 68 ? 50.977 -3.956 39.535 1.00 38.15 70 TYR B C 1
ATOM 2869 O O . TYR C 1 68 ? 51.954 -3.913 38.777 1.00 41.42 70 TYR B O 1
ATOM 2878 N N . PRO C 1 69 ? 50.790 -3.074 40.510 1.00 40.87 71 PRO B N 1
ATOM 2879 C CA . PRO C 1 69 ? 51.868 -2.152 40.875 1.00 36.91 71 PRO B CA 1
ATOM 2880 C C . PRO C 1 69 ? 53.018 -2.923 41.501 1.00 34.87 71 PRO B C 1
ATOM 2881 O O . PRO C 1 69 ? 52.827 -3.961 42.136 1.00 33.24 71 PRO B O 1
ATOM 2885 N N . ASN C 1 70 ? 54.224 -2.397 41.333 1.00 35.83 72 ASN B N 1
ATOM 2886 C CA . ASN C 1 70 ? 55.450 -3.060 41.762 1.00 39.76 72 ASN B CA 1
ATOM 2887 C C . ASN C 1 70 ? 55.410 -4.542 41.351 1.00 36.79 72 ASN B C 1
ATOM 2888 O O . ASN C 1 70 ? 55.379 -5.422 42.217 1.00 35.12 72 ASN B O 1
ATOM 2893 N N . PRO C 1 71 ? 55.386 -4.841 40.041 1.00 38.50 73 PRO B N 1
ATOM 2894 C CA . PRO C 1 71 ? 55.168 -6.242 39.617 1.00 30.62 73 PRO B CA 1
ATOM 2895 C C . PRO C 1 71 ? 56.314 -7.189 39.934 1.00 34.01 73 PRO B C 1
ATOM 2896 O O . PRO C 1 71 ? 56.088 -8.404 39.959 1.00 36.40 73 PRO B O 1
ATOM 2900 N N . VAL C 1 72 ? 57.529 -6.696 40.150 1.00 30.81 74 VAL B N 1
ATOM 2901 C CA . VAL C 1 72 ? 58.663 -7.550 40.497 1.00 31.66 74 VAL B CA 1
ATOM 2902 C C . VAL C 1 72 ? 58.644 -7.733 42.018 1.00 35.35 74 VAL B C 1
ATOM 2903 O O . VAL C 1 72 ? 59.028 -6.835 42.764 1.00 39.77 74 VAL B O 1
ATOM 2907 N N . ARG C 1 73 ? 58.202 -8.900 42.483 1.00 28.83 75 ARG B N 1
ATOM 2908 C CA . ARG C 1 73 ? 58.004 -9.163 43.908 1.00 30.74 75 ARG B CA 1
ATOM 2909 C C . ARG C 1 73 ? 59.106 -10.102 44.403 1.00 28.97 75 ARG B C 1
ATOM 2910 O O . ARG C 1 73 ? 59.123 -11.297 44.080 1.00 33.30 75 ARG B O 1
ATOM 2918 N N . SER C 1 74 ? 60.034 -9.551 45.166 1.00 30.62 76 SER B N 1
ATOM 2919 C CA . SER C 1 74 ? 61.206 -10.275 45.633 1.00 38.64 76 SER B CA 1
ATOM 2920 C C . SER C 1 74 ? 60.966 -10.763 47.061 1.00 39.67 76 SER B C 1
ATOM 2921 O O . SER C 1 74 ? 60.830 -9.950 47.981 1.00 38.29 76 SER B O 1
ATOM 2924 N N . ILE C 1 75 ? 60.934 -12.083 47.247 1.00 35.83 77 ILE B N 1
ATOM 2925 C CA . ILE C 1 75 ? 60.710 -12.701 48.552 1.00 36.75 77 ILE B CA 1
ATOM 2926 C C . ILE C 1 75 ? 62.039 -13.280 49.004 1.00 39.11 77 ILE B C 1
ATOM 2927 O O . ILE C 1 75 ? 62.507 -14.273 48.435 1.00 37.92 77 ILE B O 1
ATOM 2932 N N . GLU C 1 76 ? 62.636 -12.691 50.043 1.00 41.97 78 GLU B N 1
ATOM 2933 C CA . GLU C 1 76 ? 64.012 -12.989 50.421 1.00 43.27 78 GLU B CA 1
ATOM 2934 C C . GLU C 1 76 ? 64.108 -13.782 51.719 1.00 47.02 78 GLU B C 1
ATOM 2935 O O . GLU C 1 76 ? 65.194 -13.877 52.302 1.00 50.45 78 GLU B O 1
ATOM 2941 N N . ALA C 1 77 ? 62.999 -14.368 52.175 1.00 44.88 79 ALA B N 1
ATOM 2942 C CA . ALA C 1 77 ? 62.996 -15.258 53.331 1.00 45.55 79 ALA B CA 1
ATOM 2943 C C . ALA C 1 77 ? 61.764 -16.142 53.239 1.00 44.57 79 ALA B C 1
ATOM 2944 O O . ALA C 1 77 ? 60.720 -15.683 52.754 1.00 45.76 79 ALA B O 1
ATOM 2946 N N . PRO C 1 78 ? 61.842 -17.394 53.694 1.00 40.17 80 PRO B N 1
ATOM 2947 C CA . PRO C 1 78 ? 60.699 -18.310 53.568 1.00 39.79 80 PRO B CA 1
ATOM 2948 C C . PRO C 1 78 ? 59.545 -17.871 54.449 1.00 36.50 80 PRO B C 1
ATOM 2949 O O . PRO C 1 78 ? 59.745 -17.167 55.450 1.00 49.89 80 PRO B O 1
ATOM 2953 N N . PRO C 1 79 ? 58.307 -18.267 54.112 1.00 45.24 81 PRO B N 1
ATOM 2954 C CA . PRO C 1 79 ? 57.942 -19.059 52.930 1.00 33.14 81 PRO B CA 1
ATOM 2955 C C . PRO C 1 79 ? 58.083 -18.274 51.629 1.00 31.36 81 PRO B C 1
ATOM 2956 O O . PRO C 1 79 ? 57.844 -17.072 51.635 1.00 31.44 81 PRO B O 1
ATOM 2960 N N . PHE C 1 80 ? 58.494 -18.935 50.539 1.00 31.15 82 PHE B N 1
ATOM 2961 C CA . PHE C 1 80 ? 58.697 -18.245 49.268 1.00 31.16 82 PHE B CA 1
ATOM 2962 C C . PHE C 1 80 ? 57.374 -18.245 48.506 1.00 30.16 82 PHE B C 1
ATOM 2963 O O . PHE C 1 80 ? 57.126 -19.033 47.596 1.00 30.99 82 PHE B O 1
ATOM 2971 N N . GLU C 1 81 ? 56.513 -17.313 48.894 1.00 34.31 83 GLU B N 1
ATOM 2972 C CA . GLU C 1 81 ? 55.162 -17.257 48.364 1.00 32.02 83 GLU B CA 1
ATOM 2973 C C . GLU C 1 81 ? 54.665 -15.831 48.487 1.00 36.63 83 GLU B C 1
ATOM 2974 O O . GLU C 1 81 ? 55.185 -15.033 49.270 1.00 36.56 83 GLU B O 1
ATOM 2980 N N . LEU C 1 82 ? 53.613 -15.534 47.740 1.00 32.15 84 LEU B N 1
ATOM 2981 C CA . LEU C 1 82 ? 52.911 -14.288 47.968 1.00 38.96 84 LEU B CA 1
ATOM 2982 C C . LEU C 1 82 ? 51.452 -14.472 47.591 1.00 40.40 84 LEU B C 1
ATOM 2983 O O . LEU C 1 82 ? 51.118 -15.234 46.672 1.00 32.52 84 LEU B O 1
ATOM 2988 N N . THR C 1 83 ? 50.596 -13.733 48.290 1.00 36.50 85 THR B N 1
ATOM 2989 C CA . THR C 1 83 ? 49.157 -13.788 48.103 1.00 38.93 85 THR B CA 1
ATOM 2990 C C . THR C 1 83 ? 48.663 -12.459 47.544 1.00 30.41 85 THR B C 1
ATOM 2991 O O . THR C 1 83 ? 49.141 -11.387 47.932 1.00 37.61 85 THR B O 1
ATOM 2995 N N . GLU C 1 84 ? 47.746 -12.543 46.588 1.00 30.10 86 GLU B N 1
ATOM 2996 C CA . GLU C 1 84 ? 47.184 -11.370 45.933 1.00 30.40 86 GLU B CA 1
ATOM 2997 C C . GLU C 1 84 ? 45.714 -11.620 45.650 1.00 31.37 86 GLU B C 1
ATOM 2998 O O . GLU C 1 84 ? 45.236 -12.758 45.706 1.00 36.16 86 GLU B O 1
ATOM 3004 N N . THR C 1 85 ? 44.997 -10.541 45.370 1.00 32.24 87 THR B N 1
ATOM 3005 C CA . THR C 1 85 ? 43.690 -10.649 44.738 1.00 40.06 87 THR B CA 1
ATOM 3006 C C . THR C 1 85 ? 43.802 -10.279 43.268 1.00 39.24 87 THR B C 1
ATOM 3007 O O . THR C 1 85 ? 44.792 -9.688 42.823 1.00 39.23 87 THR B O 1
ATOM 3011 N N . GLY C 1 86 ? 42.771 -10.621 42.508 1.00 37.16 88 GLY B N 1
ATOM 3012 C CA . GLY C 1 86 ? 42.823 -10.291 41.097 1.00 32.68 88 GLY B CA 1
ATOM 3013 C C . GLY C 1 86 ? 41.569 -10.729 40.383 1.00 41.21 88 GLY B C 1
ATOM 3014 O O . GLY C 1 86 ? 40.632 -11.263 40.987 1.00 42.61 88 GLY B O 1
ATOM 3015 N N . TRP C 1 87 ? 41.553 -10.450 39.077 1.00 34.19 89 TRP B N 1
ATOM 3016 C CA . TRP C 1 87 ? 40.442 -10.816 38.215 1.00 40.21 89 TRP B CA 1
ATOM 3017 C C . TRP C 1 87 ? 40.829 -11.749 37.068 1.00 36.08 89 TRP B C 1
ATOM 3018 O O . TRP C 1 87 ? 39.935 -12.349 36.474 1.00 37.21 89 TRP B O 1
ATOM 3029 N N . GLY C 1 88 ? 42.117 -11.894 36.742 1.00 33.86 90 GLY B N 1
ATOM 3030 C CA . GLY C 1 88 ? 42.510 -12.622 35.553 1.00 36.39 90 GLY B CA 1
ATOM 3031 C C . GLY C 1 88 ? 43.667 -13.576 35.785 1.00 36.23 90 GLY B C 1
ATOM 3032 O O . GLY C 1 88 ? 44.456 -13.435 36.725 1.00 33.72 90 GLY B O 1
ATOM 3033 N N . GLU C 1 89 ? 43.760 -14.547 34.880 1.00 32.84 91 GLU B N 1
ATOM 3034 C CA . GLU C 1 89 ? 44.894 -15.455 34.761 1.00 31.64 91 GLU B CA 1
ATOM 3035 C C . GLU C 1 89 ? 45.977 -14.855 33.864 1.00 32.74 91 GLU B C 1
ATOM 3036 O O . GLU C 1 89 ? 45.678 -14.189 32.865 1.00 32.31 91 GLU B O 1
ATOM 3042 N N . PHE C 1 90 ? 47.238 -15.137 34.199 1.00 29.54 92 PHE B N 1
ATOM 3043 C CA . PHE C 1 90 ? 48.368 -14.606 33.434 1.00 29.26 92 PHE B CA 1
ATOM 3044 C C . PHE C 1 90 ? 49.628 -15.415 33.742 1.00 33.71 92 PHE B C 1
ATOM 3045 O O . PHE C 1 90 ? 49.710 -16.098 34.770 1.00 33.11 92 PHE B O 1
ATOM 3053 N N . ASP C 1 91 ? 50.628 -15.294 32.853 1.00 28.25 93 ASP B N 1
ATOM 3054 C CA . ASP C 1 91 ? 51.914 -15.968 33.042 1.00 27.49 93 ASP B CA 1
ATOM 3055 C C . ASP C 1 91 ? 52.754 -15.250 34.093 1.00 26.63 93 ASP B C 1
ATOM 3056 O O . ASP C 1 91 ? 52.846 -14.023 34.100 1.00 31.31 93 ASP B O 1
ATOM 3061 N N . ILE C 1 92 ? 53.375 -16.029 34.975 1.00 31.49 94 ILE B N 1
ATOM 3062 C CA . ILE C 1 92 ? 54.288 -15.524 35.994 1.00 33.08 94 ILE B CA 1
ATOM 3063 C C . ILE C 1 92 ? 55.656 -16.140 35.763 1.00 32.57 94 ILE B C 1
ATOM 3064 O O . ILE C 1 92 ? 55.804 -17.363 35.819 1.00 29.22 94 ILE B O 1
ATOM 3069 N N . ASN C 1 93 ? 56.653 -15.294 35.545 1.00 38.61 95 ASN B N 1
ATOM 3070 C CA . ASN C 1 93 ? 58.044 -15.717 35.505 1.00 24.56 95 ASN B CA 1
ATOM 3071 C C . ASN C 1 93 ? 58.557 -15.809 36.936 1.00 37.33 95 ASN B C 1
ATOM 3072 O O . ASN C 1 93 ? 58.477 -14.838 37.698 1.00 36.14 95 ASN B O 1
ATOM 3077 N N . ILE C 1 94 ? 59.011 -17.000 37.315 1.00 35.73 96 ILE B N 1
ATOM 3078 C CA . ILE C 1 94 ? 59.531 -17.283 38.647 1.00 25.22 96 ILE B CA 1
ATOM 3079 C C . ILE C 1 94 ? 61.049 -17.366 38.552 1.00 27.97 96 ILE B C 1
ATOM 3080 O O . ILE C 1 94 ? 61.590 -18.214 37.832 1.00 31.68 96 ILE B O 1
ATOM 3085 N N . LYS C 1 95 ? 61.744 -16.511 39.285 1.00 28.08 97 LYS B N 1
ATOM 3086 C CA . LYS C 1 95 ? 63.200 -16.495 39.287 1.00 27.73 97 LYS B CA 1
ATOM 3087 C C . LYS C 1 95 ? 63.686 -17.029 40.627 1.00 34.79 97 LYS B C 1
ATOM 3088 O O . LYS C 1 95 ? 63.404 -16.435 41.677 1.00 33.65 97 LYS B O 1
ATOM 3094 N N . VAL C 1 96 ? 64.377 -18.163 40.598 1.00 29.51 98 VAL B N 1
ATOM 3095 C CA . VAL C 1 96 ? 64.953 -18.740 41.800 1.00 27.40 98 VAL B CA 1
ATOM 3096 C C . VAL C 1 96 ? 66.441 -18.409 41.830 1.00 33.90 98 VAL B C 1
ATOM 3097 O O . VAL C 1 96 ? 67.171 -18.687 40.867 1.00 36.36 98 VAL B O 1
ATOM 3101 N N . TYR C 1 97 ? 66.870 -17.780 42.922 1.00 33.02 99 TYR B N 1
ATOM 3102 C CA . TYR C 1 97 ? 68.253 -17.392 43.156 1.00 29.84 99 TYR B CA 1
ATOM 3103 C C . TYR C 1 97 ? 68.835 -18.254 44.261 1.00 44.30 99 TYR B C 1
ATOM 3104 O O . TYR C 1 97 ? 68.282 -18.306 45.370 1.00 32.75 99 TYR B O 1
ATOM 3113 N N . PHE C 1 98 ? 69.981 -18.869 43.988 1.00 31.38 100 PHE B N 1
ATOM 3114 C CA . PHE C 1 98 ? 70.574 -19.764 44.966 1.00 34.06 100 PHE B CA 1
ATOM 3115 C C . PHE C 1 98 ? 71.528 -19.002 45.880 1.00 43.18 100 PHE B C 1
ATOM 3116 O O . PHE C 1 98 ? 71.901 -17.856 45.613 1.00 44.97 100 PHE B O 1
ATOM 3124 N N . VAL C 1 99 ? 71.885 -19.638 46.999 1.00 41.09 101 VAL B N 1
ATOM 3125 C CA . VAL C 1 99 ? 72.804 -18.995 47.925 1.00 46.17 101 VAL B CA 1
ATOM 3126 C C . VAL C 1 99 ? 74.096 -18.660 47.185 1.00 50.02 101 VAL B C 1
ATOM 3127 O O . VAL C 1 99 ? 74.402 -19.216 46.120 1.00 39.47 101 VAL B O 1
ATOM 3131 N N A GLU C 1 100 ? 74.859 -17.725 47.767 0.51 48.69 102 GLU B N 1
ATOM 3132 N N B GLU C 1 100 ? 74.860 -17.725 47.757 0.49 48.65 102 GLU B N 1
ATOM 3133 C CA A GLU C 1 100 ? 76.064 -17.215 47.120 0.51 52.19 102 GLU B CA 1
ATOM 3134 C CA B GLU C 1 100 ? 76.050 -17.226 47.077 0.49 52.06 102 GLU B CA 1
ATOM 3135 C C A GLU C 1 100 ? 77.071 -18.327 46.862 0.51 53.78 102 GLU B C 1
ATOM 3136 C C B GLU C 1 100 ? 77.081 -18.326 46.860 0.49 53.82 102 GLU B C 1
ATOM 3137 O O A GLU C 1 100 ? 77.772 -18.315 45.844 0.51 54.51 102 GLU B O 1
ATOM 3138 O O B GLU C 1 100 ? 77.811 -18.300 45.863 0.49 54.72 102 GLU B O 1
ATOM 3149 N N . GLU C 1 101 ? 77.150 -19.304 47.769 1.00 46.24 103 GLU B N 1
ATOM 3150 C CA . GLU C 1 101 ? 78.138 -20.370 47.631 1.00 52.97 103 GLU B CA 1
ATOM 3151 C C . GLU C 1 101 ? 77.922 -21.190 46.367 1.00 54.90 103 GLU B C 1
ATOM 3152 O O . GLU C 1 101 ? 78.878 -21.763 45.831 1.00 57.06 103 GLU B O 1
ATOM 3158 N N . ALA C 1 102 ? 76.681 -21.263 45.879 1.00 48.30 104 ALA B N 1
ATOM 3159 C CA . ALA C 1 102 ? 76.411 -22.098 44.717 1.00 48.22 104 ALA B CA 1
ATOM 3160 C C . ALA C 1 102 ? 77.172 -21.601 43.499 1.00 49.67 104 ALA B C 1
ATOM 3161 O O . ALA C 1 102 ? 77.542 -22.403 42.631 1.00 45.44 104 ALA B O 1
ATOM 3163 N N . ASN C 1 103 ? 77.434 -20.294 43.428 1.00 42.97 105 ASN B N 1
ATOM 3164 C CA . ASN C 1 103 ? 78.019 -19.690 42.234 1.00 47.36 105 ASN B CA 1
ATOM 3165 C C . ASN C 1 103 ? 77.157 -20.000 41.005 1.00 47.25 105 ASN B C 1
ATOM 3166 O O . ASN C 1 103 ? 77.660 -20.314 39.929 1.00 54.33 105 ASN B O 1
ATOM 3171 N N . GLU C 1 104 ? 75.839 -19.941 41.171 1.00 40.85 106 GLU B N 1
ATOM 3172 C CA . GLU C 1 104 ? 74.896 -20.391 40.155 1.00 42.44 106 GLU B CA 1
ATOM 3173 C C . GLU C 1 104 ? 74.127 -19.214 39.573 1.00 44.27 106 GLU B C 1
ATOM 3174 O O . GLU C 1 104 ? 73.826 -18.252 40.280 1.00 43.40 106 GLU B O 1
ATOM 3180 N N . LYS C 1 105 ? 73.823 -19.299 38.277 1.00 47.07 107 LYS B N 1
ATOM 3181 C CA . LYS C 1 105 ? 72.937 -18.335 37.632 1.00 46.85 107 LYS B CA 1
ATOM 3182 C C . LYS C 1 105 ? 71.506 -18.531 38.125 1.00 44.29 107 LYS B C 1
ATOM 3183 O O . LYS C 1 105 ? 71.159 -19.551 38.731 1.00 45.53 107 LYS B O 1
ATOM 3189 N N . VAL C 1 106 ? 70.658 -17.548 37.821 1.00 41.10 108 VAL B N 1
ATOM 3190 C CA . VAL C 1 106 ? 69.264 -17.633 38.228 1.00 39.30 108 VAL B CA 1
ATOM 3191 C C . VAL C 1 106 ? 68.600 -18.831 37.521 1.00 34.88 108 VAL B C 1
ATOM 3192 O O . VAL C 1 106 ? 68.972 -19.212 36.406 1.00 42.30 108 VAL B O 1
ATOM 3196 N N . LEU C 1 107 ? 67.643 -19.458 38.191 1.00 37.41 109 LEU B N 1
ATOM 3197 C CA . LEU C 1 107 ? 66.811 -20.492 37.579 1.00 37.05 109 LEU B CA 1
ATOM 3198 C C . LEU C 1 107 ? 65.461 -19.875 37.214 1.00 34.07 109 LEU B C 1
ATOM 3199 O O . LEU C 1 107 ? 64.712 -19.421 38.087 1.00 31.66 109 LEU B O 1
ATOM 3204 N N . ASN C 1 108 ? 65.182 -19.844 35.922 1.00 28.90 110 ASN B N 1
ATOM 3205 C CA . ASN C 1 108 ? 64.026 -19.188 35.327 1.00 36.47 110 ASN B CA 1
ATOM 3206 C C . ASN C 1 108 ? 62.943 -20.218 35.053 1.00 32.29 110 ASN B C 1
ATOM 3207 O O . ASN C 1 108 ? 63.195 -21.207 34.367 1.00 38.18 110 ASN B O 1
ATOM 3212 N N . PHE C 1 109 ? 61.738 -19.990 35.543 1.00 33.38 111 PHE B N 1
ATOM 3213 C CA . PHE C 1 109 ? 60.651 -20.759 34.968 1.00 37.28 111 PHE B CA 1
ATOM 3214 C C . PHE C 1 109 ? 59.363 -19.946 34.992 1.00 35.88 111 PHE B C 1
ATOM 3215 O O . PHE C 1 109 ? 59.339 -18.768 35.359 1.00 35.05 111 PHE B O 1
ATOM 3223 N N . TYR C 1 110 ? 58.303 -20.583 34.517 1.00 31.54 112 TYR B N 1
ATOM 3224 C CA . TYR C 1 110 ? 57.090 -19.900 34.121 1.00 30.80 112 TYR B CA 1
ATOM 3225 C C . TYR C 1 110 ? 55.927 -20.723 34.624 1.00 41.46 112 TYR B C 1
ATOM 3226 O O . TYR C 1 110 ? 55.941 -21.958 34.542 1.00 34.69 112 TYR B O 1
ATOM 3235 N N . HIS C 1 111 ? 54.928 -20.031 35.153 1.00 27.36 113 HIS B N 1
ATOM 3236 C CA . HIS C 1 111 ? 53.749 -20.700 35.649 1.00 37.05 113 HIS B CA 1
ATOM 3237 C C . HIS C 1 111 ? 52.533 -19.866 35.287 1.00 34.83 113 HIS B C 1
ATOM 3238 O O . HIS C 1 111 ? 52.460 -18.687 35.644 1.00 29.36 113 HIS B O 1
ATOM 3245 N N . ARG C 1 112 ? 51.569 -20.476 34.608 1.00 29.22 114 ARG B N 1
ATOM 3246 C CA . ARG C 1 112 ? 50.324 -19.768 34.345 1.00 36.68 114 ARG B CA 1
ATOM 3247 C C . ARG C 1 112 ? 49.435 -19.855 35.578 1.00 33.33 114 ARG B C 1
ATOM 3248 O O . ARG C 1 112 ? 49.137 -20.954 36.067 1.00 31.56 114 ARG B O 1
ATOM 3256 N N . LEU C 1 113 ? 49.057 -18.699 36.107 1.00 29.23 115 LEU B N 1
ATOM 3257 C CA . LEU C 1 113 ? 48.134 -18.649 37.239 1.00 34.86 115 LEU B CA 1
ATOM 3258 C C . LEU C 1 113 ? 46.797 -19.256 36.839 1.00 37.23 115 LEU B C 1
ATOM 3259 O O . LEU C 1 113 ? 46.210 -18.862 35.827 1.00 40.94 115 LEU B O 1
ATOM 3264 N N . ARG C 1 114 ? 46.326 -20.235 37.608 1.00 35.31 116 ARG B N 1
ATOM 3265 C CA . ARG C 1 114 ? 45.028 -20.851 37.357 1.00 37.87 116 ARG B CA 1
ATOM 3266 C C . ARG C 1 114 ? 43.992 -20.318 38.341 1.00 44.27 116 ARG B C 1
ATOM 3267 O O . ARG C 1 114 ? 44.191 -20.376 39.561 1.00 35.90 116 ARG B O 1
ATOM 3275 N N . LEU C 1 115 ? 42.881 -19.812 37.801 1.00 36.74 117 LEU B N 1
ATOM 3276 C CA . LEU C 1 115 ? 41.735 -19.419 38.607 1.00 38.06 117 LEU B CA 1
ATOM 3277 C C . LEU C 1 115 ? 40.461 -20.192 38.291 1.00 40.82 117 LEU B C 1
ATOM 3278 O O . LEU C 1 115 ? 39.590 -20.270 39.157 1.00 42.54 117 LEU B O 1
ATOM 3283 N N . HIS C 1 116 ? 40.340 -20.797 37.096 1.00 41.55 118 HIS B N 1
ATOM 3284 C CA . HIS C 1 116 ? 39.076 -21.375 36.657 1.00 48.44 118 HIS B CA 1
ATOM 3285 C C . HIS C 1 116 ? 38.842 -22.756 37.272 1.00 55.08 118 HIS B C 1
ATOM 3286 O O . HIS C 1 116 ? 39.793 -23.515 37.499 1.00 48.69 118 HIS B O 1
ATOM 3293 N N . PRO C 1 117 ? 37.552 -23.114 37.506 1.00 56.44 119 PRO B N 1
ATOM 3294 C CA . PRO C 1 117 ? 37.220 -24.371 38.197 1.00 59.32 119 PRO B CA 1
ATOM 3295 C C . PRO C 1 117 ? 37.749 -25.598 37.485 1.00 62.22 119 PRO B C 1
ATOM 3296 O O . PRO C 1 117 ? 38.279 -25.501 36.378 1.00 61.07 119 PRO B O 1
ATOM 3300 N N . TYR C 1 118 ? 37.541 -26.771 38.066 1.00 78.50 120 TYR B N 1
ATOM 3301 C CA . TYR C 1 118 ? 38.285 -27.945 37.635 1.00 91.36 120 TYR B CA 1
ATOM 3302 C C . TYR C 1 118 ? 37.744 -28.531 36.337 1.00 96.97 120 TYR B C 1
ATOM 3303 O O . TYR C 1 118 ? 36.566 -28.891 36.234 1.00 93.20 120 TYR B O 1
ATOM 3312 N N . ALA C 1 119 ? 38.637 -28.593 35.351 1.00 100.06 121 ALA B N 1
ATOM 3313 C CA . ALA C 1 119 ? 38.463 -29.271 34.083 1.00 100.28 121 ALA B CA 1
ATOM 3314 C C . ALA C 1 119 ? 39.867 -29.603 33.587 1.00 80.83 121 ALA B C 1
ATOM 3315 O O . ALA C 1 119 ? 40.846 -29.356 34.296 1.00 63.35 121 ALA B O 1
ATOM 3317 N N . GLU C 1 142 ? 38.009 -24.240 45.819 1.00 60.22 144 GLU B N 1
ATOM 3318 C CA . GLU C 1 142 ? 39.436 -23.979 45.646 1.00 65.70 144 GLU B CA 1
ATOM 3319 C C . GLU C 1 142 ? 40.015 -24.774 44.482 1.00 63.34 144 GLU B C 1
ATOM 3320 O O . GLU C 1 142 ? 39.789 -25.974 44.356 1.00 65.63 144 GLU B O 1
ATOM 3326 N N . VAL C 1 143 ? 40.781 -24.100 43.637 1.00 52.25 145 VAL B N 1
ATOM 3327 C CA . VAL C 1 143 ? 41.484 -24.767 42.556 1.00 51.14 145 VAL B CA 1
ATOM 3328 C C . VAL C 1 143 ? 42.970 -24.593 42.805 1.00 46.85 145 VAL B C 1
ATOM 3329 O O . VAL C 1 143 ? 43.403 -23.699 43.537 1.00 45.73 145 VAL B O 1
ATOM 3333 N N . SER C 1 144 ? 43.755 -25.462 42.180 1.00 43.82 146 SER B N 1
ATOM 3334 C CA . SER C 1 144 ? 45.196 -25.316 42.240 1.00 46.19 146 SER B CA 1
ATOM 3335 C C . SER C 1 144 ? 45.808 -25.831 40.947 1.00 42.42 146 SER B C 1
ATOM 3336 O O . SER C 1 144 ? 45.198 -26.598 40.197 1.00 37.98 146 SER B O 1
ATOM 3339 N N . SER C 1 145 ? 47.024 -25.363 40.696 1.00 41.00 147 SER B N 1
ATOM 3340 C CA . SER C 1 145 ? 47.849 -25.793 39.577 1.00 34.05 147 SER B CA 1
ATOM 3341 C C . SER C 1 145 ? 49.263 -25.862 40.130 1.00 32.57 147 SER B C 1
ATOM 3342 O O . SER C 1 145 ? 49.908 -24.829 40.346 1.00 32.78 147 SER B O 1
ATOM 3345 N N . VAL C 1 146 ? 49.730 -27.075 40.372 1.00 30.12 148 VAL B N 1
ATOM 3346 C CA . VAL C 1 146 ? 50.908 -27.307 41.192 1.00 34.33 148 VAL B CA 1
ATOM 3347 C C . VAL C 1 146 ? 51.785 -28.333 40.499 1.00 37.37 148 VAL B C 1
ATOM 3348 O O . VAL C 1 146 ? 51.291 -29.380 40.072 1.00 46.98 148 VAL B O 1
ATOM 3352 N N . TYR C 1 147 ? 53.082 -28.056 40.416 1.00 36.12 149 TYR B N 1
ATOM 3353 C CA . TYR C 1 147 ? 54.042 -28.962 39.797 1.00 35.02 149 TYR B CA 1
ATOM 3354 C C . TYR C 1 147 ? 55.066 -29.400 40.826 1.00 38.58 149 TYR B C 1
ATOM 3355 O O . TYR C 1 147 ? 55.484 -28.612 41.680 1.00 47.50 149 TYR B O 1
ATOM 3364 N N . PHE C 1 148 ? 55.444 -30.675 40.741 1.00 35.36 150 PHE B N 1
ATOM 3365 C CA . PHE C 1 148 ? 56.335 -31.354 41.690 1.00 33.39 150 PHE B CA 1
ATOM 3366 C C . PHE C 1 148 ? 57.468 -31.952 40.845 1.00 39.10 150 PHE B C 1
ATOM 3367 O O . PHE C 1 148 ? 57.386 -33.098 40.386 1.00 36.23 150 PHE B O 1
ATOM 3375 N N . ASP C 1 149 ? 58.510 -31.151 40.616 1.00 32.63 151 ASP B N 1
ATOM 3376 C CA . ASP C 1 149 ? 59.669 -31.524 39.832 1.00 28.62 151 ASP B CA 1
ATOM 3377 C C . ASP C 1 149 ? 60.910 -31.583 40.740 1.00 33.72 151 ASP B C 1
ATOM 3378 O O . ASP C 1 149 ? 60.790 -31.768 41.964 1.00 32.40 151 ASP B O 1
ATOM 3383 N N . GLU C 1 150 ? 62.085 -31.414 40.147 1.00 33.41 152 GLU B N 1
ATOM 3384 C CA . GLU C 1 150 ? 63.327 -31.388 40.885 1.00 33.88 152 GLU B CA 1
ATOM 3385 C C . GLU C 1 150 ? 64.267 -30.423 40.176 1.00 35.62 152 GLU B C 1
ATOM 3386 O O . GLU C 1 150 ? 64.154 -30.190 38.964 1.00 35.27 152 GLU B O 1
ATOM 3392 N N . ILE C 1 151 ? 65.138 -29.791 40.957 1.00 34.43 153 ILE B N 1
ATOM 3393 C CA . ILE C 1 151 ? 66.209 -28.956 40.424 1.00 32.99 153 ILE B CA 1
ATOM 3394 C C . ILE C 1 151 ? 67.463 -29.814 40.383 1.00 36.36 153 ILE B C 1
ATOM 3395 O O . ILE C 1 151 ? 67.850 -30.391 41.406 1.00 36.19 153 ILE B O 1
ATOM 3400 N N . VAL C 1 152 ? 68.076 -29.937 39.210 1.00 34.16 154 VAL B N 1
ATOM 3401 C CA . VAL C 1 152 ? 69.336 -30.658 39.048 1.00 33.80 154 VAL B CA 1
ATOM 3402 C C . VAL C 1 152 ? 70.473 -29.641 39.021 1.00 35.39 154 VAL B C 1
ATOM 3403 O O . VAL C 1 152 ? 70.503 -28.747 38.164 1.00 39.99 154 VAL B O 1
ATOM 3407 N N . PHE C 1 153 ? 71.412 -29.787 39.950 1.00 33.55 155 PHE B N 1
ATOM 3408 C CA . PHE C 1 153 ? 72.647 -29.009 39.972 1.00 36.34 155 PHE B CA 1
ATOM 3409 C C . PHE C 1 153 ? 73.735 -29.880 39.363 1.00 32.93 155 PHE B C 1
ATOM 3410 O O . PHE C 1 153 ? 74.060 -30.940 39.907 1.00 38.75 155 PHE B O 1
ATOM 3418 N N . ASN C 1 154 ? 74.260 -29.482 38.216 1.00 34.18 156 ASN B N 1
ATOM 3419 C CA . ASN C 1 154 ? 75.376 -30.210 37.622 1.00 39.14 156 ASN B CA 1
ATOM 3420 C C . ASN C 1 154 ? 76.687 -29.537 38.012 1.00 38.81 156 ASN B C 1
ATOM 3421 O O . ASN C 1 154 ? 76.775 -28.307 38.061 1.00 38.52 156 ASN B O 1
ATOM 3426 N N . GLU C 1 155 ? 77.697 -30.365 38.284 1.00 29.81 157 GLU B N 1
ATOM 3427 C CA . GLU C 1 155 ? 79.025 -29.931 38.703 1.00 37.94 157 GLU B CA 1
ATOM 3428 C C . GLU C 1 155 ? 79.013 -28.925 39.861 1.00 34.89 157 GLU B C 1
ATOM 3429 O O . GLU C 1 155 ? 79.665 -27.882 39.786 1.00 39.68 157 GLU B O 1
ATOM 3435 N N . PRO C 1 156 ? 78.319 -29.222 40.958 1.00 36.72 158 PRO B N 1
ATOM 3436 C CA . PRO C 1 156 ? 78.374 -28.306 42.102 1.00 34.54 158 PRO B CA 1
ATOM 3437 C C . PRO C 1 156 ? 79.780 -28.261 42.686 1.00 45.27 158 PRO B C 1
ATOM 3438 O O . PRO C 1 156 ? 80.515 -29.256 42.674 1.00 43.70 158 PRO B O 1
ATOM 3442 N N . ASN C 1 157 ? 80.165 -27.081 43.175 1.00 38.97 159 ASN B N 1
ATOM 3443 C CA . ASN C 1 157 ? 81.464 -26.978 43.817 1.00 39.26 159 ASN B CA 1
ATOM 3444 C C . ASN C 1 157 ? 81.397 -27.583 45.223 1.00 39.78 159 ASN B C 1
ATOM 3445 O O . ASN C 1 157 ? 80.317 -27.782 45.792 1.00 39.46 159 ASN B O 1
ATOM 3450 N N . GLU C 1 158 ? 82.571 -27.872 45.787 1.00 39.52 160 GLU B N 1
ATOM 3451 C CA . GLU C 1 158 ? 82.617 -28.626 47.042 1.00 41.61 160 GLU B CA 1
ATOM 3452 C C . GLU C 1 158 ? 81.894 -27.898 48.174 1.00 42.04 160 GLU B C 1
ATOM 3453 O O . GLU C 1 158 ? 81.190 -28.527 48.971 1.00 43.73 160 GLU B O 1
ATOM 3459 N N A GLU C 1 159 ? 82.071 -26.575 48.264 0.53 42.49 161 GLU B N 1
ATOM 3460 N N B GLU C 1 159 ? 82.042 -26.576 48.256 0.47 42.65 161 GLU B N 1
ATOM 3461 C CA A GLU C 1 159 ? 81.375 -25.785 49.275 0.53 45.11 161 GLU B CA 1
ATOM 3462 C CA B GLU C 1 159 ? 81.353 -25.842 49.312 0.47 45.19 161 GLU B CA 1
ATOM 3463 C C A GLU C 1 159 ? 79.859 -25.883 49.118 0.53 46.49 161 GLU B C 1
ATOM 3464 C C B GLU C 1 159 ? 79.838 -25.882 49.126 0.47 46.37 161 GLU B C 1
ATOM 3465 O O A GLU C 1 159 ? 79.135 -26.062 50.105 0.53 47.23 161 GLU B O 1
ATOM 3466 O O B GLU C 1 159 ? 79.091 -26.014 50.105 0.47 46.93 161 GLU B O 1
ATOM 3477 N N . PHE C 1 160 ? 79.357 -25.776 47.883 1.00 44.61 162 PHE B N 1
ATOM 3478 C CA . PHE C 1 160 ? 77.914 -25.865 47.663 1.00 36.50 162 PHE B CA 1
ATOM 3479 C C . PHE C 1 160 ? 77.403 -27.281 47.902 1.00 37.38 162 PHE B C 1
ATOM 3480 O O . PHE C 1 160 ? 76.313 -27.468 48.453 1.00 48.90 162 PHE B O 1
ATOM 3488 N N . PHE C 1 161 ? 78.180 -28.287 47.504 1.00 38.45 163 PHE B N 1
ATOM 3489 C CA . PHE C 1 161 ? 77.815 -29.672 47.780 1.00 42.53 163 PHE B CA 1
ATOM 3490 C C . PHE C 1 161 ? 77.708 -29.927 49.282 1.00 43.49 163 PHE B C 1
ATOM 3491 O O . PHE C 1 161 ? 76.806 -30.641 49.744 1.00 41.23 163 PHE B O 1
ATOM 3499 N N . LYS C 1 162 ? 78.625 -29.356 50.060 1.00 41.61 164 LYS B N 1
ATOM 3500 C CA . LYS C 1 162 ? 78.526 -29.466 51.508 1.00 44.23 164 LYS B CA 1
ATOM 3501 C C . LYS C 1 162 ? 77.195 -28.900 51.991 1.00 49.45 164 LYS B C 1
ATOM 3502 O O . LYS C 1 162 ? 76.469 -29.550 52.748 1.00 46.03 164 LYS B O 1
ATOM 3508 N N . ILE C 1 163 ? 76.825 -27.717 51.490 1.00 47.40 165 ILE B N 1
ATOM 3509 C CA . ILE C 1 163 ? 75.548 -27.107 51.859 1.00 52.63 165 ILE B CA 1
ATOM 3510 C C . ILE C 1 163 ? 74.383 -27.992 51.427 1.00 52.88 165 ILE B C 1
ATOM 3511 O O . ILE C 1 163 ? 73.405 -28.160 52.169 1.00 48.11 165 ILE B O 1
ATOM 3516 N N . LEU C 1 164 ? 74.469 -28.581 50.226 1.00 46.58 166 LEU B N 1
ATOM 3517 C CA . LEU C 1 164 ? 73.365 -29.407 49.750 1.00 43.45 166 LEU B CA 1
ATOM 3518 C C . LEU C 1 164 ? 73.181 -30.650 50.604 1.00 45.37 166 LEU B C 1
ATOM 3519 O O . LEU C 1 164 ? 72.044 -31.101 50.777 1.00 56.41 166 LEU B O 1
ATOM 3524 N N . MET C 1 165 ? 74.270 -31.215 51.146 1.00 46.87 167 MET B N 1
ATOM 3525 C CA . MET C 1 165 ? 74.181 -32.454 51.921 1.00 48.67 167 MET B CA 1
ATOM 3526 C C . MET C 1 165 ? 73.757 -32.234 53.366 1.00 56.62 167 MET B C 1
ATOM 3527 O O . MET C 1 165 ? 73.393 -33.205 54.033 1.00 67.33 167 MET B O 1
ATOM 3532 N N . SER C 1 166 ? 73.795 -30.996 53.867 1.00 61.85 168 SER B N 1
ATOM 3533 C CA . SER C 1 166 ? 73.339 -30.747 55.231 1.00 76.87 168 SER B CA 1
ATOM 3534 C C . SER C 1 166 ? 71.826 -30.883 55.341 1.00 85.08 168 SER B C 1
ATOM 3535 O O . SER C 1 166 ? 71.317 -31.246 56.407 1.00 88.75 168 SER B O 1
ATOM 3538 N N . ARG C 1 167 ? 71.113 -30.597 54.248 1.00 88.97 169 ARG B N 1
ATOM 3539 C CA . ARG C 1 167 ? 69.646 -30.620 54.137 1.00 90.17 169 ARG B CA 1
ATOM 3540 C C . ARG C 1 167 ? 68.900 -30.380 55.445 1.00 81.33 169 ARG B C 1
ATOM 3541 O O . ARG C 1 167 ? 68.809 -29.242 55.908 1.00 82.32 169 ARG B O 1
ATOM 3549 N N . GLY D 1 4 ? 75.669 55.602 46.870 1.00 55.10 6 GLY D N 1
ATOM 3550 C CA . GLY D 1 4 ? 74.372 55.926 46.301 1.00 56.75 6 GLY D CA 1
ATOM 3551 C C . GLY D 1 4 ? 73.166 55.308 46.995 1.00 51.49 6 GLY D C 1
ATOM 3552 O O . GLY D 1 4 ? 73.292 54.357 47.762 1.00 47.29 6 GLY D O 1
ATOM 3553 N N . SER D 1 5 ? 71.981 55.847 46.711 1.00 43.16 7 SER D N 1
ATOM 3554 C CA . SER D 1 5 ? 70.745 55.320 47.270 1.00 48.04 7 SER D CA 1
ATOM 3555 C C . SER D 1 5 ? 69.663 55.286 46.199 1.00 54.70 7 SER D C 1
ATOM 3556 O O . SER D 1 5 ? 69.584 56.177 45.349 1.00 60.25 7 SER D O 1
ATOM 3559 N N . ARG D 1 6 ? 68.833 54.246 46.251 1.00 49.83 8 ARG D N 1
ATOM 3560 C CA . ARG D 1 6 ? 67.693 54.099 45.361 1.00 47.93 8 ARG D CA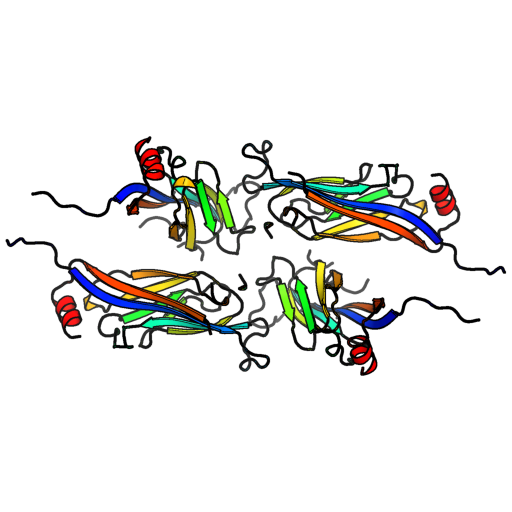 1
ATOM 3561 C C . ARG D 1 6 ? 66.613 53.320 46.090 1.00 49.21 8 ARG D C 1
ATOM 3562 O O . ARG D 1 6 ? 66.881 52.601 47.057 1.00 47.07 8 ARG D O 1
ATOM 3570 N N . ILE D 1 7 ? 65.382 53.477 45.614 1.00 52.60 9 ILE D N 1
ATOM 3571 C CA . ILE D 1 7 ? 64.233 52.736 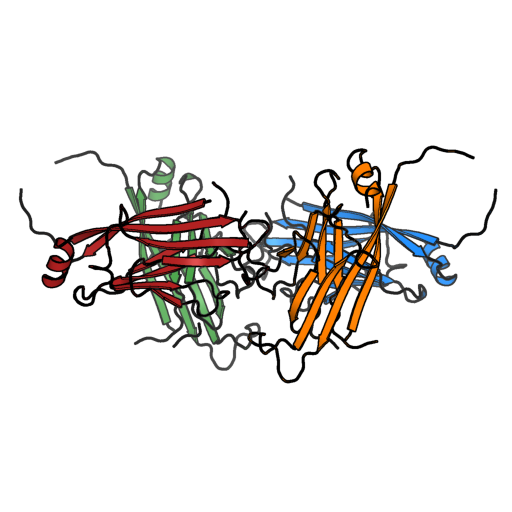46.117 1.00 51.45 9 ILE D CA 1
ATOM 3572 C C . ILE D 1 7 ? 64.006 51.525 45.224 1.00 44.87 9 ILE D C 1
ATOM 3573 O O . ILE D 1 7 ? 64.016 51.634 43.992 1.00 46.82 9 ILE D O 1
ATOM 3578 N N . LYS D 1 8 ? 63.835 50.365 45.835 1.00 43.03 10 LYS D N 1
ATOM 3579 C CA . LYS D 1 8 ? 63.431 49.196 45.082 1.00 46.87 10 LYS D CA 1
ATOM 3580 C C . LYS D 1 8 ? 62.393 48.432 45.891 1.00 47.12 10 LYS D C 1
ATOM 3581 O O . LYS D 1 8 ? 62.119 48.746 47.056 1.00 42.93 10 LYS D O 1
ATOM 3587 N N . THR D 1 9 ? 61.806 47.426 45.264 1.00 43.32 11 THR D N 1
ATOM 3588 C CA . THR D 1 9 ? 60.784 46.667 45.958 1.00 48.95 11 THR D CA 1
ATOM 3589 C C . THR D 1 9 ? 61.418 45.857 47.084 1.00 53.65 11 THR D C 1
ATOM 3590 O O . THR D 1 9 ? 62.553 45.371 46.978 1.00 50.24 11 THR D O 1
ATOM 3594 N N . LEU D 1 10 ? 60.682 45.749 48.181 1.00 52.26 12 LEU D N 1
ATOM 3595 C CA . LEU D 1 10 ? 61.156 45.053 49.360 1.00 40.78 12 LEU D CA 1
ATOM 3596 C C . LEU D 1 10 ? 61.034 43.552 49.157 1.00 39.94 12 LEU D C 1
ATOM 3597 O O . LEU D 1 10 ? 60.027 43.062 48.640 1.00 40.85 12 LEU D O 1
ATOM 3602 N N . SER D 1 11 ? 62.061 42.823 49.575 1.00 38.41 13 SER D N 1
ATOM 3603 C CA . SER D 1 11 ? 61.988 41.377 49.618 1.00 42.12 13 SER D CA 1
ATOM 3604 C C . SER D 1 11 ? 62.663 40.905 50.897 1.00 40.32 13 SER D C 1
ATOM 3605 O O . SER D 1 11 ? 63.552 41.571 51.426 1.00 47.34 13 SER D O 1
ATOM 3608 N N . VAL D 1 12 ? 62.182 39.781 51.423 1.00 43.32 14 VAL D N 1
ATOM 3609 C CA . VAL D 1 12 ? 62.747 39.131 52.602 1.00 42.30 14 VAL D CA 1
ATOM 3610 C C . VAL D 1 12 ? 62.886 37.645 52.322 1.00 45.26 14 VAL D C 1
ATOM 3611 O O . VAL D 1 12 ? 61.955 37.009 51.815 1.00 45.57 14 VAL D O 1
ATOM 3615 N N . SER D 1 13 ? 64.025 37.077 52.691 1.00 42.45 15 SER D N 1
ATOM 3616 C CA . SER D 1 13 ? 64.303 35.680 52.408 1.00 33.54 15 SER D CA 1
ATOM 3617 C C . SER D 1 13 ? 64.435 34.881 53.700 1.00 37.06 15 SER D C 1
ATOM 3618 O O . SER D 1 13 ? 64.859 35.402 54.735 1.00 37.92 15 SER D O 1
ATOM 3621 N N . ARG D 1 14 ? 64.022 33.615 53.634 1.00 35.69 16 ARG D N 1
ATOM 3622 C CA . ARG D 1 14 ? 64.055 32.712 54.782 1.00 39.95 16 ARG D CA 1
ATOM 3623 C C . ARG D 1 14 ? 64.707 31.413 54.339 1.00 40.08 16 ARG D C 1
ATOM 3624 O O . ARG D 1 14 ? 64.158 30.722 53.463 1.00 32.00 16 ARG D O 1
ATOM 3632 N N . PRO D 1 15 ? 65.852 31.037 54.912 1.00 44.01 17 PRO D N 1
ATOM 3633 C CA . PRO D 1 15 ? 66.491 29.773 54.533 1.00 35.56 17 PRO D CA 1
ATOM 3634 C C . PRO D 1 15 ? 65.584 28.611 54.894 1.00 40.11 17 PRO D C 1
ATOM 3635 O O . PRO D 1 15 ? 64.837 28.661 55.871 1.00 34.57 17 PRO D O 1
ATOM 3639 N N . ILE D 1 16 ? 65.640 27.565 54.077 1.00 31.14 18 ILE D N 1
ATOM 3640 C CA . ILE D 1 16 ? 64.739 26.428 54.218 1.00 31.77 18 ILE D CA 1
ATOM 3641 C C . ILE D 1 16 ? 65.476 25.161 53.805 1.00 36.66 18 ILE D C 1
ATOM 3642 O O . ILE D 1 16 ? 66.209 25.147 52.810 1.00 36.35 18 ILE D O 1
ATOM 3647 N N . ILE D 1 17 ? 65.289 24.097 54.584 1.00 35.02 19 ILE D N 1
ATOM 3648 C CA . ILE D 1 17 ? 65.875 22.792 54.312 1.00 30.16 19 ILE D CA 1
ATOM 3649 C C . ILE D 1 17 ? 64.742 21.799 54.088 1.00 45.08 19 ILE D C 1
ATOM 3650 O O . ILE D 1 17 ? 63.797 21.741 54.879 1.00 47.83 19 ILE D O 1
ATOM 3655 N N . TYR D 1 18 ? 64.814 21.048 52.990 1.00 37.13 20 TYR D N 1
ATOM 3656 C CA . TYR D 1 18 ? 63.756 20.110 52.647 1.00 34.31 20 TYR D CA 1
ATOM 3657 C C . TYR D 1 18 ? 64.353 18.937 51.892 1.00 34.90 20 TYR D C 1
ATOM 3658 O O . TYR D 1 18 ? 65.430 19.038 51.291 1.00 34.64 20 TYR D O 1
ATOM 3667 N N . GLY D 1 19 ? 63.620 17.826 51.914 1.00 29.73 21 GLY D N 1
ATOM 3668 C CA . GLY D 1 19 ? 64.044 16.629 51.219 1.00 31.69 21 GLY D CA 1
ATOM 3669 C C . GLY D 1 19 ? 63.702 15.391 52.012 1.00 38.46 21 GLY D C 1
ATOM 3670 O O . GLY D 1 19 ? 62.690 15.379 52.716 1.00 36.27 21 GLY D O 1
ATOM 3671 N N . ASN D 1 20 ? 64.518 14.342 51.914 1.00 27.44 22 ASN D N 1
ATOM 3672 C CA . ASN D 1 20 ? 64.163 13.100 52.577 1.00 28.75 22 ASN D CA 1
ATOM 3673 C C . ASN D 1 20 ? 65.418 12.376 53.042 1.00 37.10 22 ASN D C 1
ATOM 3674 O O . ASN D 1 20 ? 66.492 12.510 52.449 1.00 37.45 22 ASN D O 1
ATOM 3679 N N . THR D 1 21 ? 65.266 11.626 54.129 1.00 35.20 23 THR D N 1
ATOM 3680 C CA . THR D 1 21 ? 66.191 10.576 54.520 1.00 33.87 23 THR D CA 1
ATOM 3681 C C . THR D 1 21 ? 65.511 9.233 54.288 1.00 34.84 23 THR D C 1
ATOM 3682 O O . THR D 1 21 ? 64.292 9.161 54.121 1.00 35.21 23 THR D O 1
ATOM 3686 N N . ALA D 1 22 ? 66.312 8.168 54.265 1.00 29.12 24 ALA D N 1
ATOM 3687 C CA . ALA D 1 22 ? 65.797 6.831 54.006 1.00 28.67 24 ALA D CA 1
ATOM 3688 C C . ALA D 1 22 ? 66.810 5.799 54.475 1.00 43.76 24 ALA D C 1
ATOM 3689 O O . ALA D 1 22 ? 68.020 6.055 54.481 1.00 45.25 24 ALA D O 1
ATOM 3691 N N . LYS D 1 23 ? 66.310 4.610 54.814 1.00 39.06 25 LYS D N 1
ATOM 3692 C CA . LYS D 1 23 ? 67.181 3.476 55.082 1.00 43.71 25 LYS D CA 1
ATOM 3693 C C . LYS D 1 23 ? 66.521 2.190 54.600 1.00 42.92 25 LYS D C 1
ATOM 3694 O O . LYS D 1 23 ? 65.292 2.049 54.616 1.00 41.89 25 LYS D O 1
ATOM 3700 N N . LYS D 1 24 ? 67.353 1.268 54.126 1.00 43.49 26 LYS D N 1
ATOM 3701 C CA . LYS D 1 24 ? 66.864 -0.055 53.772 1.00 41.12 26 LYS D CA 1
ATOM 3702 C C . LYS D 1 24 ? 66.553 -0.828 55.050 1.00 42.71 26 LYS D C 1
ATOM 3703 O O . LYS D 1 24 ? 67.375 -0.885 55.970 1.00 46.14 26 LYS D O 1
ATOM 3709 N N . MET D 1 25 ? 65.366 -1.415 55.114 1.00 46.27 27 MET D N 1
ATOM 3710 C CA . MET D 1 25 ? 64.968 -2.140 56.304 1.00 38.40 27 MET D CA 1
ATOM 3711 C C . MET D 1 25 ? 65.689 -3.477 56.387 1.00 42.93 27 MET D C 1
ATOM 3712 O O . MET D 1 25 ? 66.083 -4.064 55.376 1.00 48.60 27 MET D O 1
ATOM 3717 N N . GLY D 1 26 ? 65.857 -3.959 57.612 1.00 57.56 28 GLY D N 1
ATOM 3718 C CA . GLY D 1 26 ? 66.562 -5.207 57.829 1.00 71.59 28 GLY D CA 1
ATOM 3719 C C . GLY D 1 26 ? 65.791 -6.460 57.464 1.00 75.20 28 GLY D C 1
ATOM 3720 O O . GLY D 1 26 ? 64.838 -6.419 56.680 1.00 73.94 28 GLY D O 1
ATOM 3721 N N . SER D 1 27 ? 66.206 -7.593 58.028 1.00 84.12 29 SER D N 1
ATOM 3722 C CA . SER D 1 27 ? 65.472 -8.831 57.801 1.00 88.46 29 SER D CA 1
ATOM 3723 C C . SER D 1 27 ? 64.146 -8.809 58.546 1.00 83.87 29 SER D C 1
ATOM 3724 O O . SER D 1 27 ? 63.122 -9.268 58.026 1.00 84.66 29 SER D O 1
ATOM 3727 N N . VAL D 1 28 ? 64.146 -8.271 59.757 1.00 80.56 30 VAL D N 1
ATOM 3728 C CA . VAL D 1 28 ? 62.930 -8.078 60.531 1.00 80.27 30 VAL D CA 1
ATOM 3729 C C . VAL D 1 28 ? 62.381 -6.686 60.229 1.00 78.94 30 VAL D C 1
ATOM 3730 O O . VAL D 1 28 ? 63.087 -5.680 60.382 1.00 84.33 30 VAL D O 1
ATOM 3734 N N . LYS D 1 29 ? 61.136 -6.625 59.789 1.00 67.17 31 LYS D N 1
ATOM 3735 C CA . LYS D 1 29 ? 60.499 -5.365 59.461 1.00 57.05 31 LYS D CA 1
ATOM 3736 C C . LYS D 1 29 ? 59.555 -4.939 60.577 1.00 52.14 31 LYS D C 1
ATOM 3737 O O . LYS D 1 29 ? 59.077 -5.771 61.354 1.00 55.18 31 LYS D O 1
ATOM 3743 N N . PRO D 1 30 ? 59.259 -3.645 60.689 1.00 45.24 32 PRO D N 1
ATOM 3744 C CA . PRO D 1 30 ? 58.328 -3.202 61.720 1.00 47.23 32 PRO D CA 1
ATOM 3745 C C . PRO D 1 30 ? 56.993 -3.904 61.580 1.00 51.92 32 PRO D C 1
ATOM 3746 O O . PRO D 1 30 ? 56.542 -4.207 60.458 1.00 53.43 32 PRO D O 1
ATOM 3750 N N . PRO D 1 31 ? 56.286 -4.110 62.692 1.00 51.51 33 PRO D N 1
ATOM 3751 C CA . PRO D 1 31 ? 55.041 -4.890 62.667 1.00 52.37 33 PRO D CA 1
ATOM 3752 C C . PRO D 1 31 ? 54.002 -4.327 61.708 1.00 60.58 33 PRO D C 1
ATOM 3753 O O . PRO D 1 31 ? 53.751 -3.118 61.664 1.00 57.43 33 PRO D O 1
ATOM 3757 N N . ASN D 1 32 ? 53.404 -5.226 60.924 1.00 70.40 34 ASN D N 1
ATOM 3758 C CA . ASN D 1 32 ? 52.319 -4.882 60.009 1.00 86.71 34 ASN D CA 1
ATOM 3759 C C . ASN D 1 32 ? 52.706 -3.774 59.028 1.00 84.25 34 ASN D C 1
ATOM 3760 O O . ASN D 1 32 ? 51.854 -3.027 58.538 1.00 90.60 34 ASN D O 1
ATOM 3765 N N . ALA D 1 33 ? 53.996 -3.647 58.762 1.00 70.91 35 ALA D N 1
ATOM 3766 C CA . ALA D 1 33 ? 54.375 -2.898 57.581 1.00 65.60 35 ALA D CA 1
ATOM 3767 C C . ALA D 1 33 ? 54.215 -3.819 56.376 1.00 64.35 35 ALA D C 1
ATOM 3768 O O . ALA D 1 33 ? 54.595 -4.990 56.445 1.00 64.60 35 ALA D O 1
ATOM 3770 N N . PRO D 1 34 ? 53.633 -3.333 55.285 1.00 47.73 36 PRO D N 1
ATOM 3771 C CA . PRO D 1 34 ? 53.362 -4.209 54.137 1.00 54.57 36 PRO D CA 1
ATOM 3772 C C . PRO D 1 34 ? 54.588 -5.015 53.726 1.00 52.66 36 PRO D C 1
ATOM 3773 O O . PRO D 1 34 ? 55.713 -4.517 53.713 1.00 61.69 36 PRO D O 1
ATOM 3777 N N . ALA D 1 35 ? 54.350 -6.285 53.408 1.00 57.19 37 ALA D N 1
ATOM 3778 C CA . ALA D 1 35 ? 55.437 -7.232 53.190 1.00 58.89 37 ALA D CA 1
ATOM 3779 C C . ALA D 1 35 ? 56.344 -6.831 52.036 1.00 63.83 37 ALA D C 1
ATOM 3780 O O . ALA D 1 35 ? 57.549 -7.105 52.079 1.00 65.69 37 ALA D O 1
ATOM 3782 N N . GLU D 1 36 ? 55.793 -6.197 50.997 1.00 62.56 38 GLU D N 1
ATOM 3783 C CA . GLU D 1 36 ? 56.592 -5.768 49.855 1.00 64.14 38 GLU D CA 1
ATOM 3784 C C . GLU D 1 36 ? 57.361 -4.479 50.112 1.00 59.02 38 GLU D C 1
ATOM 3785 O O . GLU D 1 36 ? 58.223 -4.117 49.300 1.00 55.03 38 GLU D O 1
ATOM 3791 N N . HIS D 1 37 ? 57.078 -3.775 51.206 1.00 49.74 39 HIS D N 1
ATOM 3792 C CA . HIS D 1 37 ? 57.841 -2.574 51.520 1.00 45.06 39 HIS D CA 1
ATOM 3793 C C . HIS D 1 37 ? 59.251 -2.949 51.961 1.00 50.67 39 HIS D C 1
ATOM 3794 O O . HIS D 1 37 ? 59.461 -3.926 52.686 1.00 53.81 39 HIS D O 1
ATOM 3801 N N . THR D 1 38 ? 60.225 -2.176 51.497 1.00 42.15 40 THR D N 1
ATOM 3802 C CA . THR D 1 38 ? 61.629 -2.468 51.726 1.00 42.10 40 THR D CA 1
ATOM 3803 C C . THR D 1 38 ? 62.369 -1.357 52.445 1.00 44.49 40 THR D C 1
ATOM 3804 O O . THR D 1 38 ? 63.453 -1.608 52.979 1.00 45.08 40 THR D O 1
ATOM 3808 N N . HIS D 1 39 ? 61.822 -0.149 52.477 1.00 37.03 41 HIS D N 1
ATOM 3809 C CA . HIS D 1 39 ? 62.522 1.007 53.006 1.00 42.22 41 HIS D CA 1
ATOM 3810 C C . HIS D 1 39 ? 61.645 1.784 53.973 1.00 39.60 41 HIS D C 1
ATOM 3811 O O . HIS D 1 39 ? 60.419 1.782 53.878 1.00 41.88 41 HIS D O 1
ATOM 3818 N N . LEU D 1 40 ? 62.314 2.485 54.875 1.00 39.85 42 LEU D N 1
ATOM 3819 C CA . LEU D 1 40 ? 61.715 3.446 55.786 1.00 34.90 42 LEU D CA 1
ATOM 3820 C C . LEU D 1 40 ? 62.224 4.821 55.382 1.00 41.80 42 LEU D C 1
ATOM 3821 O O . LEU D 1 40 ? 63.418 4.978 55.110 1.00 45.13 42 LEU D O 1
ATOM 3826 N N . TRP D 1 41 ? 61.334 5.806 55.289 1.00 29.46 43 TRP D N 1
ATOM 3827 C CA . TRP D 1 41 ? 61.824 7.101 54.855 1.00 30.62 43 TRP D CA 1
ATOM 3828 C C . TRP D 1 41 ? 61.050 8.222 55.516 1.00 36.34 43 TRP D C 1
ATOM 3829 O O . TRP D 1 41 ? 59.961 8.023 56.056 1.00 35.01 43 TRP D O 1
ATOM 3840 N N . THR D 1 42 ? 61.632 9.418 55.434 1.00 33.11 44 THR D N 1
ATOM 3841 C CA . THR D 1 42 ? 61.079 10.612 56.063 1.00 30.95 44 THR D CA 1
ATOM 3842 C C . THR D 1 42 ? 61.263 11.795 55.126 1.00 29.59 44 THR D C 1
ATOM 3843 O O . THR D 1 42 ? 62.396 12.129 54.768 1.00 33.48 44 THR D O 1
ATOM 3847 N N . ILE D 1 43 ? 60.153 12.433 54.755 1.00 27.69 45 ILE D N 1
ATOM 3848 C CA . ILE D 1 43 ? 60.149 13.660 53.964 1.00 27.08 45 ILE D CA 1
ATOM 3849 C C . ILE D 1 43 ? 59.898 14.837 54.910 1.00 35.05 45 ILE D C 1
ATOM 3850 O O . ILE D 1 43 ? 59.145 14.715 55.891 1.00 28.29 45 ILE D O 1
ATOM 3855 N N . PHE D 1 44 ? 60.560 15.970 54.656 1.00 30.61 46 PHE D N 1
ATOM 3856 C CA . PHE D 1 44 ? 60.476 17.050 55.629 1.00 29.35 46 PHE D CA 1
ATOM 3857 C C . PHE D 1 44 ? 60.716 18.408 54.991 1.00 31.07 46 PHE D C 1
ATOM 3858 O O . PHE D 1 44 ? 61.284 18.521 53.907 1.00 34.62 46 PHE D O 1
ATOM 3866 N N . VAL D 1 45 ? 60.205 19.431 55.681 1.00 32.84 47 VAL D N 1
ATOM 3867 C CA . VAL D 1 45 ? 60.546 20.841 55.502 1.00 32.82 47 VAL D CA 1
ATOM 3868 C C . VAL D 1 45 ? 60.884 21.384 56.887 1.00 32.02 47 VAL D C 1
ATOM 3869 O O . VAL D 1 45 ? 60.068 21.287 57.808 1.00 38.63 47 VAL D O 1
ATOM 3873 N N . ARG D 1 46 ? 62.080 21.937 57.043 1.00 29.84 48 ARG D N 1
ATOM 3874 C CA . ARG D 1 46 ? 62.523 22.368 58.362 1.00 37.75 48 ARG D CA 1
ATOM 3875 C C . ARG D 1 46 ? 63.405 23.605 58.232 1.00 36.80 48 ARG D C 1
ATOM 3876 O O . ARG D 1 46 ? 63.756 24.033 57.131 1.00 32.66 48 ARG D O 1
ATOM 3884 N N . GLY D 1 47 ? 63.739 24.199 59.380 1.00 38.93 49 GLY D N 1
ATOM 3885 C CA . GLY D 1 47 ? 64.660 25.306 59.414 1.00 32.44 49 GLY D CA 1
ATOM 3886 C C . GLY D 1 47 ? 66.086 24.844 59.661 1.00 49.31 49 GLY D C 1
ATOM 3887 O O . GLY D 1 47 ? 66.330 23.746 60.183 1.00 44.46 49 GLY D O 1
ATOM 3888 N N . PRO D 1 48 ? 67.061 25.677 59.290 1.00 42.71 50 PRO D N 1
ATOM 3889 C CA . PRO D 1 48 ? 68.451 25.365 59.633 1.00 47.58 50 PRO D CA 1
ATOM 3890 C C . PRO D 1 48 ? 68.615 25.239 61.144 1.00 52.58 50 PRO D C 1
ATOM 3891 O O . PRO D 1 48 ? 67.993 25.968 61.920 1.00 52.63 50 PRO D O 1
ATOM 3895 N N . GLN D 1 49 ? 69.469 24.303 61.557 1.00 53.09 51 GLN D N 1
ATOM 3896 C CA . GLN D 1 49 ? 69.682 23.998 62.968 1.00 54.53 51 GLN D CA 1
ATOM 3897 C C . GLN D 1 49 ? 68.384 23.598 63.656 1.00 52.55 51 GLN D C 1
ATOM 3898 O O . GLN D 1 49 ? 68.282 23.655 64.884 1.00 59.36 51 GLN D O 1
ATOM 3904 N N . ASN D 1 50 ? 67.400 23.185 62.860 1.00 45.65 52 ASN D N 1
ATOM 3905 C CA . ASN D 1 50 ? 66.071 22.825 63.332 1.00 50.13 52 ASN D CA 1
ATOM 3906 C C . ASN D 1 50 ? 65.416 23.969 64.104 1.00 52.03 52 ASN D C 1
ATOM 3907 O O . ASN D 1 50 ? 64.650 23.748 65.042 1.00 54.22 52 ASN D O 1
ATOM 3912 N N . GLU D 1 51 ? 65.715 25.206 63.721 1.00 55.37 53 GLU D N 1
ATOM 3913 C CA . GLU D 1 51 ? 64.994 26.344 64.270 1.00 59.65 53 GLU D CA 1
ATOM 3914 C C . GLU D 1 51 ? 63.520 26.280 63.864 1.00 54.12 53 GLU D C 1
ATOM 3915 O O . GLU D 1 51 ? 63.145 25.677 62.851 1.00 35.93 53 GLU D O 1
ATOM 3921 N N . ASP D 1 52 ? 62.684 26.941 64.658 1.00 50.74 54 ASP D N 1
ATOM 3922 C CA . ASP D 1 52 ? 61.256 27.003 64.374 1.00 46.65 54 ASP D CA 1
ATOM 3923 C C . ASP D 1 52 ? 60.975 27.714 63.056 1.00 41.54 54 ASP D C 1
ATOM 3924 O O . ASP D 1 52 ? 61.512 28.788 62.787 1.00 40.47 54 ASP D O 1
ATOM 3929 N N . ILE D 1 53 ? 60.113 27.122 62.235 1.00 42.03 55 ILE D N 1
ATOM 3930 C CA . ILE D 1 53 ? 59.607 27.788 61.043 1.00 41.32 55 ILE D CA 1
ATOM 3931 C C . ILE D 1 53 ? 58.103 27.975 61.074 1.00 42.09 55 ILE D C 1
ATOM 3932 O O . ILE D 1 53 ? 57.550 28.587 60.152 1.00 42.15 55 ILE D O 1
ATOM 3937 N N . SER D 1 54 ? 57.421 27.475 62.108 1.00 37.79 56 SER D N 1
ATOM 3938 C CA . SER D 1 54 ? 55.974 27.602 62.176 1.00 34.73 56 SER D CA 1
ATOM 3939 C C . SER D 1 54 ? 55.536 29.026 62.479 1.00 40.83 56 SER D C 1
ATOM 3940 O O . SER D 1 54 ? 54.339 29.314 62.425 1.00 49.81 56 SER D O 1
ATOM 3943 N N . TYR D 1 55 ? 56.465 29.920 62.807 1.00 37.12 57 TYR D N 1
ATOM 3944 C CA . TYR D 1 55 ? 56.076 31.310 62.946 1.00 44.54 57 TYR D CA 1
ATOM 3945 C C . TYR D 1 55 ? 55.691 31.947 61.609 1.00 43.99 57 TYR D C 1
ATOM 3946 O O . TYR D 1 55 ? 54.953 32.935 61.602 1.00 46.95 57 TYR D O 1
ATOM 3955 N N . PHE D 1 56 ? 56.129 31.396 60.478 1.00 35.54 58 PHE D N 1
ATOM 3956 C CA . PHE D 1 56 ? 55.640 31.900 59.201 1.00 41.43 58 PHE D CA 1
ATOM 3957 C C . PHE D 1 56 ? 55.035 30.838 58.289 1.00 39.71 58 PHE D C 1
ATOM 3958 O O . PHE D 1 56 ? 54.378 31.206 57.313 1.00 44.96 58 PHE D O 1
ATOM 3966 N N . ILE D 1 57 ? 55.205 29.551 58.577 1.00 38.95 59 ILE D N 1
ATOM 3967 C CA . ILE D 1 57 ? 54.588 28.475 57.803 1.00 35.14 59 ILE D CA 1
ATOM 3968 C C . ILE D 1 57 ? 53.461 27.865 58.633 1.00 39.63 59 ILE D C 1
ATOM 3969 O O . ILE D 1 57 ? 53.691 27.369 59.746 1.00 40.96 59 ILE D O 1
ATOM 3974 N N . LYS D 1 58 ? 52.242 27.906 58.097 1.00 33.38 60 LYS D N 1
ATOM 3975 C CA . LYS D 1 58 ? 51.089 27.378 58.824 1.00 34.85 60 LYS D CA 1
ATOM 3976 C C . LYS D 1 58 ? 50.998 25.854 58.728 1.00 42.68 60 LYS D C 1
ATOM 3977 O O . LYS D 1 58 ? 50.734 25.184 59.735 1.00 50.85 60 LYS D O 1
ATOM 3983 N N . LYS D 1 59 ? 51.204 25.291 57.534 1.00 41.94 61 LYS D N 1
ATOM 3984 C CA . LYS D 1 59 ? 51.109 23.845 57.333 1.00 37.29 61 LYS D CA 1
ATOM 3985 C C . LYS D 1 59 ? 51.898 23.460 56.091 1.00 29.51 61 LYS D C 1
ATOM 3986 O O . LYS D 1 59 ? 52.160 24.293 55.217 1.00 32.30 61 LYS D O 1
ATOM 3992 N N . VAL D 1 60 ? 52.296 22.193 56.026 1.00 28.48 62 VAL D N 1
ATOM 3993 C CA . VAL D 1 60 ? 52.935 21.641 54.835 1.00 29.63 62 VAL D CA 1
ATOM 3994 C C . VAL D 1 60 ? 52.140 20.420 54.396 1.00 30.77 62 VAL D C 1
ATOM 3995 O O . VAL D 1 60 ? 51.828 19.558 55.219 1.00 29.89 62 VAL D O 1
ATOM 3999 N N . VAL D 1 61 ? 51.792 20.355 53.113 1.00 33.08 63 VAL D N 1
ATOM 4000 C CA . VAL D 1 61 ? 51.033 19.234 52.558 1.00 28.45 63 VAL D CA 1
ATOM 4001 C C . VAL D 1 61 ? 51.934 18.453 51.596 1.00 36.91 63 VAL D C 1
ATOM 4002 O O . VAL D 1 61 ? 52.453 19.009 50.620 1.00 35.82 63 VAL D O 1
ATOM 4006 N N . PHE D 1 62 ? 52.120 17.165 51.876 1.00 26.03 64 PHE D N 1
ATOM 4007 C CA . PHE D 1 62 ? 52.904 16.270 51.033 1.00 30.35 64 PHE D CA 1
ATOM 4008 C C . PHE D 1 62 ? 51.939 15.381 50.247 1.00 32.85 64 PHE D C 1
ATOM 4009 O O . PHE D 1 62 ? 51.122 14.671 50.847 1.00 37.51 64 PHE D O 1
ATOM 4017 N N . LYS D 1 63 ? 51.995 15.448 48.916 1.00 30.17 65 LYS D N 1
ATOM 4018 C CA . LYS D 1 63 ? 51.194 14.560 48.073 1.00 31.12 65 LYS D CA 1
ATOM 4019 C C . LYS D 1 63 ? 52.054 13.353 47.712 1.00 34.39 65 LYS D C 1
ATOM 4020 O O . LYS D 1 63 ? 53.025 13.474 46.962 1.00 32.02 65 LYS D O 1
ATOM 4026 N N . LEU D 1 64 ? 51.720 12.201 48.285 1.00 32.83 66 LEU D N 1
ATOM 4027 C CA . LEU D 1 64 ? 52.418 10.963 47.988 1.00 28.83 66 LEU D CA 1
ATOM 4028 C C . LEU D 1 64 ? 51.893 10.348 46.684 1.00 33.92 66 LEU D C 1
ATOM 4029 O O . LEU D 1 64 ? 50.860 10.748 46.139 1.00 29.55 66 LEU D O 1
ATOM 4034 N N . HIS D 1 65 ? 52.628 9.359 46.187 1.00 36.53 67 HIS D N 1
ATOM 4035 C CA . HIS D 1 65 ? 52.188 8.601 45.022 1.00 29.53 67 HIS D CA 1
ATOM 4036 C C . HIS D 1 65 ? 50.865 7.898 45.325 1.00 31.07 67 HIS D C 1
ATOM 4037 O O . HIS D 1 65 ? 50.588 7.505 46.462 1.00 30.85 67 HIS D O 1
ATOM 4044 N N . ASP D 1 66 ? 50.041 7.737 44.293 1.00 33.01 68 ASP D N 1
ATOM 4045 C CA . ASP D 1 66 ? 48.706 7.164 44.464 1.00 39.22 68 ASP D CA 1
ATOM 4046 C C . ASP D 1 66 ? 48.703 5.766 45.077 1.00 42.24 68 ASP D C 1
ATOM 4047 O O . ASP D 1 66 ? 47.630 5.294 45.478 1.00 40.14 68 ASP D O 1
ATOM 4052 N N . THR D 1 67 ? 49.847 5.072 45.113 1.00 34.00 69 THR D N 1
ATOM 4053 C CA . THR D 1 67 ? 49.911 3.763 45.768 1.00 38.25 69 THR D CA 1
ATOM 4054 C C . THR D 1 67 ? 49.781 3.833 47.285 1.00 37.70 69 THR D C 1
ATOM 4055 O O . THR D 1 67 ? 49.598 2.787 47.909 1.00 38.85 69 THR D O 1
ATOM 4059 N N . TYR D 1 68 ? 49.868 5.022 47.887 1.00 32.50 70 TYR D N 1
ATOM 4060 C CA . TYR D 1 68 ? 49.574 5.243 49.299 1.00 32.38 70 TYR D CA 1
ATOM 4061 C C . TYR D 1 68 ? 48.115 5.634 49.448 1.00 44.33 70 TYR D C 1
ATOM 4062 O O . TYR D 1 68 ? 47.600 6.420 48.645 1.00 45.43 70 TYR D O 1
ATOM 4071 N N . PRO D 1 69 ? 47.446 5.073 50.449 1.00 41.93 71 PRO D N 1
ATOM 4072 C CA . PRO D 1 69 ? 46.098 5.532 50.781 1.00 37.73 71 PRO D CA 1
ATOM 4073 C C . PRO D 1 69 ? 46.151 6.938 51.349 1.00 36.86 71 PRO D C 1
ATOM 4074 O O . PRO D 1 69 ? 47.121 7.319 52.010 1.00 38.34 71 PRO D O 1
ATOM 4078 N N . ASN D 1 70 ? 45.076 7.699 51.113 1.00 40.48 72 ASN D N 1
ATOM 4079 C CA . ASN D 1 70 ? 44.985 9.108 51.481 1.00 44.24 72 ASN D CA 1
ATOM 4080 C C . ASN D 1 70 ? 46.309 9.787 51.152 1.00 36.27 72 ASN D C 1
ATOM 4081 O O . ASN D 1 70 ? 47.050 10.164 52.069 1.00 40.08 72 ASN D O 1
ATOM 4086 N N . PRO D 1 71 ? 46.680 9.889 49.873 1.00 38.84 73 PRO D N 1
ATOM 4087 C CA . PRO D 1 71 ? 48.031 10.376 49.535 1.00 32.29 73 PRO D CA 1
ATOM 4088 C C . PRO D 1 71 ? 48.252 11.846 49.844 1.00 33.38 73 PRO D C 1
ATOM 4089 O O . PRO D 1 71 ? 49.414 12.276 49.921 1.00 33.18 73 PRO D O 1
ATOM 4093 N N . VAL D 1 72 ? 47.194 12.639 50.000 1.00 38.00 74 VAL D N 1
ATOM 4094 C CA . VAL D 1 72 ? 47.346 14.058 50.343 1.00 41.38 74 VAL D CA 1
ATOM 4095 C C . VAL D 1 72 ? 47.533 14.118 51.854 1.00 34.43 74 VAL D C 1
ATOM 4096 O O . VAL D 1 72 ? 46.566 14.000 52.596 1.00 36.52 74 VAL D O 1
ATOM 4100 N N . ARG D 1 73 ? 48.768 14.303 52.312 1.00 30.35 75 ARG D N 1
ATOM 4101 C CA . ARG D 1 73 ? 49.104 14.235 53.737 1.00 39.17 75 ARG D CA 1
ATOM 4102 C C . ARG D 1 73 ? 49.389 15.642 54.287 1.00 37.10 75 ARG D C 1
ATOM 4103 O O . ARG D 1 73 ? 50.459 16.216 54.038 1.00 38.46 75 ARG D O 1
ATOM 4111 N N . SER D 1 74 ? 48.450 16.173 55.073 1.00 35.93 76 SER D N 1
ATOM 4112 C CA . SER D 1 74 ? 48.490 17.542 55.581 1.00 31.99 76 SER D CA 1
ATOM 4113 C C . SER D 1 74 ? 49.096 17.567 56.984 1.00 38.57 76 SER D C 1
ATOM 4114 O O . SER D 1 74 ? 48.542 16.972 57.903 1.00 42.54 76 SER D O 1
ATOM 4117 N N . ILE D 1 75 ? 50.234 18.239 57.148 1.00 40.12 77 ILE D N 1
ATOM 4118 C CA . ILE D 1 75 ? 50.916 18.347 58.440 1.00 38.41 77 ILE D CA 1
ATOM 4119 C C . ILE D 1 75 ? 50.729 19.767 58.960 1.00 40.07 77 ILE D C 1
ATOM 4120 O O . ILE D 1 75 ? 51.372 20.704 58.467 1.00 37.54 77 ILE D O 1
ATOM 4125 N N . GLU D 1 76 ? 49.928 19.923 60.012 1.00 36.14 78 GLU D N 1
ATOM 4126 C CA . GLU D 1 76 ? 49.468 21.241 60.421 1.00 42.83 78 GLU D CA 1
ATOM 4127 C C . GLU D 1 76 ? 50.116 21.738 61.704 1.00 43.33 78 GLU D C 1
ATOM 4128 O O . GLU D 1 76 ? 49.670 22.747 62.254 1.00 49.38 78 GLU D O 1
ATOM 4134 N N . ALA D 1 77 ? 51.204 21.107 62.142 1.00 43.81 79 ALA D N 1
ATOM 4135 C CA . ALA D 1 77 ? 51.977 21.550 63.298 1.00 48.16 79 ALA D CA 1
ATOM 4136 C C . ALA D 1 77 ? 53.381 20.983 63.166 1.00 42.02 79 ALA D C 1
ATOM 4137 O O . ALA D 1 77 ? 53.546 19.875 62.648 1.00 42.53 79 ALA D O 1
ATOM 4139 N N . PRO D 1 78 ? 54.401 21.701 63.614 1.00 42.88 80 PRO D N 1
ATOM 4140 C CA . PRO D 1 78 ? 55.777 21.218 63.449 1.00 46.32 80 PRO D CA 1
ATOM 4141 C C . PRO D 1 78 ? 56.021 19.995 64.310 1.00 41.80 80 PRO D C 1
ATOM 4142 O O . PRO D 1 78 ? 55.269 19.757 65.261 1.00 37.13 80 PRO D O 1
ATOM 4146 N N . PRO D 1 79 ? 57.010 19.152 63.970 1.00 45.00 81 PRO D N 1
ATOM 4147 C CA . PRO D 1 79 ? 57.867 19.243 62.769 1.00 37.55 81 PRO D CA 1
ATOM 4148 C C . PRO D 1 79 ? 57.096 18.947 61.495 1.00 32.86 81 PRO D C 1
ATOM 4149 O O . PRO D 1 79 ? 56.241 18.062 61.497 1.00 32.96 81 PRO D O 1
ATOM 4153 N N . PHE D 1 80 ? 57.385 19.660 60.406 1.00 33.79 82 PHE D N 1
ATOM 4154 C CA . PHE D 1 80 ? 56.637 19.463 59.165 1.00 37.77 82 PHE D CA 1
ATOM 4155 C C . PHE D 1 80 ? 57.299 18.330 58.382 1.00 38.37 82 PHE D C 1
ATOM 4156 O O . PHE D 1 80 ? 58.132 18.538 57.498 1.00 41.46 82 PHE D O 1
ATOM 4164 N N . GLU D 1 81 ? 56.924 17.100 58.736 1.00 38.63 83 GLU D N 1
ATOM 4165 C CA . GLU D 1 81 ? 57.566 15.903 58.198 1.00 31.62 83 GLU D CA 1
ATOM 4166 C C . GLU D 1 81 ? 56.576 14.762 58.296 1.00 29.40 83 GLU D C 1
ATOM 4167 O O . GLU D 1 81 ? 55.564 14.861 58.981 1.00 38.34 83 GLU D O 1
ATOM 4173 N N . LEU D 1 82 ? 56.869 13.676 57.589 1.00 34.38 84 LEU D N 1
ATOM 4174 C CA . LEU D 1 82 ? 56.145 12.440 57.825 1.00 39.72 84 LEU D CA 1
ATOM 4175 C C . LEU D 1 82 ? 57.050 11.268 57.482 1.00 38.03 84 LEU D C 1
ATOM 4176 O O . LEU D 1 82 ? 57.914 11.362 56.607 1.00 33.31 84 LEU D O 1
ATOM 4181 N N . THR D 1 83 ? 56.834 10.159 58.178 1.00 31.75 85 THR D N 1
ATOM 4182 C CA . THR D 1 83 ? 57.611 8.952 57.973 1.00 31.58 85 THR D CA 1
ATOM 4183 C C . THR D 1 83 ? 56.720 7.849 57.413 1.00 35.73 85 THR D C 1
ATOM 4184 O O . THR D 1 83 ? 55.572 7.675 57.843 1.00 38.05 85 THR D O 1
ATOM 4188 N N . GLU D 1 84 ? 57.249 7.129 56.428 1.00 32.76 86 GLU D N 1
ATOM 4189 C CA . GLU D 1 84 ? 56.521 6.077 55.752 1.00 28.50 86 GLU D CA 1
ATOM 4190 C C . GLU D 1 84 ? 57.451 4.915 55.458 1.00 41.70 86 GLU D C 1
ATOM 4191 O O . GLU D 1 84 ? 58.679 5.047 55.488 1.00 38.87 86 GLU D O 1
ATOM 4197 N N . THR D 1 85 ? 56.847 3.763 55.196 1.00 29.92 87 THR D N 1
ATOM 4198 C CA . THR D 1 85 ? 57.566 2.674 54.564 1.00 31.75 87 THR D CA 1
ATOM 4199 C C . THR D 1 85 ? 57.133 2.560 53.106 1.00 38.16 87 THR D C 1
ATOM 4200 O O . THR D 1 85 ? 56.096 3.094 52.698 1.00 40.74 87 THR D O 1
ATOM 4204 N N . GLY D 1 86 ? 57.925 1.844 52.320 1.00 38.79 88 GLY D N 1
ATOM 4205 C CA . GLY D 1 86 ? 57.569 1.710 50.918 1.00 37.50 88 GLY D CA 1
ATOM 4206 C C . GLY D 1 86 ? 58.598 0.912 50.156 1.00 37.93 88 GLY D C 1
ATOM 4207 O O . GLY D 1 86 ? 59.600 0.441 50.710 1.00 41.66 88 GLY D O 1
ATOM 4208 N N . TRP D 1 87 ? 58.334 0.780 48.857 1.00 38.52 89 TRP D N 1
ATOM 4209 C CA . TRP D 1 87 ? 59.183 0.018 47.962 1.00 31.90 89 TRP D CA 1
ATOM 4210 C C . TRP D 1 87 ? 59.774 0.812 46.816 1.00 33.27 89 TRP D C 1
ATOM 4211 O O . TRP D 1 87 ? 60.711 0.321 46.182 1.00 40.46 89 TRP D O 1
ATOM 4222 N N . GLY D 1 88 ? 59.266 2.005 46.510 1.00 33.05 90 GLY D N 1
ATOM 4223 C CA . GLY D 1 88 ? 59.682 2.705 45.315 1.00 30.39 90 GLY D CA 1
ATOM 4224 C C . GLY D 1 88 ? 60.020 4.165 45.551 1.00 35.78 90 GLY D C 1
ATOM 4225 O O . GLY D 1 88 ? 59.624 4.781 46.536 1.00 34.09 90 GLY D O 1
ATOM 4226 N N . GLU D 1 89 ? 60.793 4.698 44.619 1.00 32.61 91 GLU D N 1
ATOM 4227 C CA . GLU D 1 89 ? 61.025 6.124 44.513 1.00 31.04 91 GLU D CA 1
ATOM 4228 C C . GLU D 1 89 ? 59.961 6.757 43.620 1.00 32.75 91 GLU D C 1
ATOM 4229 O O . GLU D 1 89 ? 59.492 6.146 42.659 1.00 31.83 91 GLU D O 1
ATOM 4235 N N . PHE D 1 90 ? 59.577 7.990 43.950 1.00 27.64 92 PHE D N 1
ATOM 4236 C CA . PHE D 1 90 ? 58.560 8.715 43.189 1.00 28.91 92 PHE D CA 1
ATOM 4237 C C . PHE D 1 90 ? 58.683 10.194 43.534 1.00 28.75 92 PHE D C 1
ATOM 4238 O O . PHE D 1 90 ? 59.298 10.555 44.536 1.00 38.45 92 PHE D O 1
ATOM 4246 N N . ASP D 1 91 ? 58.090 11.044 42.700 1.00 33.30 93 ASP D N 1
ATOM 4247 C CA . ASP D 1 91 ? 58.068 12.483 42.960 1.00 30.36 93 ASP D CA 1
ATOM 4248 C C . ASP D 1 91 ? 57.041 12.834 44.035 1.00 33.23 93 ASP D C 1
ATOM 4249 O O . ASP D 1 91 ? 55.918 12.322 44.036 1.00 34.79 93 ASP D O 1
ATOM 4254 N N . ILE D 1 92 ? 57.422 13.735 44.936 1.00 33.69 94 ILE D N 1
ATOM 4255 C CA . ILE D 1 92 ? 56.522 14.253 45.955 1.00 31.76 94 ILE D CA 1
ATOM 4256 C C . ILE D 1 92 ? 56.339 15.746 45.710 1.00 31.31 94 ILE D C 1
ATOM 4257 O O . ILE D 1 92 ? 57.311 16.514 45.729 1.00 30.91 94 ILE D O 1
ATOM 4262 N N . ASN D 1 93 ? 55.101 16.156 45.488 1.00 29.19 95 ASN D N 1
ATOM 4263 C CA . ASN D 1 93 ? 54.769 17.574 45.418 1.00 26.07 95 ASN D CA 1
ATOM 4264 C C . ASN D 1 93 ? 54.565 18.095 46.835 1.00 32.60 95 ASN D C 1
ATOM 4265 O O . ASN D 1 93 ? 53.683 17.622 47.556 1.00 25.54 95 ASN D O 1
ATOM 4270 N N . ILE D 1 94 ? 55.373 19.077 47.220 1.00 39.82 96 ILE D N 1
ATOM 4271 C CA . ILE D 1 94 ? 55.346 19.671 48.552 1.00 38.13 96 ILE D CA 1
ATOM 4272 C C . ILE D 1 94 ? 54.642 21.014 48.467 1.00 32.32 96 ILE D C 1
ATOM 4273 O O . ILE D 1 94 ? 55.075 21.904 47.727 1.00 40.29 96 ILE D O 1
ATOM 4278 N N . LYS D 1 95 ? 53.556 21.166 49.208 1.00 30.71 97 LYS D N 1
ATOM 4279 C CA . LYS D 1 95 ? 52.816 22.422 49.242 1.00 35.19 97 LYS D CA 1
ATOM 4280 C C . LYS D 1 95 ? 53.017 23.065 50.609 1.00 35.71 97 LYS D C 1
ATOM 4281 O O . LYS D 1 95 ? 52.564 22.533 51.628 1.00 31.99 97 LYS D O 1
ATOM 4287 N N . VAL D 1 96 ? 53.696 24.209 50.617 1.00 35.67 98 VAL D N 1
ATOM 4288 C CA . VAL D 1 96 ? 53.941 25.004 51.814 1.00 27.16 98 VAL D CA 1
ATOM 4289 C C . VAL D 1 96 ? 52.918 26.142 51.848 1.00 41.08 98 VAL D C 1
ATOM 4290 O O . VAL D 1 96 ? 52.777 26.894 50.872 1.00 40.67 98 VAL D O 1
ATOM 4294 N N . TYR D 1 97 ? 52.168 26.231 52.949 1.00 39.88 99 TYR D N 1
ATOM 4295 C CA . TYR D 1 97 ? 51.154 27.259 53.179 1.00 31.81 99 TYR D CA 1
ATOM 4296 C C . TYR D 1 97 ? 51.644 28.185 54.277 1.00 42.94 99 TYR D C 1
ATOM 4297 O O . TYR D 1 97 ? 52.040 27.719 55.358 1.00 42.22 99 TYR D O 1
ATOM 4306 N N . PHE D 1 98 ? 51.582 29.482 54.025 1.00 33.31 100 PHE D N 1
ATOM 4307 C CA . PHE D 1 98 ? 52.072 30.441 55.003 1.00 36.29 100 PHE D CA 1
ATOM 4308 C C . PHE D 1 98 ? 50.961 30.870 55.955 1.00 37.97 100 PHE D C 1
ATOM 4309 O O . PHE D 1 98 ? 49.778 30.605 55.730 1.00 45.57 100 PHE D O 1
ATOM 4317 N N . VAL D 1 99 ? 51.361 31.500 57.064 1.00 40.45 101 VAL D N 1
ATOM 4318 C CA . VAL D 1 99 ? 50.367 31.978 58.024 1.00 43.37 101 VAL D CA 1
ATOM 4319 C C . VAL D 1 99 ? 49.409 32.947 57.326 1.00 44.03 101 VAL D C 1
ATOM 4320 O O . VAL D 1 99 ? 49.709 33.508 56.265 1.00 42.96 101 VAL D O 1
ATOM 4324 N N . GLU D 1 100 ? 48.229 33.119 57.927 1.00 51.21 102 GLU D N 1
ATOM 4325 C CA . GLU D 1 100 ? 47.189 33.944 57.314 1.00 62.45 102 GLU D CA 1
ATOM 4326 C C . GLU D 1 100 ? 47.674 35.367 57.058 1.00 59.57 102 GLU D C 1
ATOM 4327 O O . GLU D 1 100 ? 47.319 35.979 56.045 1.00 62.04 102 GLU D O 1
ATOM 4333 N N . GLU D 1 101 ? 48.479 35.914 57.967 1.00 55.50 103 GLU D N 1
ATOM 4334 C CA . GLU D 1 101 ? 48.921 37.294 57.808 1.00 55.31 103 GLU D CA 1
ATOM 4335 C C . GLU D 1 101 ? 49.731 37.492 56.533 1.00 54.12 103 GLU D C 1
ATOM 4336 O O . GLU D 1 101 ? 49.772 38.607 55.998 1.00 52.70 103 GLU D O 1
ATOM 4342 N N . ALA D 1 102 ? 50.395 36.441 56.034 1.00 47.31 104 ALA D N 1
ATOM 4343 C CA . ALA D 1 102 ? 51.239 36.629 54.857 1.00 48.07 104 ALA D CA 1
ATOM 4344 C C . ALA D 1 102 ? 50.414 37.059 53.660 1.00 49.36 104 ALA D C 1
ATOM 4345 O O . ALA D 1 102 ? 50.915 37.779 52.791 1.00 44.17 104 ALA D O 1
ATOM 4347 N N . ASN D 1 103 ? 49.146 36.642 53.609 1.00 46.44 105 ASN D N 1
ATOM 4348 C CA . ASN D 1 103 ? 48.292 36.868 52.446 1.00 51.87 105 ASN D CA 1
ATOM 4349 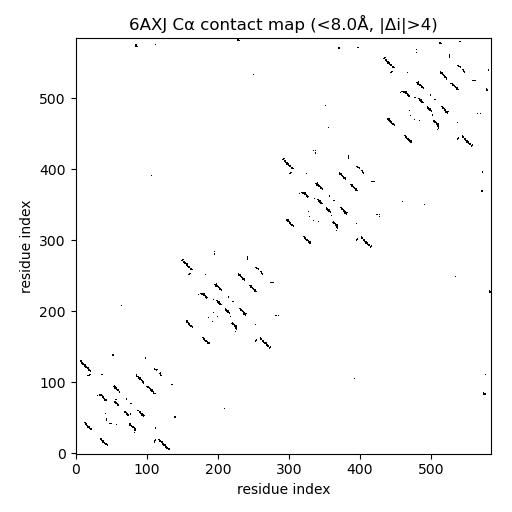C C . ASN D 1 103 ? 48.947 36.312 51.184 1.00 51.85 105 ASN D C 1
ATOM 4350 O O . ASN D 1 103 ? 48.900 36.924 50.114 1.00 53.35 105 ASN D O 1
ATOM 4355 N N . GLU D 1 104 ? 49.582 35.149 51.314 1.00 42.69 106 GLU D N 1
ATOM 4356 C CA . GLU D 1 104 ? 50.399 34.589 50.248 1.00 47.31 106 GLU D CA 1
ATOM 4357 C C . GLU D 1 104 ? 49.761 33.321 49.700 1.00 50.84 106 GLU D C 1
ATOM 4358 O O . GLU D 1 104 ? 49.148 32.546 50.443 1.00 43.57 106 GLU D O 1
ATOM 4364 N N . LYS D 1 105 ? 49.901 33.125 48.391 1.00 48.04 107 LYS D N 1
ATOM 4365 C CA . LYS D 1 105 ? 49.512 31.873 47.771 1.00 42.95 107 LYS D CA 1
ATOM 4366 C C . LYS D 1 105 ? 50.439 30.752 48.215 1.00 42.83 107 LYS D C 1
ATOM 4367 O O . LYS D 1 105 ? 51.467 30.968 48.863 1.00 45.75 107 LYS D O 1
ATOM 4373 N N . VAL D 1 106 ? 50.030 29.528 47.874 1.00 43.93 108 VAL D N 1
ATOM 4374 C CA . VAL D 1 106 ? 50.810 28.349 48.203 1.00 38.02 108 VAL D CA 1
ATOM 4375 C C . VAL D 1 106 ? 52.177 28.411 47.517 1.00 38.43 108 VAL D C 1
ATOM 4376 O O . VAL D 1 106 ? 52.326 28.967 46.423 1.00 42.40 108 VAL D O 1
ATOM 4380 N N . LEU D 1 107 ? 53.186 27.827 48.166 1.00 34.49 109 LEU D N 1
ATOM 4381 C CA . LEU D 1 107 ? 54.497 27.624 47.561 1.00 35.62 109 LEU D CA 1
ATOM 4382 C C . LEU D 1 107 ? 54.608 26.163 47.114 1.00 36.62 109 LEU D C 1
ATOM 4383 O O . LEU D 1 107 ? 54.604 25.246 47.945 1.00 33.63 109 LEU D O 1
ATOM 4388 N N . ASN D 1 108 ? 54.713 25.956 45.804 1.00 36.38 110 ASN D N 1
ATOM 4389 C CA . ASN D 1 108 ? 54.712 24.631 45.191 1.00 40.03 110 ASN D CA 1
ATOM 4390 C C . ASN D 1 108 ? 56.145 24.208 44.912 1.00 35.74 110 ASN D C 1
ATOM 4391 O O . ASN D 1 108 ? 56.865 24.903 44.194 1.00 39.82 110 ASN D O 1
ATOM 4396 N N . PHE D 1 109 ? 56.555 23.061 45.422 1.00 32.96 111 PHE D N 1
ATOM 4397 C CA . PHE D 1 109 ? 57.767 22.493 44.868 1.00 33.79 111 PHE D CA 1
ATOM 4398 C C . PHE D 1 109 ? 57.709 20.974 44.929 1.00 37.09 111 PHE D C 1
ATOM 4399 O O . PHE D 1 109 ? 56.703 20.371 45.325 1.00 33.18 111 PHE D O 1
ATOM 4407 N N . TYR D 1 110 ? 58.794 20.363 44.468 1.00 31.65 112 TYR D N 1
ATOM 4408 C CA . TYR D 1 110 ? 58.821 18.952 44.130 1.00 27.22 112 TYR D CA 1
ATOM 4409 C C . TYR D 1 110 ? 60.128 18.357 44.613 1.00 33.88 112 TYR D C 1
ATOM 4410 O O . TYR D 1 110 ? 61.192 18.983 44.514 1.00 33.95 112 TYR D O 1
ATOM 4419 N N . HIS D 1 111 ? 60.037 17.145 45.134 1.00 27.77 113 HIS D N 1
ATOM 4420 C CA . HIS D 1 111 ? 61.206 16.436 45.599 1.00 31.39 113 HIS D CA 1
ATOM 4421 C C . HIS D 1 111 ? 61.049 14.971 45.210 1.00 34.95 113 HIS D C 1
ATOM 4422 O O . HIS D 1 111 ? 60.019 14.350 45.489 1.00 29.18 113 HIS D O 1
ATOM 4429 N N . ARG D 1 112 ? 62.047 14.432 44.533 1.00 26.08 114 ARG D N 1
ATOM 4430 C CA . ARG D 1 112 ? 62.038 13.014 44.227 1.00 28.17 114 ARG D CA 1
ATOM 4431 C C . ARG D 1 112 ? 62.524 12.251 45.450 1.00 30.79 114 ARG D C 1
ATOM 4432 O O . ARG D 1 112 ? 63.625 12.502 45.948 1.00 37.65 114 ARG D O 1
ATOM 4440 N N . LEU D 1 113 ? 61.699 11.339 45.951 1.00 32.80 115 LEU D N 1
ATOM 4441 C CA . LEU D 1 113 ? 62.119 10.507 47.067 1.00 30.85 115 LEU D CA 1
ATOM 4442 C C . LEU D 1 113 ? 63.347 9.683 46.676 1.00 32.54 115 LEU D C 1
ATOM 4443 O O . LEU D 1 113 ? 63.338 8.999 45.651 1.00 43.05 115 LEU D O 1
ATOM 4448 N N . ARG D 1 114 ? 64.429 9.787 47.448 1.00 35.69 116 ARG D N 1
ATOM 4449 C CA . ARG D 1 114 ? 65.630 8.992 47.193 1.00 37.73 116 ARG D CA 1
ATOM 4450 C C . ARG D 1 114 ? 65.738 7.823 48.168 1.00 37.57 116 ARG D C 1
ATOM 4451 O O . ARG D 1 114 ? 65.735 8.022 49.386 1.00 32.29 116 ARG D O 1
ATOM 4459 N N . LEU D 1 115 ? 65.873 6.612 47.619 1.00 31.15 117 LEU D N 1
ATOM 4460 C CA . LEU D 1 115 ? 66.130 5.414 48.399 1.00 34.94 117 LEU D CA 1
ATOM 4461 C C . LEU D 1 115 ? 67.426 4.695 48.039 1.00 39.92 117 LEU D C 1
ATOM 4462 O O . LEU D 1 115 ? 67.922 3.912 48.857 1.00 43.78 117 LEU D O 1
ATOM 4467 N N . HIS D 1 116 ? 67.984 4.922 46.852 1.00 40.19 118 HIS D N 1
ATOM 4468 C CA . HIS D 1 116 ? 69.096 4.092 46.401 1.00 44.40 118 HIS D CA 1
ATOM 4469 C C . HIS D 1 116 ? 70.422 4.559 47.005 1.00 44.69 118 HIS D C 1
ATOM 4470 O O . HIS D 1 116 ? 70.590 5.745 47.307 1.00 42.01 118 HIS D O 1
ATOM 4477 N N . PRO D 1 117 ? 71.386 3.625 47.197 1.00 48.96 119 PRO D N 1
ATOM 4478 C CA . PRO D 1 117 ? 72.672 3.976 47.830 1.00 56.18 119 PRO D CA 1
ATOM 4479 C C . PRO D 1 117 ? 73.421 5.081 47.104 1.00 63.44 119 PRO D C 1
ATOM 4480 O O . PRO D 1 117 ? 72.971 5.551 46.057 1.00 73.10 119 PRO D O 1
ATOM 4484 N N . TYR D 1 118 ? 74.578 5.485 47.613 1.00 74.18 120 TYR D N 1
ATOM 4485 C 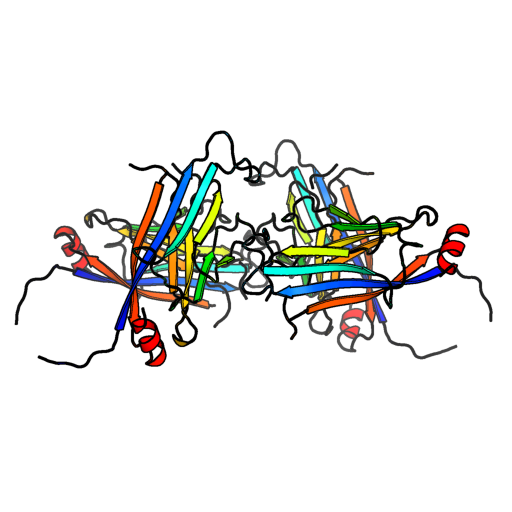CA . TYR D 1 118 ? 75.111 6.791 47.241 1.00 88.34 120 TYR D CA 1
ATOM 4486 C C . TYR D 1 118 ? 75.751 6.855 45.858 1.00 93.91 120 TYR D C 1
ATOM 4487 O O . TYR D 1 118 ? 76.585 6.019 45.483 1.00 85.98 120 TYR D O 1
ATOM 4496 N N . ALA D 1 119 ? 75.322 7.883 45.117 1.00 92.31 121 ALA D N 1
ATOM 4497 C CA . ALA D 1 119 ? 75.680 8.190 43.745 1.00 88.72 121 ALA D CA 1
ATOM 4498 C C . ALA D 1 119 ? 76.078 9.644 43.727 1.00 81.82 121 ALA D C 1
ATOM 4499 O O . ALA D 1 119 ? 75.481 10.430 44.453 1.00 81.73 121 ALA D O 1
ATOM 4501 N N . GLU D 1 142 ? 71.988 4.354 55.595 1.00 56.39 144 GLU D N 1
ATOM 4502 C CA . GLU D 1 142 ? 71.092 5.502 55.458 1.00 62.29 144 GLU D CA 1
ATOM 4503 C C . GLU D 1 142 ? 71.519 6.441 54.332 1.00 60.19 144 GLU D C 1
ATOM 4504 O O . GLU D 1 142 ? 72.692 6.790 54.205 1.00 60.28 144 GLU D O 1
ATOM 4510 N N . VAL D 1 143 ? 70.555 6.846 53.517 1.00 48.88 145 VAL D N 1
ATOM 4511 C CA . VAL D 1 143 ? 70.792 7.824 52.472 1.00 49.95 145 VAL D CA 1
ATOM 4512 C C . VAL D 1 143 ? 69.923 9.040 52.745 1.00 44.99 145 VAL D C 1
ATOM 4513 O O . VAL D 1 143 ? 68.979 9.008 53.544 1.00 40.61 145 VAL D O 1
ATOM 4517 N N . SER D 1 144 ? 70.280 10.135 52.087 1.00 38.25 146 SER D N 1
ATOM 4518 C CA . SER D 1 144 ? 69.484 11.345 52.155 1.00 39.74 146 SER D CA 1
ATOM 4519 C C . SER D 1 144 ? 69.627 12.117 50.853 1.00 37.05 146 SER D C 1
ATOM 4520 O O . SER D 1 144 ? 70.585 11.944 50.093 1.00 38.86 146 SER D O 1
ATOM 4523 N N . SER D 1 145 ? 68.630 12.957 50.604 1.00 33.94 147 SER D N 1
ATOM 4524 C CA . SER D 1 145 ? 68.577 13.852 49.456 1.00 33.86 147 SER D CA 1
ATOM 4525 C C . SER D 1 145 ? 67.924 15.114 50.004 1.00 33.93 147 SER D C 1
ATOM 4526 O O . SER D 1 145 ? 66.720 15.139 50.275 1.00 28.82 147 SER D O 1
ATOM 4529 N N . VAL D 1 146 ? 68.741 16.131 50.229 1.00 31.40 148 VAL D N 1
ATOM 4530 C CA . VAL D 1 146 ? 68.357 17.276 51.036 1.00 31.65 148 VAL D CA 1
ATOM 4531 C C . VAL D 1 146 ? 68.827 18.533 50.331 1.00 31.26 148 VAL D C 1
ATOM 4532 O O . VAL D 1 146 ? 69.960 18.595 49.845 1.00 35.70 148 VAL D O 1
ATOM 4536 N N . TYR D 1 147 ? 67.967 19.535 50.281 1.00 35.12 149 TYR D N 1
ATOM 4537 C CA . TYR D 1 147 ? 68.304 20.818 49.680 1.00 42.58 149 TYR D CA 1
ATOM 4538 C C . TYR D 1 147 ? 68.211 21.923 50.728 1.00 40.26 149 TYR D C 1
ATOM 4539 O O . TYR D 1 147 ? 67.354 21.883 51.617 1.00 39.92 149 TYR D O 1
ATOM 4548 N N . PHE D 1 148 ? 69.133 22.879 50.640 1.00 37.87 150 PHE D N 1
ATOM 4549 C CA . PHE D 1 148 ? 69.279 23.981 51.595 1.00 40.18 150 PHE D CA 1
ATOM 4550 C C . PHE D 1 148 ? 69.220 25.256 50.744 1.00 51.56 150 PHE D C 1
ATOM 4551 O O . PHE D 1 148 ? 70.251 25.763 50.279 1.00 37.15 150 PHE D O 1
ATOM 4559 N N . ASP D 1 149 ? 68.000 25.741 50.509 1.00 33.81 151 ASP D N 1
ATOM 4560 C CA . ASP D 1 149 ? 67.717 26.920 49.720 1.00 35.35 151 ASP D CA 1
ATOM 4561 C C . ASP D 1 149 ? 67.134 28.000 50.627 1.00 38.82 151 ASP D C 1
ATOM 4562 O O . ASP D 1 149 ? 67.309 27.969 51.855 1.00 41.55 151 ASP D O 1
ATOM 4567 N N . GLU D 1 150 ? 66.389 28.922 50.030 1.00 39.10 152 GLU D N 1
ATOM 4568 C CA . GLU D 1 150 ? 65.757 29.989 50.784 1.00 36.25 152 GLU D CA 1
ATOM 4569 C C . GLU D 1 150 ? 64.454 30.342 50.100 1.00 35.82 152 GLU D C 1
ATOM 4570 O O . GLU D 1 150 ? 64.298 30.163 48.892 1.00 38.77 152 GLU D O 1
ATOM 4576 N N . ILE D 1 151 ? 63.495 30.768 50.899 1.00 36.39 153 ILE D N 1
ATOM 4577 C CA . ILE D 1 151 ? 62.228 31.267 50.396 1.00 35.26 153 ILE D CA 1
ATOM 4578 C C . ILE D 1 151 ? 62.345 32.775 50.347 1.00 39.59 153 ILE D C 1
ATOM 4579 O O . ILE D 1 151 ? 62.647 33.402 51.367 1.00 37.92 153 ILE D O 1
ATOM 4584 N N . VAL D 1 152 ? 62.141 33.359 49.171 1.00 42.48 154 VAL D N 1
ATOM 4585 C CA . VAL D 1 152 ? 62.137 34.808 49.018 1.00 42.29 154 VAL D CA 1
ATOM 4586 C C . VAL D 1 152 ? 60.689 35.274 49.024 1.00 43.83 154 VAL D C 1
ATOM 4587 O O . VAL D 1 152 ? 59.874 34.807 48.221 1.00 44.67 154 VAL D O 1
ATOM 4591 N N . PHE D 1 153 ? 60.361 36.193 49.922 1.00 42.12 155 PHE D N 1
ATOM 4592 C CA . PHE D 1 153 ? 59.041 36.802 49.953 1.00 42.17 155 PHE D CA 1
ATOM 4593 C C . PHE D 1 153 ? 59.080 38.139 49.224 1.00 46.06 155 PHE D C 1
ATOM 4594 O O . PHE D 1 153 ? 59.837 39.048 49.595 1.00 48.32 155 PHE D O 1
ATOM 4602 N N . ASN D 1 154 ? 58.277 38.238 48.173 1.00 47.30 156 ASN D N 1
ATOM 4603 C CA . ASN D 1 154 ? 58.166 39.449 47.378 1.00 57.97 156 ASN D CA 1
ATOM 4604 C C . ASN D 1 154 ? 57.124 40.378 47.992 1.00 51.77 156 ASN D C 1
ATOM 4605 O O . ASN D 1 154 ? 56.012 39.940 48.291 1.00 49.45 156 ASN D O 1
ATOM 4610 N N . GLU D 1 155 ? 57.479 41.673 48.171 1.00 39.19 157 GLU D N 1
ATOM 4611 C CA . GLU D 1 155 ? 56.553 42.686 48.692 1.00 40.69 157 GLU D CA 1
ATOM 4612 C C . GLU D 1 155 ? 55.714 42.237 49.888 1.00 40.15 157 GLU D C 1
ATOM 4613 O O . GLU D 1 155 ? 54.485 42.352 49.830 1.00 45.58 157 GLU D O 1
ATOM 4619 N N . PRO D 1 156 ? 56.308 41.751 50.975 1.00 39.65 158 PRO D N 1
ATOM 4620 C CA . PRO D 1 156 ? 55.497 41.360 52.133 1.00 37.96 158 PRO D CA 1
ATOM 4621 C C . PRO D 1 156 ? 54.785 42.560 52.744 1.00 40.05 158 PRO D C 1
ATOM 4622 O O . PRO D 1 156 ? 55.307 43.677 52.767 1.00 44.00 158 PRO D O 1
ATOM 4626 N N . ASN D 1 157 ? 53.587 42.321 53.260 1.00 41.92 159 ASN D N 1
ATOM 4627 C CA . ASN D 1 157 ? 52.866 43.412 53.892 1.00 44.78 159 ASN D CA 1
ATOM 4628 C C . ASN D 1 157 ? 53.461 43.699 55.270 1.00 45.72 159 ASN D C 1
ATOM 4629 O O . ASN D 1 157 ? 54.222 42.902 55.826 1.00 42.57 159 ASN D O 1
ATOM 4634 N N . GLU D 1 158 ? 53.115 44.865 55.819 1.00 48.82 160 GLU D N 1
ATOM 4635 C CA . GLU D 1 158 ? 53.771 45.312 57.043 1.00 52.15 160 GLU D CA 1
ATOM 4636 C C . GLU D 1 158 ? 53.576 44.312 58.181 1.00 49.86 160 GLU D C 1
ATOM 4637 O O . GLU D 1 158 ? 54.533 43.989 58.892 1.00 47.22 160 GLU D O 1
ATOM 4643 N N . GLU D 1 159 ? 52.360 43.775 58.344 1.00 48.15 161 GLU D N 1
ATOM 4644 C CA . GLU D 1 159 ? 52.131 42.807 59.414 1.00 48.84 161 GLU D CA 1
ATOM 4645 C C . GLU D 1 159 ? 52.952 41.533 59.209 1.00 48.78 161 GLU D C 1
ATOM 4646 O O . GLU D 1 159 ? 53.536 41.004 60.162 1.00 50.99 161 GLU D O 1
ATOM 4652 N N . PHE D 1 160 ? 53.022 41.022 57.979 1.00 48.29 162 PHE D N 1
ATOM 4653 C CA . PHE D 1 160 ? 53.815 39.814 57.758 1.00 42.82 162 PHE D CA 1
ATOM 4654 C C . PHE D 1 160 ? 55.293 40.104 57.945 1.00 48.53 162 PHE D C 1
ATOM 4655 O O . PHE D 1 160 ? 56.046 39.250 58.430 1.00 53.80 162 PHE D O 1
ATOM 4663 N N . PHE D 1 161 ? 55.728 41.298 57.541 1.00 48.67 163 PHE D N 1
ATOM 4664 C CA . PHE D 1 161 ? 57.118 41.684 57.731 1.00 46.12 163 PHE D CA 1
ATOM 4665 C C . PHE D 1 161 ? 57.482 41.672 59.205 1.00 45.60 163 PHE D C 1
ATOM 4666 O O . PHE D 1 161 ? 58.577 41.238 59.580 1.00 46.20 163 PHE D O 1
ATOM 4674 N N . LYS D 1 162 ? 56.570 42.146 60.057 1.00 49.38 164 LYS D N 1
ATOM 4675 C CA . LYS D 1 162 ? 56.803 42.088 61.495 1.00 49.46 164 LYS D CA 1
ATOM 4676 C C . LYS D 1 162 ? 56.973 40.652 61.969 1.00 51.46 164 LYS D C 1
ATOM 4677 O O . LYS D 1 162 ? 57.873 40.351 62.763 1.00 58.28 164 LYS D O 1
ATOM 4683 N N . ILE D 1 163 ? 56.106 39.755 61.500 1.00 45.36 165 ILE D N 1
ATOM 4684 C CA . ILE D 1 163 ? 56.209 38.350 61.873 1.00 43.91 165 ILE D CA 1
ATOM 4685 C C . ILE D 1 163 ? 57.537 37.775 61.396 1.00 43.75 165 ILE D C 1
ATOM 4686 O O . ILE D 1 163 ? 58.195 37.012 62.114 1.00 49.29 165 ILE D O 1
ATOM 4691 N N . LEU D 1 164 ? 57.964 38.141 60.186 1.00 42.92 166 LEU D N 1
ATOM 4692 C CA . LEU D 1 164 ? 59.203 37.575 59.662 1.00 44.84 166 LEU D CA 1
ATOM 4693 C C . LEU D 1 164 ? 60.410 38.046 60.455 1.00 55.27 166 LEU D C 1
ATOM 4694 O O . LEU D 1 164 ? 61.377 37.294 60.620 1.00 67.28 166 LEU D O 1
ATOM 4699 N N . MET D 1 165 ? 60.374 39.279 60.944 1.00 52.05 167 MET D N 1
ATOM 4700 C CA . MET D 1 165 ? 61.498 39.846 61.667 1.00 57.06 167 MET D CA 1
ATOM 4701 C C . MET D 1 165 ? 61.533 39.433 63.129 1.00 63.27 167 MET D C 1
ATOM 4702 O O . MET D 1 165 ? 62.552 39.659 63.785 1.00 68.06 167 MET D O 1
ATOM 4707 N N . SER D 1 166 ? 60.456 38.835 63.651 1.00 68.06 168 SER D N 1
ATOM 4708 C CA . SER D 1 166 ? 60.443 38.413 65.049 1.00 79.81 168 SER D CA 1
ATOM 4709 C C . SER D 1 166 ? 61.376 37.238 65.309 1.00 94.23 168 SER D C 1
ATOM 4710 O O . SER D 1 166 ? 61.778 37.030 66.460 1.00 93.26 168 SER D O 1
ATOM 4713 N N . ARG D 1 167 ? 61.717 36.472 64.273 1.00 104.99 169 ARG D N 1
ATOM 4714 C CA . ARG D 1 167 ? 62.709 35.401 64.362 1.00 114.40 169 ARG D CA 1
ATOM 4715 C C . ARG D 1 167 ? 62.446 34.428 65.516 1.00 111.84 169 ARG D C 1
ATOM 4716 O O . ARG D 1 167 ? 61.411 33.761 65.563 1.00 104.31 169 ARG D O 1
ATOM 4736 N N . SER E 2 8 ? 43.684 -12.704 31.145 1.00 39.37 28 SER G N 1
ATOM 4737 C CA . SER E 2 8 ? 42.277 -12.957 30.854 1.00 34.68 28 SER G CA 1
ATOM 4738 C C . SER E 2 8 ? 41.488 -13.476 32.055 1.00 43.42 28 SER G C 1
ATOM 4739 O O . SER E 2 8 ? 42.011 -14.231 32.880 1.00 43.00 28 SER G O 1
ATOM 4742 N N . ALA E 2 9 ? 40.228 -13.064 32.136 1.00 35.39 29 ALA G N 1
ATOM 4743 C CA . ALA E 2 9 ? 39.362 -13.526 33.201 1.00 42.89 29 ALA G CA 1
ATOM 4744 C C . ALA E 2 9 ? 39.096 -15.022 33.042 1.00 45.15 29 ALA G C 1
ATOM 4745 O O . ALA E 2 9 ? 38.932 -15.511 31.921 1.00 43.02 29 ALA G O 1
ATOM 4747 N N . PRO E 2 10 ? 39.040 -15.769 34.138 1.00 39.20 30 PRO G N 1
ATOM 4748 C CA . PRO E 2 10 ? 38.939 -17.228 34.033 1.00 45.86 30 PRO G CA 1
ATOM 4749 C C . PRO E 2 10 ? 37.630 -17.685 33.408 1.00 55.66 30 PRO G C 1
ATOM 4750 O O . PRO E 2 10 ? 36.613 -16.991 33.424 1.00 59.93 30 PRO G O 1
ATOM 4754 N N . ALA E 2 11 ? 37.675 -18.900 32.869 1.00 62.63 31 ALA G N 1
ATOM 4755 C CA . ALA E 2 11 ? 36.492 -19.593 32.375 1.00 66.30 31 ALA G CA 1
ATOM 4756 C C . ALA E 2 11 ? 35.494 -19.859 33.506 1.00 74.32 31 ALA G C 1
ATOM 4757 O O . ALA E 2 11 ? 35.877 -20.010 34.671 1.00 74.47 31 ALA G O 1
ATOM 4771 N N . SER F 2 8 ? 59.361 -3.784 29.821 1.00 42.34 28 SER E N 1
ATOM 4772 C CA . SER F 2 8 ? 60.136 -2.611 30.207 1.00 33.51 28 SER E CA 1
ATOM 4773 C C . SER F 2 8 ? 61.062 -2.166 29.080 1.00 42.61 28 SER E C 1
ATOM 4774 O O . SER F 2 8 ? 61.648 -2.993 28.381 1.00 43.58 28 SER E O 1
ATOM 4777 N N . ALA F 2 9 ? 61.190 -0.854 28.910 1.00 34.47 29 ALA E N 1
ATOM 4778 C CA . ALA F 2 9 ? 62.038 -0.300 27.877 1.00 40.20 29 ALA E CA 1
ATOM 4779 C C . ALA F 2 9 ? 63.473 -0.789 28.073 1.00 42.51 29 ALA E C 1
ATOM 4780 O O . ALA F 2 9 ? 63.966 -0.853 29.205 1.00 48.94 29 ALA E O 1
ATOM 4782 N N . PRO F 2 10 ? 64.168 -1.132 27.000 1.00 41.08 30 PRO E N 1
ATOM 4783 C CA . PRO F 2 10 ? 65.484 -1.771 27.132 1.00 46.86 30 PRO E CA 1
ATOM 4784 C C . PRO F 2 10 ? 66.539 -0.821 27.678 1.00 56.59 30 PRO E C 1
ATOM 4785 O O . PRO F 2 10 ? 66.347 0.394 27.771 1.00 50.84 30 PRO E O 1
ATOM 4789 N N . ALA F 2 11 ? 67.677 -1.420 28.033 1.00 61.17 31 ALA E N 1
ATOM 4790 C CA . ALA F 2 11 ? 68.883 -0.702 28.413 1.00 68.65 31 ALA E CA 1
ATOM 4791 C C . ALA F 2 11 ? 69.616 -0.163 27.184 1.00 76.04 31 ALA E C 1
ATOM 4792 O O . ALA F 2 11 ? 69.504 -0.717 26.087 1.00 77.12 31 ALA E O 1
ATOM 4806 N N . SER G 2 8 ? 59.298 3.756 41.010 1.00 45.66 28 SER H N 1
ATOM 4807 C CA . SER G 2 8 ? 60.063 2.552 40.706 1.00 39.80 28 SER H CA 1
ATOM 4808 C C . SER G 2 8 ? 60.980 2.173 41.864 1.00 41.82 28 SER H C 1
ATOM 4809 O O . SER G 2 8 ? 61.424 3.033 42.625 1.00 44.49 28 SER H O 1
ATOM 4812 N N . ALA G 2 9 ? 61.260 0.880 41.991 1.00 32.85 29 ALA H N 1
ATOM 4813 C CA . ALA G 2 9 ? 62.118 0.387 43.047 1.00 38.28 29 ALA H CA 1
ATOM 4814 C C . ALA G 2 9 ? 63.556 0.854 42.829 1.00 38.94 29 ALA H C 1
ATOM 4815 O O . ALA G 2 9 ? 64.033 0.911 41.692 1.00 47.85 29 ALA H O 1
ATOM 4817 N N . PRO G 2 10 ? 64.273 1.163 43.890 1.00 43.10 30 PRO H N 1
ATOM 4818 C CA . PRO G 2 10 ? 65.600 1.772 43.741 1.00 45.15 30 PRO H CA 1
ATOM 4819 C C . PRO G 2 10 ? 66.652 0.798 43.249 1.00 54.31 30 PRO H C 1
ATOM 4820 O O . PRO G 2 10 ? 66.381 -0.395 43.078 1.00 52.61 30 PRO H O 1
ATOM 4824 N N . ALA G 2 11 ? 67.859 1.305 43.021 1.00 60.52 31 ALA H N 1
ATOM 4825 C CA . ALA G 2 11 ? 68.961 0.478 42.546 1.00 75.60 31 ALA H CA 1
ATOM 4826 C C . ALA G 2 11 ? 69.877 0.068 43.695 1.00 83.74 31 ALA H C 1
ATOM 4827 O O . ALA G 2 11 ? 69.755 0.575 44.810 1.00 85.04 31 ALA H O 1
ATOM 4841 N N . SER H 2 8 ? 43.660 12.706 39.721 1.00 44.53 28 SER F N 1
ATOM 4842 C CA . SER H 2 8 ? 42.230 12.756 39.999 1.00 42.69 28 SER F CA 1
ATOM 4843 C C . SER H 2 8 ? 41.460 13.348 38.823 1.00 52.76 28 SER F C 1
ATOM 4844 O O . SER H 2 8 ? 42.022 14.074 38.003 1.00 52.01 28 SER F O 1
ATOM 4847 N N . ALA H 2 9 ? 40.171 13.032 38.747 1.00 36.32 29 ALA F N 1
ATOM 4848 C CA . ALA H 2 9 ? 39.325 13.530 37.676 1.00 45.87 29 ALA F CA 1
ATOM 4849 C C . ALA H 2 9 ? 39.084 15.031 37.841 1.00 45.33 29 ALA F C 1
ATOM 4850 O O . ALA H 2 9 ? 38.945 15.519 38.964 1.00 45.47 29 ALA F O 1
ATOM 4852 N N . PRO H 2 10 ? 39.024 15.785 36.747 1.00 40.68 30 PRO F N 1
ATOM 4853 C CA . PRO H 2 10 ? 38.932 17.243 36.859 1.00 43.40 30 PRO F CA 1
ATOM 4854 C C . PRO H 2 10 ? 37.614 17.699 37.466 1.00 62.78 30 PRO F C 1
ATOM 4855 O O . PRO H 2 10 ? 36.624 16.968 37.520 1.00 55.19 30 PRO F O 1
ATOM 4859 N N . ALA H 2 11 ? 37.619 18.953 37.911 1.00 70.92 31 ALA F N 1
ATOM 4860 C CA . ALA H 2 11 ? 36.422 19.620 38.400 1.00 75.35 31 ALA F CA 1
ATOM 4861 C C . ALA H 2 11 ? 35.479 19.947 37.241 1.00 81.44 31 ALA F C 1
ATOM 4862 O O . ALA H 2 11 ? 35.883 19.942 36.076 1.00 80.72 31 ALA F O 1
#

Secondary structure (DSSP, 8-state):
-------EEEEEEEEEEEEEE--SSPPTT--TT--EEEEEEEE-GGG---TTTEEEEEEE--TTSSS-EEEE-SSSEEEEEEES---EEEEEEEE-GGG--PPEEEEEEPP-S----EEEEEEEEEEEEES--HHHHHHHHT-/-------EEEEEEEEEEEEEE--SSPPTT--TT--EEEEEEEE-GGG---TTTEEEEEEE--TTSSS-EEEE-SSSEEEEEEES---EEEEEEEE-GGG--PPEEEEEEPP-S----EEEEEEEEEEEES--HHHHHHHHH-/-------EEEEEEEEEEEEEE--SSPPTTS-TT--EEEEEEEE-GGG---TTTEEEEEEE--TTSSS-EEEE-SSSEEEEEEES---EEEEEEEE-GGG--PPEEEEEEPP-S----EEEEEEEEEEEES--HHHHHHHHH-/-------EEEEEEEEEEEEEE--SSPPTT--TT--EEEEEEEE-GGG---TTTEEEEEEE--TTSSS-EEEE-SSSEEEEEEES---EEEEEEEE-GGG----EEEEEEPP-S----EEEEEEEEEEEES--HHHHHHHHT-/----/----/----/----

InterPro domains:
  IPR005033 YEATS [PTHR47573] (6-216)
  IPR038704 YEATS superfamily [G3DSA:2.60.40.1970] (9-183)
  IPR055129 YEATS domain [PF03366] (38-119)
  IPR055129 YEATS domain [PS51037] (8-169)

Organism: Saccharomyces cerevisiae (strain ATCC 204508 / S288c) (NCBI:txid559292)